Protein 2V76 (pdb70)

Foldseek 3Di:
DQADKDKWAWDDDPLCVLLVGGGIWIWGQGLFWIWTWDPVVTDTRFIAGPVQWPDWAFDQFKTKTWGDQPGPSGTGMIMTTDNCNVVVVVRNVVSVVVD/DKDKWAWDDDPLCVLLVGGGIWIWDQDLFWIWTWDQDDVHRDTDTRFIAGPVQWPDWADDQFKTKTWGDQPGPSGTGMIMITDNCNVVVVVSNVVSVVVVVD/DKDKWAWDDDPLCVLLVGGGIWIWDQDLFWIWTWDQDPDNPDTDTRFIAGPVQWPDWADDQFKTKTWGDQPGPSGTGMIMITDNCNVVNVVSNVVSVVVVVD/DKDKWAWDDDPLCVLLVGGGIWIWDQDLFWIWTWDADPDRPDTDTRFIAGPVQWPDWADDQFKTKTWGHQPGPSGTGMIMITDNCNVVSVVSNVVSVVD

Structure (mmCIF, N/CA/C/O backbone):
data_2V76
#
_entry.id   2V76
#
_cell.length_a   76.880
_cell.length_b   100.168
_cell.length_c   67.101
_cell.angle_alpha   90.00
_cell.angle_beta   117.34
_cell.angle_gamma   90.00
#
_symmetry.space_group_name_H-M   'C 1 2 1'
#
loop_
_entity.id
_entity.type
_entity.pdbx_description
1 polymer 'DOCKING PROTEIN 1'
2 non-polymer 'TRIETHYLENE GLYCOL'
3 non-polymer 'SULFATE ION'
4 non-polymer 1,2-ETHANEDIOL
5 non-polymer GLYCEROL
6 water water
#
loop_
_atom_site.group_PDB
_atom_site.id
_atom_site.type_symbol
_atom_site.label_atom_id
_atom_site.label_alt_id
_atom_site.label_comp_id
_atom_site.label_asym_id
_atom_site.label_entity_id
_atom_site.label_seq_id
_atom_site.pdbx_PDB_ins_code
_atom_site.Cartn_x
_atom_s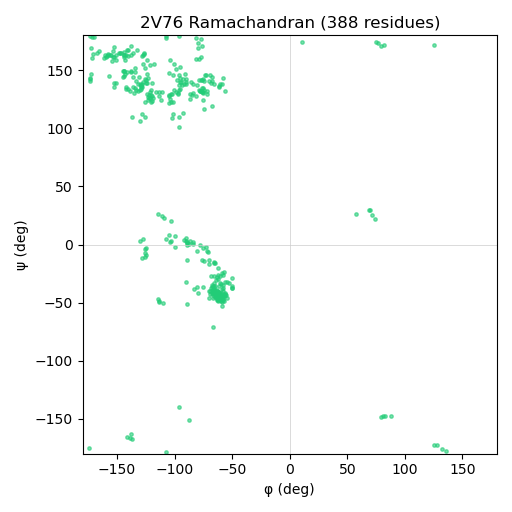ite.Cartn_y
_atom_site.Cartn_z
_atom_site.occupancy
_atom_site.B_iso_or_equiv
_atom_site.auth_seq_id
_atom_site.auth_comp_id
_atom_site.auth_asym_id
_atom_site.auth_atom_id
_atom_site.pdbx_PDB_model_num
ATOM 1 N N . PRO A 1 1 ? 12.666 51.771 -0.723 1.00 32.40 2 PRO A N 1
ATOM 2 C CA . PRO A 1 1 ? 12.006 51.150 0.441 1.00 31.03 2 PRO A CA 1
ATOM 3 C C . PRO A 1 1 ? 12.573 51.599 1.791 1.00 29.29 2 PRO A C 1
ATOM 4 O O . PRO A 1 1 ? 11.924 51.407 2.811 1.00 27.59 2 PRO A O 1
ATOM 8 N N . LEU A 1 2 ? 13.768 52.179 1.796 1.00 27.86 3 LEU A N 1
ATOM 9 C CA . LEU A 1 2 ? 14.374 52.597 3.061 1.00 27.16 3 LEU A CA 1
ATOM 10 C C . LEU A 1 2 ? 13.990 54.041 3.452 1.00 25.98 3 LEU A C 1
ATOM 11 O O . LEU A 1 2 ? 14.173 54.439 4.601 1.00 26.67 3 LEU A O 1
ATOM 16 N N . GLY A 1 3 ? 13.413 54.795 2.515 1.00 23.90 4 GLY A N 1
ATOM 17 C CA . GLY A 1 3 ? 12.996 56.178 2.727 1.00 22.60 4 GLY A CA 1
ATOM 18 C C . GLY A 1 3 ? 13.630 57.064 1.664 1.00 22.12 4 GLY A C 1
ATOM 19 O O . GLY A 1 3 ? 14.506 56.589 0.922 1.00 23.55 4 GLY A O 1
ATOM 20 N N . SER A 1 4 ? 13.212 58.325 1.613 1.00 21.04 5 SER A N 1
ATOM 21 C CA . SER A 1 4 ? 13.698 59.285 0.565 1.00 20.43 5 SER A CA 1
ATOM 22 C C . SER A 1 4 ? 15.122 59.688 0.932 1.00 19.54 5 SER A C 1
ATOM 23 O O . SER A 1 4 ? 15.415 59.913 2.116 1.00 18.70 5 SER A O 1
ATOM 26 N N . GLN A 1 5 ? 15.991 59.802 -0.073 1.00 17.99 6 GLN A N 1
ATOM 27 C CA . GLN A 1 5 ? 17.428 60.018 0.169 1.00 17.99 6 GLN A CA 1
ATOM 28 C C . GLN A 1 5 ? 17.907 61.269 -0.586 1.00 16.01 6 GLN A C 1
ATOM 29 O O . GLN A 1 5 ? 17.537 61.474 -1.757 1.00 16.25 6 GLN A O 1
ATOM 35 N N . PHE A 1 6 ? 18.809 62.030 0.024 1.00 13.96 7 PHE A N 1
ATOM 36 C CA . PHE A 1 6 ? 19.247 63.330 -0.559 1.00 13.71 7 PHE A CA 1
ATOM 37 C C . PHE A 1 6 ? 20.739 63.546 -0.317 1.00 13.36 7 PHE A C 1
ATOM 38 O O . PHE A 1 6 ? 21.232 63.335 0.808 1.00 13.43 7 PHE A O 1
ATOM 46 N N . TRP A 1 7 ? 21.482 63.968 -1.341 1.00 13.32 8 TRP A N 1
ATOM 47 C CA . TRP A 1 7 ? 22.870 64.302 -1.153 1.00 13.51 8 TRP A CA 1
ATOM 48 C C . TRP A 1 7 ? 22.905 65.666 -0.505 1.00 14.30 8 TRP A C 1
ATOM 49 O O . TRP A 1 7 ? 22.254 66.603 -0.966 1.00 14.64 8 TRP A O 1
ATOM 60 N N . VAL A 1 8 ? 23.710 65.784 0.547 1.00 13.69 9 VAL A N 1
ATOM 61 C CA . VAL A 1 8 ? 23.850 67.023 1.286 1.00 13.84 9 VAL A CA 1
ATOM 62 C C . VAL A 1 8 ? 25.337 67.256 1.611 1.00 13.40 9 VAL A C 1
ATOM 63 O O . VAL A 1 8 ? 26.141 66.334 1.496 1.00 14.09 9 VAL A O 1
ATOM 67 N N . THR A 1 9 ? 25.684 68.494 1.978 1.00 13.90 10 THR A N 1
ATOM 68 C CA . THR A 1 9 ? 27.050 68.809 2.381 1.00 14.15 10 THR A CA 1
ATOM 69 C C . THR A 1 9 ? 27.012 69.472 3.754 1.00 14.26 10 THR A C 1
ATOM 70 O O . THR A 1 9 ? 26.396 70.515 3.923 1.00 15.29 10 THR A O 1
ATOM 74 N N . VAL A 1 10 ? 27.715 68.894 4.726 1.00 13.93 11 VAL A N 1
ATOM 75 C CA . VAL A 1 10 ? 27.566 69.403 6.080 1.00 13.22 11 VAL A CA 1
ATOM 76 C C . VAL A 1 10 ? 28.187 70.814 6.250 1.00 14.61 11 VAL A C 1
ATOM 77 O O . VAL A 1 10 ? 29.182 71.149 5.593 1.00 14.34 11 VAL A O 1
ATOM 81 N N . GLN A 1 11 ? 27.569 71.641 7.097 1.00 14.62 12 GLN A N 1
ATOM 82 C CA . GLN A 1 11 ? 28.115 72.920 7.475 1.00 16.65 12 GLN A CA 1
ATOM 83 C C . GLN A 1 11 ? 28.695 72.818 8.901 1.00 17.36 12 GLN A C 1
ATOM 84 O O . GLN A 1 11 ? 28.306 71.924 9.667 1.00 17.60 12 GLN A O 1
ATOM 90 N N . ARG A 1 12 ? 29.603 73.713 9.254 1.00 16.63 13 ARG A N 1
ATOM 91 C CA A ARG A 1 12 ? 30.251 73.652 10.569 0.50 16.88 13 ARG A CA 1
ATOM 92 C CA B ARG A 1 12 ? 30.228 73.581 10.566 0.50 16.73 13 ARG A CA 1
ATOM 93 C C . ARG A 1 12 ? 29.275 74.024 11.675 1.00 16.47 13 ARG A C 1
ATOM 94 O O . ARG A 1 12 ? 28.713 75.142 11.670 1.00 17.18 13 ARG A O 1
ATOM 109 N N . THR A 1 13 ? 29.079 73.104 12.608 1.00 15.62 14 THR A N 1
ATOM 110 C CA . THR A 1 13 ? 28.366 73.390 13.874 1.00 14.97 14 THR A CA 1
ATOM 111 C C . THR A 1 13 ? 29.126 72.638 14.966 1.00 14.67 14 THR A C 1
ATOM 112 O O . THR A 1 13 ? 29.929 71.754 14.676 1.00 14.55 14 THR A O 1
ATOM 116 N N . GLU A 1 14 ? 28.834 72.938 16.222 1.00 14.66 15 GLU A N 1
ATOM 117 C CA . GLU A 1 14 ? 29.506 72.249 17.331 1.00 14.32 15 GLU A CA 1
ATOM 118 C C . GLU A 1 14 ? 29.266 70.721 17.249 1.00 13.82 15 GLU A C 1
ATOM 119 O O . GLU A 1 14 ? 30.207 69.919 17.323 1.00 13.53 15 GLU A O 1
ATOM 125 N N . ALA A 1 15 ? 28.008 70.316 17.086 1.00 13.57 16 ALA A N 1
ATOM 126 C CA . ALA A 1 15 ? 27.699 68.899 17.081 1.00 13.53 16 ALA A CA 1
ATOM 127 C C . ALA A 1 15 ? 28.296 68.177 15.868 1.00 13.12 16 ALA A C 1
ATOM 128 O O . ALA A 1 15 ? 28.766 67.037 15.997 1.00 13.21 16 ALA A O 1
ATOM 130 N N . ALA A 1 16 ? 28.263 68.833 14.695 1.00 12.53 17 ALA A N 1
ATOM 131 C CA . ALA A 1 16 ? 28.867 68.232 13.499 1.00 12.29 17 ALA A CA 1
ATOM 132 C C . ALA A 1 16 ? 30.399 68.048 13.726 1.00 13.29 17 ALA A C 1
ATOM 133 O O . ALA A 1 16 ? 30.956 67.033 13.346 1.00 15.94 17 ALA A O 1
ATOM 135 N N . GLU A 1 17 ? 31.053 69.029 14.349 1.00 14.07 18 GLU A N 1
ATOM 136 C CA . GLU A 1 17 ? 32.495 68.926 14.593 1.00 14.16 18 GLU A CA 1
ATOM 137 C C . GLU A 1 17 ? 32.754 67.775 15.555 1.00 13.70 18 GLU A C 1
ATOM 138 O O . GLU A 1 17 ? 33.632 66.934 15.335 1.00 14.61 18 GLU A O 1
ATOM 144 N N . ARG A 1 18 ? 31.958 67.706 16.602 1.00 13.51 19 ARG A N 1
ATOM 145 C CA . ARG A 1 18 ? 32.123 66.638 17.611 1.00 13.47 19 ARG A CA 1
ATOM 146 C C . ARG A 1 18 ? 32.005 65.239 16.993 1.00 13.51 19 ARG A C 1
ATOM 147 O O . ARG A 1 18 ? 32.700 64.310 17.395 1.00 14.26 19 ARG A O 1
ATOM 155 N N . CYS A 1 19 ? 31.130 65.112 15.981 1.00 14.11 20 CYS A N 1
ATOM 156 C CA . CYS A 1 19 ? 30.853 63.851 15.295 1.00 14.21 20 CYS A CA 1
ATOM 157 C C . CYS A 1 19 ? 31.740 63.630 14.045 1.00 14.58 20 CYS A C 1
ATOM 158 O O . CYS A 1 19 ? 31.567 62.637 13.356 1.00 16.96 20 CYS A O 1
ATOM 161 N N . GLY A 1 20 ? 32.674 64.537 13.783 1.00 14.62 21 GLY A N 1
ATOM 162 C CA . GLY A 1 20 ? 33.694 64.357 12.712 1.00 15.97 21 GLY A CA 1
ATOM 163 C C . GLY A 1 20 ? 33.069 64.424 11.309 1.00 15.96 21 GLY A C 1
ATOM 164 O O . GLY A 1 20 ? 33.572 63.824 10.346 1.00 17.10 21 GLY A O 1
ATOM 165 N N . LEU A 1 21 ? 31.992 65.191 11.193 1.00 15.41 22 LEU A N 1
ATOM 166 C CA . LEU A 1 21 ? 31.258 65.311 9.915 1.00 14.38 22 LEU A CA 1
ATOM 167 C C . LEU A 1 21 ? 31.882 66.398 9.068 1.00 14.83 22 LEU A C 1
ATOM 168 O O . LEU A 1 21 ? 32.006 67.552 9.505 1.00 17.05 22 LEU A O 1
ATOM 173 N N . HIS A 1 22 ? 32.247 66.021 7.835 1.00 14.54 23 HIS A N 1
ATOM 174 C CA . HIS A 1 22 ? 32.886 66.955 6.907 1.00 14.53 23 HIS A CA 1
ATOM 175 C C . HIS A 1 22 ? 32.560 66.513 5.486 1.00 14.85 23 HIS A C 1
ATOM 176 O O . HIS A 1 22 ? 32.535 65.322 5.192 1.00 16.42 23 HIS A O 1
ATOM 183 N N . GLY A 1 23 ? 32.262 67.462 4.607 1.00 14.17 24 GLY A N 1
ATOM 184 C CA . GLY A 1 23 ? 31.983 67.047 3.245 1.00 14.92 24 GLY A CA 1
ATOM 185 C C . GLY A 1 23 ? 30.572 66.529 2.968 1.00 15.00 24 GLY A C 1
ATOM 186 O O . GLY A 1 23 ? 29.593 66.961 3.612 1.00 14.68 24 GLY A O 1
ATOM 187 N N . SER A 1 24 ? 30.478 65.587 2.033 1.00 14.85 25 SER A N 1
ATOM 188 C CA A SER A 1 24 ? 29.134 65.221 1.529 0.60 15.30 25 SER A CA 1
ATOM 189 C CA B SER A 1 24 ? 29.206 65.146 1.400 0.40 14.85 25 SER A CA 1
ATOM 190 C C . SER A 1 24 ? 28.678 63.892 2.057 1.00 14.95 25 SER A C 1
ATOM 191 O O . SER A 1 24 ? 29.466 63.002 2.343 1.00 15.99 25 SER A O 1
ATOM 196 N N . TYR A 1 25 ? 27.355 63.803 2.207 1.00 13.28 26 TYR A N 1
ATOM 197 C CA . TYR A 1 25 ? 26.698 62.650 2.812 1.00 13.37 26 TYR A CA 1
ATOM 198 C C . TYR A 1 25 ? 25.365 62.455 2.150 1.00 13.24 26 TYR A C 1
ATOM 199 O O . TYR A 1 25 ? 24.861 63.363 1.510 1.00 13.68 26 TYR A O 1
ATOM 208 N N . VAL A 1 26 ? 24.778 61.290 2.359 1.00 13.29 27 VAL A N 1
ATOM 209 C CA . VAL A 1 26 ? 23.325 61.103 2.064 1.00 13.62 27 VAL A CA 1
ATOM 210 C C . VAL A 1 26 ? 22.508 61.264 3.367 1.00 14.10 27 VAL A C 1
ATOM 211 O O . VAL A 1 26 ? 22.874 60.701 4.408 1.00 15.17 27 VAL A O 1
ATOM 215 N N . LEU A 1 27 ? 21.477 62.094 3.337 1.00 13.45 28 LEU A N 1
ATOM 216 C CA . LEU A 1 27 ? 20.564 62.162 4.484 1.00 12.97 28 LEU A CA 1
ATOM 217 C C . LEU A 1 27 ? 19.332 61.419 4.035 1.00 13.69 28 LEU A C 1
ATOM 218 O O . LEU A 1 27 ? 18.770 61.743 2.987 1.00 13.48 28 LEU A O 1
ATOM 223 N N . ARG A 1 28 ? 18.926 60.415 4.807 1.00 13.42 29 ARG A N 1
ATOM 224 C CA . ARG A 1 28 ? 17.773 59.610 4.444 1.00 13.75 29 ARG A CA 1
ATOM 225 C C . ARG A 1 28 ? 16.654 59.829 5.427 1.00 14.06 29 ARG A C 1
ATOM 226 O O . ARG A 1 28 ? 16.866 59.732 6.621 1.00 13.96 29 ARG A O 1
ATOM 234 N N . VAL A 1 29 ? 15.449 60.083 4.892 1.00 14.43 30 VAL A N 1
ATOM 235 C CA . VAL A 1 29 ? 14.253 60.386 5.691 1.00 14.69 30 VAL A CA 1
ATOM 236 C C . VAL A 1 29 ? 13.511 59.070 5.832 1.00 15.11 30 VAL A C 1
ATOM 237 O O . VAL A 1 29 ? 12.795 58.611 4.897 1.00 15.79 30 VAL A O 1
ATOM 241 N N . GLU A 1 30 ? 13.676 58.454 7.007 1.00 14.46 31 GLU A N 1
ATOM 242 C CA . GLU A 1 30 ? 13.060 57.131 7.242 1.00 14.85 31 GLU A CA 1
ATOM 243 C C . GLU A 1 30 ? 11.717 57.257 7.966 1.00 15.36 31 GLU A C 1
ATOM 244 O O . GLU A 1 30 ? 11.252 58.359 8.264 1.00 14.82 31 GLU A O 1
ATOM 250 N N . ALA A 1 31 ? 11.070 56.114 8.207 1.00 15.96 32 ALA A N 1
ATOM 251 C CA . ALA A 1 31 ? 9.747 56.143 8.840 1.00 16.57 32 ALA A CA 1
ATOM 252 C C . ALA A 1 31 ? 9.750 56.838 10.221 1.00 16.10 32 ALA A C 1
ATOM 253 O O . ALA A 1 31 ? 8.854 57.634 10.519 1.00 17.67 32 ALA A O 1
ATOM 255 N N . GLU A 1 32 ? 10.808 56.585 11.012 1.00 15.81 33 GLU A N 1
ATOM 256 C CA . GLU A 1 32 ? 10.808 57.047 12.403 1.00 15.72 33 GLU A CA 1
ATOM 257 C C . GLU A 1 32 ? 12.075 57.813 12.814 1.00 15.30 33 GLU A C 1
ATOM 258 O O . GLU A 1 32 ? 12.202 58.228 13.966 1.00 14.35 33 GLU A O 1
ATOM 264 N N . ARG A 1 33 ? 12.972 58.002 11.850 1.00 14.50 34 ARG A N 1
ATOM 265 C CA . ARG A 1 33 ? 14.251 58.665 12.120 1.00 13.35 34 ARG A CA 1
ATOM 266 C C . ARG A 1 33 ? 14.896 59.203 10.847 1.00 13.96 34 ARG A C 1
ATOM 267 O O . ARG A 1 33 ? 14.547 58.806 9.744 1.00 15.19 34 ARG A O 1
ATOM 275 N N . LEU A 1 34 ? 15.857 60.103 11.030 1.00 13.96 35 LEU A N 1
ATOM 276 C CA . LEU A 1 34 ? 16.763 60.511 9.954 1.00 13.76 35 LEU A CA 1
ATOM 277 C C . LEU A 1 34 ? 18.015 59.673 10.102 1.00 14.25 35 LEU A C 1
ATOM 278 O O . LEU A 1 34 ? 18.448 59.366 11.241 1.00 15.76 35 LEU A O 1
ATOM 283 N N . THR A 1 35 ? 18.633 59.337 8.974 1.00 13.63 36 THR A N 1
ATOM 284 C CA . THR A 1 35 ? 19.901 58.624 9.034 1.00 14.18 36 THR A CA 1
ATOM 285 C C . THR A 1 35 ? 20.900 59.340 8.121 1.00 13.82 36 THR A C 1
ATOM 286 O O . THR A 1 35 ? 20.555 59.738 7.021 1.00 14.21 36 THR A O 1
ATOM 290 N N . LEU A 1 36 ? 22.130 59.479 8.584 1.00 13.01 37 LEU A N 1
ATOM 291 C CA . LEU A 1 36 ? 23.220 60.038 7.766 1.00 13.67 37 LEU A CA 1
ATOM 292 C C . LEU A 1 36 ? 24.096 58.900 7.308 1.00 14.07 37 LEU A C 1
ATOM 293 O O . LEU A 1 36 ? 24.500 58.056 8.123 1.00 15.82 37 LEU A O 1
ATOM 298 N N . LEU A 1 37 ? 24.377 58.841 5.999 1.00 14.46 38 LEU A N 1
ATOM 299 C CA . LEU A 1 37 ? 25.175 57.762 5.404 1.00 14.35 38 LEU A CA 1
ATOM 300 C C . LEU A 1 37 ? 26.356 58.332 4.601 1.00 15.39 38 LEU A C 1
ATOM 301 O O . LEU A 1 37 ? 26.293 59.461 4.089 1.00 14.46 38 LEU A O 1
ATOM 306 N N . THR A 1 38 ? 27.437 57.554 4.514 1.00 17.07 39 THR A N 1
ATOM 307 C CA . THR A 1 38 ? 28.572 57.923 3.657 1.00 19.02 39 THR A CA 1
ATOM 308 C C . THR A 1 38 ? 28.900 56.780 2.714 1.00 20.32 39 THR A C 1
ATOM 309 O O . THR A 1 38 ? 28.458 55.654 2.918 1.00 21.79 39 THR A O 1
ATOM 313 N N . VAL A 1 39 ? 29.690 57.062 1.680 1.00 22.33 40 VAL A N 1
ATOM 314 C CA . VAL A 1 39 ? 30.176 55.998 0.803 1.00 24.83 40 VAL A CA 1
ATOM 315 C C . VAL A 1 39 ? 31.324 55.206 1.474 1.00 26.58 40 VAL A C 1
ATOM 316 O O . VAL A 1 39 ? 32.282 55.800 1.983 1.00 27.41 40 VAL A O 1
ATOM 320 N N . GLY A 1 40 ? 31.232 53.871 1.453 1.00 28.36 41 GLY A N 1
ATOM 321 C CA . GLY A 1 40 ? 32.273 53.026 2.036 1.00 29.20 41 GLY A CA 1
ATOM 322 C C . GLY A 1 40 ? 33.395 52.655 1.071 1.00 29.83 41 GLY A C 1
ATOM 323 O O . GLY A 1 40 ? 33.414 53.099 -0.074 1.00 29.64 41 GLY A O 1
ATOM 324 N N . ILE A 1 45 ? 29.656 51.474 -1.464 1.00 28.67 46 ILE A N 1
ATOM 325 C CA . ILE A 1 45 ? 28.199 51.596 -1.262 1.00 28.49 46 ILE A CA 1
ATOM 326 C C . ILE A 1 45 ? 27.920 52.488 -0.043 1.00 26.82 46 ILE A C 1
ATOM 327 O O . ILE A 1 45 ? 28.864 52.848 0.665 1.00 26.79 46 ILE A O 1
ATOM 332 N N . LEU A 1 46 ? 26.647 52.799 0.222 1.00 24.41 47 LEU A N 1
ATOM 333 C CA . LEU A 1 46 ? 26.265 53.574 1.434 1.00 22.88 47 LEU A CA 1
ATOM 334 C C . LEU A 1 46 ? 26.372 52.823 2.760 1.00 22.57 47 LEU A C 1
ATOM 335 O O . LEU A 1 46 ? 25.835 51.717 2.914 1.00 23.13 47 LEU A O 1
ATOM 340 N N . GLU A 1 47 ? 27.047 53.449 3.717 1.00 20.61 48 GLU A N 1
ATOM 341 C CA . GLU A 1 47 ? 27.170 52.908 5.079 1.00 20.92 48 GLU A CA 1
ATOM 342 C C . GLU A 1 47 ? 26.609 53.904 6.082 1.00 19.08 48 GLU A C 1
ATOM 343 O O . GLU A 1 47 ? 26.965 55.089 6.062 1.00 16.76 48 GLU A O 1
ATOM 349 N N . PRO A 1 48 ? 25.741 53.424 6.987 1.00 18.62 49 PRO A N 1
ATOM 350 C CA . PRO A 1 48 ? 25.157 54.380 7.933 1.00 18.17 49 PRO A CA 1
ATOM 351 C C . PRO A 1 48 ? 26.143 54.802 9.029 1.00 18.64 49 PRO A C 1
ATOM 352 O O . PRO A 1 48 ? 26.928 53.970 9.519 1.00 19.48 49 PRO A O 1
ATOM 356 N N . LEU A 1 49 ? 26.068 56.078 9.397 1.00 17.11 50 LEU A N 1
ATOM 357 C CA . LEU A 1 49 ? 26.913 56.672 10.427 1.00 16.99 50 LEU A CA 1
ATOM 358 C C . LEU A 1 49 ? 26.159 57.039 11.712 1.00 16.67 50 LEU A C 1
ATOM 359 O O . LEU A 1 49 ? 26.630 56.750 12.828 1.00 18.20 50 LEU A O 1
ATOM 364 N N . LEU A 1 50 ? 25.041 57.760 11.572 1.00 15.51 51 LEU A N 1
ATOM 365 C CA . LEU A 1 50 ? 24.275 58.282 12.697 1.00 15.65 51 LEU A CA 1
ATOM 366 C C . LEU A 1 50 ? 22.805 58.221 12.323 1.00 15.45 51 LEU A C 1
ATOM 367 O O . LEU A 1 50 ? 22.455 58.367 11.150 1.00 14.52 51 LEU A O 1
ATOM 372 N N . SER A 1 51 ? 21.954 58.042 13.324 1.00 15.30 52 SER A N 1
ATOM 373 C CA . SER A 1 51 ? 20.501 58.156 13.141 1.00 16.07 52 SER A CA 1
ATOM 374 C C . SER A 1 51 ? 19.927 58.943 14.310 1.00 16.10 52 SER A C 1
ATOM 375 O O . SER A 1 51 ? 20.444 58.860 15.433 1.00 16.92 52 SER A O 1
ATOM 378 N N . TRP A 1 52 ? 18.904 59.749 14.027 1.00 15.52 53 TRP A N 1
ATOM 379 C CA . TRP A 1 52 ? 18.235 60.587 15.004 1.00 15.42 53 TRP A CA 1
ATOM 380 C C . TRP A 1 52 ? 16.735 60.239 14.933 1.00 16.10 53 TRP A C 1
ATOM 381 O O . TRP A 1 52 ? 16.085 60.597 13.957 1.00 15.52 53 TRP A O 1
ATOM 392 N N . PRO A 1 53 ? 16.183 59.583 15.969 1.00 16.70 54 PRO A N 1
ATOM 393 C CA . PRO A 1 53 ? 14.742 59.377 15.998 1.00 16.37 54 PRO A CA 1
ATOM 394 C C . PRO A 1 53 ? 13.996 60.720 16.018 1.00 15.71 54 PRO A C 1
ATOM 395 O O . PRO A 1 53 ? 14.395 61.655 16.758 1.00 15.15 54 PRO A O 1
ATOM 399 N N . TYR A 1 54 ? 12.922 60.836 15.216 1.00 15.38 55 TYR A N 1
ATOM 400 C CA . TYR A 1 54 ? 12.111 62.057 15.240 1.00 16.12 55 TYR A CA 1
ATOM 401 C C . TYR A 1 54 ? 11.703 62.467 16.658 1.00 17.36 55 TYR A C 1
ATOM 402 O O . TYR A 1 54 ? 11.655 63.650 16.964 1.00 18.46 55 TYR A O 1
ATOM 411 N N . THR A 1 55 ? 11.399 61.489 17.510 1.00 18.23 56 THR A N 1
ATOM 412 C CA . THR A 1 55 ? 10.951 61.801 18.869 1.00 20.51 56 THR A CA 1
ATOM 413 C C . THR A 1 55 ? 12.038 62.462 19.706 1.00 20.77 56 THR A C 1
ATOM 414 O O . THR A 1 55 ? 11.733 63.058 20.743 1.00 21.82 56 THR A O 1
ATOM 418 N N . LEU A 1 56 ? 13.283 62.391 19.241 1.00 19.72 57 LEU A N 1
ATOM 419 C CA . LEU A 1 56 ? 14.388 62.963 20.019 1.00 20.20 57 LEU A CA 1
ATOM 420 C C . LEU A 1 56 ? 14.907 64.254 19.380 1.00 20.65 57 LEU A C 1
ATOM 421 O O . LEU A 1 56 ? 15.905 64.811 19.841 1.00 21.52 57 LEU A O 1
ATOM 426 N N . LEU A 1 57 ? 14.240 64.714 18.306 1.00 19.93 58 LEU A N 1
ATOM 427 C CA . LEU A 1 57 ? 14.560 66.015 17.717 1.00 20.42 58 LEU A CA 1
ATOM 428 C C . LEU A 1 57 ? 13.814 67.150 18.409 1.00 19.97 58 LEU A C 1
ATOM 429 O O . LEU A 1 57 ? 12.614 67.018 18.736 1.00 22.07 58 LEU A O 1
ATOM 434 N N . ARG A 1 58 ? 14.509 68.265 18.611 1.00 17.97 59 ARG A N 1
ATOM 435 C CA . ARG A 1 58 ? 13.920 69.484 19.160 1.00 18.42 59 ARG A CA 1
ATOM 436 C C . ARG A 1 58 ? 13.136 70.309 18.145 1.00 17.89 59 ARG A C 1
ATOM 437 O O . ARG A 1 58 ? 12.073 70.848 18.483 1.00 19.25 59 ARG A O 1
ATOM 445 N N . ARG A 1 59 ? 13.688 70.423 16.935 1.00 16.70 60 ARG A N 1
ATOM 446 C CA . ARG A 1 59 ? 13.121 71.233 15.875 1.00 17.27 60 ARG A CA 1
ATOM 447 C C . ARG A 1 59 ? 13.863 70.967 14.583 1.00 16.16 60 ARG A C 1
ATOM 448 O O . ARG A 1 59 ? 14.938 70.385 14.578 1.00 15.31 60 ARG A O 1
ATOM 456 N N . TYR A 1 60 ? 13.243 71.381 13.482 1.00 16.23 61 TYR A N 1
ATOM 457 C CA . TYR A 1 60 ? 13.932 71.299 12.186 1.00 16.13 61 TYR A CA 1
ATOM 458 C C . TYR A 1 60 ? 13.408 72.415 11.276 1.00 16.66 61 TYR A C 1
ATOM 459 O O . TYR A 1 60 ? 12.362 73.050 11.568 1.00 17.59 61 TYR A O 1
ATOM 468 N N . GLY A 1 61 ? 14.143 72.708 10.208 1.00 15.98 62 GLY A N 1
ATOM 469 C CA . GLY A 1 61 ? 13.762 73.817 9.330 1.00 16.02 62 GLY A CA 1
ATOM 470 C C . GLY A 1 61 ? 14.628 73.819 8.080 1.00 15.82 62 GLY A C 1
ATOM 471 O O . GLY A 1 61 ? 15.477 72.947 7.865 1.00 14.61 62 GLY A O 1
ATOM 472 N N . ARG A 1 62 ? 14.346 74.779 7.201 1.00 16.77 63 ARG A N 1
ATOM 473 C CA . ARG A 1 62 ? 15.039 74.810 5.915 1.00 16.89 63 ARG A CA 1
ATOM 474 C C . ARG A 1 62 ? 14.914 76.198 5.272 1.00 17.30 63 ARG A C 1
ATOM 475 O O . ARG A 1 62 ? 14.004 76.975 5.558 1.00 18.10 63 ARG A O 1
ATOM 483 N N . ASP A 1 63 ? 15.803 76.477 4.339 1.00 16.09 64 ASP A N 1
ATOM 484 C CA . ASP A 1 63 ? 15.562 77.577 3.378 1.00 15.73 64 ASP A CA 1
ATOM 485 C C . ASP A 1 63 ? 16.008 77.074 2.000 1.00 15.57 64 ASP A C 1
ATOM 486 O O . ASP A 1 63 ? 16.190 75.861 1.849 1.00 15.59 64 ASP A O 1
ATOM 491 N N . LYS A 1 64 ? 16.215 77.986 1.045 1.00 15.59 65 LYS A N 1
ATOM 492 C CA . LYS A 1 64 ? 16.551 77.580 -0.352 1.00 16.28 65 LYS A CA 1
ATOM 493 C C . LYS A 1 64 ? 18.009 77.105 -0.493 1.00 16.07 65 LYS A C 1
ATOM 494 O O . LYS A 1 64 ? 18.428 76.660 -1.561 1.00 15.53 65 LYS A O 1
ATOM 500 N N . VAL A 1 65 ? 18.777 77.180 0.589 1.00 15.45 66 VAL A N 1
ATOM 501 C CA . VAL A 1 65 ? 20.174 76.722 0.497 1.00 14.32 66 VAL A CA 1
ATOM 502 C C . VAL A 1 65 ? 20.562 75.677 1.537 1.00 13.80 66 VAL A C 1
ATOM 503 O O . VAL A 1 65 ? 21.646 75.096 1.471 1.00 14.22 66 VAL A O 1
ATOM 507 N N . MET A 1 66 ? 19.665 75.420 2.477 1.00 13.30 67 MET A N 1
ATOM 508 C CA . MET A 1 66 ? 20.027 74.461 3.552 1.00 14.33 67 MET A CA 1
ATOM 509 C C . MET A 1 66 ? 18.862 73.744 4.195 1.00 14.21 67 MET A C 1
ATOM 510 O O . MET A 1 66 ? 17.709 74.133 4.021 1.00 15.62 67 MET A O 1
ATOM 515 N N . PHE A 1 67 ? 19.211 72.697 4.935 1.00 13.91 68 PHE A N 1
ATOM 516 C CA . PHE A 1 67 ? 18.276 71.962 5.798 1.00 14.66 68 PHE A CA 1
ATOM 517 C C . PHE A 1 67 ? 18.950 71.823 7.117 1.00 13.98 68 PHE A C 1
ATOM 518 O O . PHE A 1 67 ? 20.135 71.526 7.148 1.00 15.14 68 PHE A O 1
ATOM 526 N N . SER A 1 68 ? 18.209 72.014 8.223 1.00 14.00 69 SER A N 1
ATOM 527 C CA . SER A 1 68 ? 18.842 71.988 9.555 1.00 13.64 69 SER A CA 1
ATOM 528 C C . SER A 1 68 ? 17.912 71.349 10.585 1.00 14.19 69 SER A C 1
ATOM 529 O O . SER A 1 68 ? 16.707 71.500 10.512 1.00 15.56 69 SER A O 1
ATOM 532 N N . PHE A 1 69 ? 18.491 70.634 11.537 1.00 14.09 70 PHE A N 1
ATOM 533 C CA . PHE A 1 69 ? 17.687 70.077 12.637 1.00 14.03 70 PHE A CA 1
ATOM 534 C C . PHE A 1 69 ? 18.509 70.139 13.924 1.00 15.36 70 PHE A C 1
ATOM 535 O O . PHE A 1 69 ? 19.742 70.221 13.888 1.00 15.59 70 PHE A O 1
ATOM 543 N N . GLU A 1 70 ? 17.810 70.087 15.058 1.00 16.75 71 GLU A N 1
ATOM 544 C CA . GLU A 1 70 ? 18.479 70.106 16.355 1.00 16.47 71 GLU A CA 1
ATOM 545 C C . GLU A 1 70 ? 18.096 68.845 17.094 1.00 16.60 71 GLU A C 1
ATOM 546 O O . GLU A 1 70 ? 16.908 68.553 17.233 1.00 17.49 71 GLU A O 1
ATOM 552 N N . ALA A 1 71 ? 19.124 68.131 17.529 1.00 15.91 72 ALA A N 1
ATOM 553 C CA . ALA A 1 71 ? 19.013 66.874 18.272 1.00 15.31 72 ALA A CA 1
ATOM 554 C C . ALA A 1 71 ? 18.997 67.145 19.770 1.00 16.62 72 ALA A C 1
ATOM 555 O O . ALA A 1 71 ? 19.753 67.975 20.273 1.00 17.55 72 ALA A O 1
ATOM 557 N N . GLY A 1 72 ? 18.125 66.423 20.459 1.00 16.85 73 GLY A N 1
ATOM 558 C CA . GLY A 1 72 ? 18.159 66.419 21.926 1.00 17.97 73 GLY A CA 1
ATOM 559 C C . GLY A 1 72 ? 19.276 65.558 22.489 1.00 19.22 73 GLY A C 1
ATOM 560 O O . GLY A 1 72 ? 20.001 64.853 21.752 1.00 19.02 73 GLY A O 1
ATOM 561 N N . ARG A 1 73 ? 19.389 65.569 23.823 1.00 20.20 74 ARG A N 1
ATOM 562 C CA . ARG A 1 73 ? 20.531 64.941 24.509 1.00 22.85 74 ARG A CA 1
ATOM 563 C C . ARG A 1 73 ? 20.609 63.415 24.365 1.00 23.45 74 ARG A C 1
ATOM 564 O O . ARG A 1 73 ? 21.728 62.840 24.426 1.00 24.75 74 ARG A O 1
ATOM 572 N N . ARG A 1 74 ? 19.456 62.764 24.166 1.00 22.77 75 ARG A N 1
ATOM 573 C CA . ARG A 1 74 ? 19.410 61.295 24.084 1.00 24.60 75 ARG A CA 1
ATOM 574 C C . ARG A 1 74 ? 19.814 60.696 22.720 1.00 24.13 75 ARG A C 1
ATOM 575 O O . ARG A 1 74 ? 19.887 59.466 22.561 1.00 25.05 75 ARG A O 1
ATOM 583 N N . CYS A 1 75 ? 20.047 61.546 21.719 1.00 23.80 76 CYS A N 1
ATOM 584 C CA . CYS A 1 75 ? 20.539 61.043 20.424 1.00 23.73 76 CYS A CA 1
ATOM 585 C C . CYS A 1 75 ? 21.961 60.487 20.568 1.00 24.01 76 CYS A C 1
ATOM 586 O O . CYS A 1 75 ? 22.759 61.053 21.297 1.00 23.85 76 CYS A O 1
ATOM 589 N N . PRO A 1 76 ? 22.296 59.406 19.834 1.00 24.64 77 PRO A N 1
ATOM 590 C CA . PRO A 1 76 ? 23.674 58.858 19.819 1.00 24.19 77 PRO A CA 1
ATOM 591 C C . PRO A 1 76 ? 24.731 59.929 19.486 1.00 22.61 77 PRO A C 1
ATOM 592 O O . PRO A 1 76 ? 25.834 59.887 20.006 1.00 22.86 77 PRO A O 1
ATOM 596 N N . SER A 1 77 ? 24.374 60.900 18.638 1.00 20.59 78 SER A N 1
ATOM 597 C CA . SER A 1 77 ? 25.283 62.017 18.291 1.00 17.88 78 SER A CA 1
ATOM 598 C C . SER A 1 77 ? 25.521 63.000 19.456 1.00 17.79 78 SER A C 1
ATOM 599 O O . SER A 1 77 ? 26.419 63.848 19.376 1.00 18.21 78 SER A O 1
ATOM 602 N N . GLY A 1 78 ? 24.710 62.923 20.520 1.00 16.46 79 GLY A N 1
ATOM 603 C CA . GLY A 1 78 ? 24.667 64.030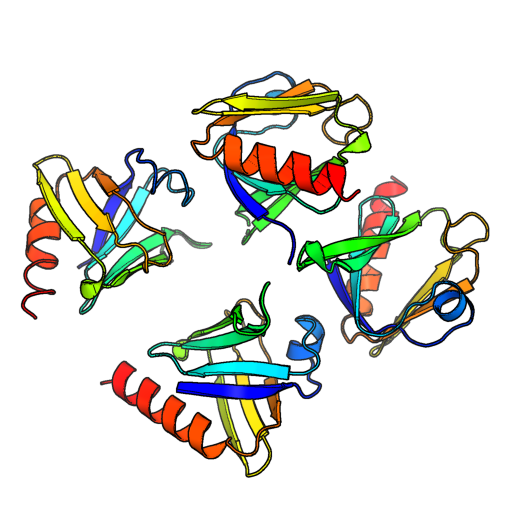 21.459 1.00 17.46 79 GLY A CA 1
ATOM 604 C C . GLY A 1 78 ? 23.802 65.154 20.900 1.00 18.07 79 GLY A C 1
ATOM 605 O O . GLY A 1 78 ? 23.391 65.132 19.736 1.00 17.44 79 GLY A O 1
ATOM 606 N N . PRO A 1 79 ? 23.514 66.156 21.735 1.00 17.78 80 PRO A N 1
ATOM 607 C CA . PRO A 1 79 ? 22.607 67.220 21.395 1.00 17.09 80 PRO A CA 1
ATOM 608 C C . PRO A 1 79 ? 23.281 68.236 20.455 1.00 16.99 80 PRO A C 1
ATOM 609 O O . PRO A 1 79 ? 24.535 68.335 20.393 1.00 18.29 80 PRO A O 1
ATOM 613 N N . GLY A 1 80 ? 22.456 69.020 19.789 1.00 15.55 81 GLY A N 1
ATOM 614 C CA . GLY A 1 80 ? 22.968 70.131 19.022 1.00 15.47 81 GLY A CA 1
ATOM 615 C C . GLY A 1 80 ? 22.421 70.233 17.624 1.00 16.14 81 GLY A C 1
ATOM 616 O O . GLY A 1 80 ? 21.552 69.463 17.221 1.00 17.45 81 GLY A O 1
ATOM 617 N N . THR A 1 81 ? 22.973 71.201 16.909 1.00 15.71 82 THR A N 1
ATOM 618 C CA . THR A 1 81 ? 22.453 71.576 15.604 1.00 14.89 82 THR A CA 1
ATOM 619 C C . THR A 1 81 ? 23.262 70.860 14.538 1.00 14.79 82 THR A C 1
ATOM 620 O O . THR A 1 81 ? 24.511 70.842 14.588 1.00 15.63 82 THR A O 1
ATOM 624 N N . PHE A 1 82 ? 22.541 70.275 13.584 1.00 13.82 83 PHE A N 1
ATOM 625 C CA . PHE A 1 82 ? 23.170 69.749 12.372 1.00 13.82 83 PHE A CA 1
ATOM 626 C C . PHE A 1 82 ? 22.573 70.469 11.176 1.00 14.70 83 PHE A C 1
ATOM 627 O O . PHE A 1 82 ? 21.346 70.477 10.990 1.00 15.76 83 PHE A O 1
ATOM 635 N N . THR A 1 83 ? 23.442 71.085 10.379 1.00 14.13 84 THR A N 1
ATOM 636 C CA . THR A 1 83 ? 22.976 71.872 9.225 1.00 14.24 84 THR A CA 1
ATOM 637 C C . THR A 1 83 ? 23.698 71.441 7.956 1.00 14.44 84 THR A C 1
ATOM 638 O O . THR A 1 83 ? 24.872 71.177 8.011 1.00 12.89 84 THR A O 1
ATOM 642 N N . PHE A 1 84 ? 22.955 71.332 6.845 1.00 13.16 85 PHE A N 1
ATOM 643 C CA . PHE A 1 84 ? 23.492 70.765 5.627 1.00 14.86 85 PHE A CA 1
ATOM 644 C C . PHE A 1 84 ? 23.097 71.649 4.477 1.00 14.88 85 PHE A C 1
ATOM 645 O O . PHE A 1 84 ? 21.932 72.088 4.384 1.00 14.73 85 PHE A O 1
ATOM 653 N N . GLN A 1 85 ? 24.069 71.918 3.611 1.00 14.65 86 GLN A N 1
ATOM 654 C CA . GLN A 1 85 ? 23.800 72.639 2.377 1.00 14.73 86 GLN A CA 1
ATOM 655 C C . GLN A 1 85 ? 23.134 71.722 1.360 1.00 14.07 86 GLN A C 1
ATOM 656 O O . GLN A 1 85 ? 23.539 70.558 1.159 1.00 13.16 86 GLN A O 1
ATOM 662 N N . THR A 1 86 ? 22.095 72.264 0.731 1.00 13.94 87 THR A N 1
ATOM 663 C CA . THR A 1 86 ? 21.310 71.528 -0.252 1.00 14.24 87 THR A CA 1
ATOM 664 C C . THR A 1 86 ? 20.333 72.516 -0.879 1.00 14.82 87 THR A C 1
ATOM 665 O O . THR A 1 86 ? 19.867 73.434 -0.200 1.00 14.09 87 THR A O 1
ATOM 669 N N . ALA A 1 87 ? 20.032 72.312 -2.165 1.00 14.17 88 ALA A N 1
ATOM 670 C CA . ALA A 1 87 ? 18.960 73.089 -2.829 1.00 13.96 88 ALA A CA 1
ATOM 671 C C . ALA A 1 87 ? 17.587 72.383 -2.705 1.00 14.59 88 ALA A C 1
ATOM 672 O O . ALA A 1 87 ? 16.567 72.858 -3.252 1.00 15.69 88 ALA A O 1
ATOM 674 N N . GLN A 1 88 ? 17.575 71.258 -1.978 1.00 13.84 89 GLN A N 1
ATOM 675 C CA . GLN A 1 88 ? 16.399 70.403 -1.801 1.00 14.71 89 GLN A CA 1
ATOM 676 C C . GLN A 1 88 ? 15.842 70.499 -0.375 1.00 15.12 89 GLN A C 1
ATOM 677 O O . GLN A 1 88 ? 15.184 69.571 0.064 1.00 15.43 89 GLN A O 1
ATOM 683 N N . GLY A 1 89 ? 16.138 71.597 0.322 1.00 15.14 90 GLY A N 1
ATOM 684 C CA . GLY A 1 89 ? 15.738 71.759 1.751 1.00 16.71 90 GLY A CA 1
ATOM 685 C C . GLY A 1 89 ? 14.228 71.614 1.923 1.00 18.74 90 GLY A C 1
ATOM 686 O O . GLY A 1 89 ? 13.759 70.935 2.853 1.00 18.77 90 GLY A O 1
ATOM 687 N N . ASN A 1 90 ? 13.447 72.216 1.028 1.00 19.04 91 ASN A N 1
ATOM 688 C CA . ASN A 1 90 ? 11.983 72.104 1.180 1.00 19.73 91 ASN A CA 1
ATOM 689 C C . ASN A 1 90 ? 11.509 70.681 0.941 1.00 19.29 91 ASN A C 1
ATOM 690 O O . ASN A 1 90 ? 10.566 70.214 1.600 1.00 20.34 91 ASN A O 1
ATOM 695 N N . ASP A 1 91 ? 12.157 69.975 0.027 1.00 19.01 92 ASP A N 1
ATOM 696 C CA . ASP A 1 91 ? 11.818 68.579 -0.224 1.00 20.29 92 ASP A CA 1
ATOM 697 C C . ASP A 1 91 ? 12.101 67.711 0.983 1.00 19.12 92 ASP A C 1
ATOM 698 O O . ASP A 1 91 ? 11.295 66.839 1.326 1.00 19.39 92 ASP A O 1
ATOM 703 N N . ILE A 1 92 ? 13.265 67.925 1.594 1.00 16.45 93 ILE A N 1
ATOM 704 C CA . ILE A 1 92 ? 13.599 67.189 2.849 1.00 16.32 93 ILE A CA 1
ATOM 705 C C . ILE A 1 92 ? 12.616 67.545 3.940 1.00 16.64 93 ILE A C 1
ATOM 706 O O . ILE A 1 92 ? 12.100 66.647 4.638 1.00 17.74 93 ILE A O 1
ATOM 711 N N . PHE A 1 93 ? 12.372 68.837 4.099 1.00 17.63 94 PHE A N 1
ATOM 712 C CA . PHE A 1 93 ? 11.468 69.308 5.143 1.00 18.42 94 PHE A CA 1
ATOM 713 C C . PHE A 1 93 ? 10.084 68.664 4.992 1.00 19.04 94 PHE A C 1
ATOM 714 O O . PHE A 1 93 ? 9.501 68.145 5.979 1.00 20.16 94 PHE A O 1
ATOM 722 N N . GLN A 1 94 ? 9.533 68.694 3.775 1.00 19.07 95 GLN A N 1
ATOM 723 C CA . GLN A 1 94 ? 8.207 68.090 3.555 1.00 19.79 95 GLN A CA 1
ATOM 724 C C . GLN A 1 94 ? 8.208 66.575 3.847 1.00 19.99 95 GLN A C 1
ATOM 725 O O . GLN A 1 94 ? 7.264 66.047 4.481 1.00 21.84 95 GLN A O 1
ATOM 731 N N . ALA A 1 95 ? 9.267 65.874 3.439 1.00 18.90 96 ALA A N 1
ATOM 732 C CA . ALA A 1 95 ? 9.416 64.448 3.689 1.00 18.06 96 ALA A CA 1
ATOM 733 C C . ALA A 1 95 ? 9.424 64.150 5.189 1.00 17.83 96 ALA A C 1
ATOM 734 O O . ALA A 1 95 ? 8.772 63.204 5.626 1.00 19.57 96 ALA A O 1
ATOM 736 N N . VAL A 1 96 ? 10.139 64.982 5.950 1.00 17.45 97 VAL A N 1
ATOM 737 C CA . VAL A 1 96 ? 10.228 64.805 7.423 1.00 18.17 97 VAL A CA 1
ATOM 738 C C . VAL A 1 96 ? 8.882 65.134 8.066 1.00 19.37 97 VAL A C 1
ATOM 739 O O . VAL A 1 96 ? 8.415 64.380 8.912 1.00 19.05 97 VAL A O 1
ATOM 743 N N . GLU A 1 97 ? 8.269 66.253 7.666 1.00 20.55 98 GLU A N 1
ATOM 744 C CA . GLU A 1 97 ? 6.946 66.632 8.202 1.00 21.97 98 GLU A CA 1
ATOM 745 C C . GLU A 1 97 ? 5.957 65.528 7.965 1.00 21.39 98 GLU A C 1
ATOM 746 O O . GLU A 1 97 ? 5.154 65.208 8.859 1.00 22.11 98 GLU A O 1
ATOM 752 N N . THR A 1 98 ? 5.985 64.963 6.760 1.00 21.71 99 THR A N 1
ATOM 753 C CA . THR A 1 98 ? 5.097 63.877 6.401 1.00 22.23 99 THR A CA 1
ATOM 754 C C . THR A 1 98 ? 5.313 62.597 7.199 1.00 21.95 99 THR A C 1
ATOM 755 O O . THR A 1 98 ? 4.340 61.947 7.648 1.00 21.85 99 THR A O 1
ATOM 759 N N . ALA A 1 99 ? 6.586 62.236 7.381 1.00 20.11 100 ALA A N 1
ATOM 760 C CA . ALA A 1 99 ? 6.948 61.013 8.091 1.00 19.45 100 ALA A CA 1
ATOM 761 C C . ALA A 1 99 ? 6.521 61.210 9.549 1.00 18.96 100 ALA A C 1
ATOM 762 O O . ALA A 1 99 ? 5.954 60.304 10.135 1.00 19.17 100 ALA A O 1
ATOM 764 N N . ILE A 1 100 ? 6.745 62.395 10.113 1.00 19.37 101 ILE A N 1
ATOM 765 C CA . ILE A 1 100 ? 6.326 62.634 11.507 1.00 19.94 101 ILE A CA 1
ATOM 766 C C . ILE A 1 100 ? 4.794 62.599 11.623 1.00 22.13 101 ILE A C 1
ATOM 767 O O . ILE A 1 100 ? 4.249 62.082 12.621 1.00 22.37 101 ILE A O 1
ATOM 772 N N . HIS A 1 101 ? 4.107 63.108 10.606 1.00 23.33 102 HIS A N 1
ATOM 773 C CA . HIS A 1 101 ? 2.626 63.149 10.680 1.00 24.38 102 HIS A CA 1
ATOM 774 C C . HIS A 1 101 ? 2.073 61.728 10.687 1.00 25.43 102 HIS A C 1
ATOM 775 O O . HIS A 1 101 ? 1.101 61.420 11.416 1.00 26.26 102 HIS A O 1
ATOM 782 N N . ARG A 1 102 ? 2.695 60.858 9.886 1.00 25.13 103 ARG A N 1
ATOM 783 C CA . ARG A 1 102 ? 2.336 59.453 9.761 1.00 25.45 103 ARG A CA 1
ATOM 784 C C . ARG A 1 102 ? 2.626 58.684 11.046 1.00 26.27 103 ARG A C 1
ATOM 785 O O . ARG A 1 102 ? 1.832 57.837 11.438 1.00 27.55 103 ARG A O 1
ATOM 793 N N A GLN A 1 103 ? 3.770 58.965 11.675 0.50 25.84 104 GLN A N 1
ATOM 794 N N B GLN A 1 103 ? 3.764 59.003 11.665 0.50 26.72 104 GLN A N 1
ATOM 795 C CA A GLN A 1 103 ? 4.114 58.398 12.978 0.50 25.78 104 GLN A CA 1
ATOM 796 C CA B GLN A 1 103 ? 4.023 58.723 13.068 0.50 27.52 104 GLN A CA 1
ATOM 797 C C A GLN A 1 103 ? 2.953 58.550 13.951 0.50 25.13 104 GLN A C 1
ATOM 798 C C B GLN A 1 103 ? 3.329 59.824 13.852 0.50 27.36 104 GLN A C 1
ATOM 799 O O A GLN A 1 103 ? 2.925 57.910 14.992 0.50 23.93 104 GLN A O 1
ATOM 800 O O B GLN A 1 103 ? 2.274 59.632 14.413 0.50 27.94 104 GLN A O 1
ATOM 811 N N . SER B 1 4 ? 23.517 44.670 8.427 1.00 24.27 5 SER B N 1
ATOM 812 C CA . SER B 1 4 ? 22.655 44.869 9.655 1.00 22.70 5 SER B CA 1
ATOM 813 C C . SER B 1 4 ? 21.145 44.665 9.438 1.00 21.62 5 SER B C 1
ATOM 814 O O . SER B 1 4 ? 20.395 44.684 10.391 1.00 19.20 5 SER B O 1
ATOM 817 N N . GLN B 1 5 ? 20.695 44.556 8.190 1.00 19.91 6 GLN B N 1
ATOM 818 C CA . GLN B 1 5 ? 19.267 44.388 7.879 1.00 20.32 6 GLN B CA 1
ATOM 819 C C . GLN B 1 5 ? 19.082 43.128 7.052 1.00 18.40 6 GLN B C 1
ATOM 820 O O . GLN B 1 5 ? 19.872 42.877 6.115 1.00 19.40 6 GLN B O 1
ATOM 826 N N . PHE B 1 6 ? 18.030 42.359 7.356 1.00 15.59 7 PHE B N 1
ATOM 827 C CA . PHE B 1 6 ? 17.837 41.044 6.692 1.00 15.02 7 PHE B CA 1
ATOM 828 C C . PHE B 1 6 ? 16.374 40.811 6.323 1.00 15.06 7 PHE B C 1
ATOM 829 O O . PHE B 1 6 ? 15.481 41.015 7.160 1.00 16.59 7 PHE B O 1
ATOM 837 N N . TRP B 1 7 ? 16.112 40.371 5.070 1.00 14.60 8 TRP B N 1
ATOM 838 C CA . TRP B 1 7 ? 14.747 39.996 4.725 1.00 14.01 8 TRP B CA 1
ATOM 839 C C . TRP B 1 7 ? 14.461 38.603 5.288 1.00 15.04 8 TRP B C 1
ATOM 840 O O . TRP B 1 7 ? 15.264 37.680 5.115 1.00 16.13 8 TRP B O 1
ATOM 851 N N . VAL B 1 8 ? 13.297 38.441 5.944 1.00 13.99 9 VAL B N 1
ATOM 852 C CA . VAL B 1 8 ? 12.957 37.205 6.582 1.00 13.61 9 VAL B CA 1
ATOM 853 C C . VAL B 1 8 ? 11.447 36.957 6.396 1.00 13.86 9 VAL B C 1
ATOM 854 O O . VAL B 1 8 ? 10.696 37.892 6.055 1.00 14.60 9 VAL B O 1
ATOM 858 N N . THR B 1 9 ? 11.031 35.703 6.622 1.00 13.40 10 THR B N 1
ATOM 859 C CA . THR B 1 9 ? 9.590 35.346 6.566 1.00 13.59 10 THR B CA 1
ATOM 860 C C . THR B 1 9 ? 9.150 34.716 7.893 1.00 13.68 10 THR B C 1
ATOM 861 O O . THR B 1 9 ? 9.738 33.753 8.329 1.00 16.88 10 THR B O 1
ATOM 865 N N . VAL B 1 10 ? 8.129 35.262 8.531 1.00 11.89 11 VAL B N 1
ATOM 866 C CA . VAL B 1 10 ? 7.815 34.757 9.876 1.00 12.82 11 VAL B CA 1
ATOM 867 C C . VAL B 1 10 ? 7.176 33.364 9.807 1.00 13.47 11 VAL B C 1
ATOM 868 O O . VAL B 1 10 ? 6.429 33.057 8.845 1.00 15.59 11 VAL B O 1
ATOM 872 N N . GLN B 1 11 ? 7.484 32.561 10.818 1.00 13.57 12 GLN B N 1
ATOM 873 C CA A GLN B 1 11 ? 6.844 31.275 11.033 0.50 14.38 12 GLN B CA 1
ATOM 874 C CA B GLN B 1 11 ? 6.907 31.254 11.057 0.50 14.70 12 GLN B CA 1
ATOM 875 C C . GLN B 1 11 ? 5.818 31.388 12.143 1.00 15.42 12 GLN B C 1
ATOM 876 O O . GLN B 1 11 ? 5.890 32.290 13.008 1.00 16.84 12 GLN B O 1
ATOM 887 N N . ARG B 1 12 ? 4.847 30.498 12.108 1.00 16.50 13 ARG B N 1
ATOM 888 C CA . ARG B 1 12 ? 3.779 30.594 13.121 1.00 18.26 13 ARG B CA 1
ATOM 889 C C . ARG B 1 12 ? 4.244 30.088 14.508 1.00 17.76 13 ARG B C 1
ATOM 890 O O . ARG B 1 12 ? 4.789 28.988 14.668 1.00 19.77 13 ARG B O 1
ATOM 898 N N . THR B 1 13 ? 4.093 30.972 15.486 1.00 16.06 14 THR B N 1
ATOM 899 C CA . THR B 1 13 ? 4.268 30.686 16.926 1.00 13.69 14 THR B CA 1
ATOM 900 C C . THR B 1 13 ? 3.193 31.475 17.627 1.00 13.71 14 THR B C 1
ATOM 901 O O . THR B 1 13 ? 2.593 32.376 17.038 1.00 12.37 14 THR B O 1
ATOM 905 N N . GLU B 1 14 ? 2.993 31.177 18.919 1.00 13.57 15 GLU B N 1
ATOM 906 C CA . GLU B 1 14 ? 1.919 31.832 19.656 1.00 13.57 15 GLU B CA 1
ATOM 907 C C . GLU B 1 14 ? 2.145 33.360 19.653 1.00 12.64 15 GLU B C 1
ATOM 908 O O . GLU B 1 14 ? 1.202 34.104 19.432 1.00 12.93 15 GLU B O 1
ATOM 914 N N . ALA B 1 15 ? 3.381 33.804 19.925 1.00 12.45 16 ALA B N 1
ATOM 915 C CA . ALA B 1 15 ? 3.668 35.232 20.032 1.00 11.59 16 ALA B CA 1
ATOM 916 C C . ALA B 1 15 ? 3.497 35.934 18.689 1.00 11.99 16 ALA B C 1
ATOM 917 O O . ALA B 1 15 ? 2.940 37.057 18.609 1.00 12.76 16 ALA B O 1
ATOM 919 N N . ALA B 1 16 ? 3.974 35.267 17.628 1.00 12.21 17 ALA B N 1
ATOM 920 C CA . ALA B 1 16 ? 3.847 35.863 16.295 1.00 12.55 17 ALA B CA 1
ATOM 921 C C . ALA B 1 16 ? 2.339 36.002 15.924 1.00 11.90 17 ALA B C 1
ATOM 922 O O . ALA B 1 16 ? 1.897 37.057 15.460 1.00 13.94 17 ALA B O 1
ATOM 924 N N . GLU B 1 17 ? 1.547 34.982 16.220 1.00 12.65 18 GLU B N 1
ATOM 925 C CA . GLU B 1 17 ? 0.101 35.053 15.956 1.00 13.25 18 GLU B CA 1
ATOM 926 C C . GLU B 1 17 ? -0.609 36.175 16.764 1.00 12.90 18 GLU B C 1
ATOM 927 O O . GLU B 1 17 ? -1.453 36.933 16.232 1.00 12.97 18 GLU B O 1
ATOM 933 N N . ARG B 1 18 ? -0.198 36.290 18.030 1.00 12.46 19 ARG B N 1
ATOM 934 C CA . ARG B 1 18 ? -0.753 37.332 18.907 1.00 11.63 19 ARG B CA 1
ATOM 935 C C . ARG B 1 18 ? -0.445 38.712 18.345 1.00 13.00 19 ARG B C 1
ATOM 936 O O . ARG B 1 18 ? -1.274 39.641 18.441 1.00 13.67 19 ARG B O 1
ATOM 944 N N . CYS B 1 19 ? 0.746 38.841 17.733 1.00 12.21 20 CYS B N 1
ATOM 945 C CA . CYS B 1 19 ? 1.189 40.150 17.156 1.00 13.36 20 CYS B CA 1
ATOM 946 C C . CYS B 1 19 ? 0.754 40.364 15.695 1.00 14.44 20 CYS B C 1
ATOM 947 O O . CYS B 1 19 ? 1.055 41.414 15.089 1.00 16.16 20 CYS B O 1
ATOM 950 N N . GLY B 1 20 ? 0.029 39.394 15.146 1.00 14.11 21 GLY B N 1
ATOM 951 C CA . GLY B 1 20 ? -0.533 39.534 13.812 1.00 13.53 21 GLY B CA 1
ATOM 952 C C . GLY B 1 20 ? 0.527 39.458 12.722 1.00 13.32 21 GLY B C 1
ATOM 953 O O . GLY B 1 20 ? 0.342 40.003 11.585 1.00 15.22 21 GLY B O 1
ATOM 954 N N . LEU B 1 21 ? 1.635 38.796 13.026 1.00 11.54 22 LEU B N 1
ATOM 955 C CA . LEU B 1 21 ? 2.720 38.706 11.990 1.00 12.52 22 LEU B CA 1
ATOM 956 C C . LEU B 1 21 ? 2.420 37.623 10.957 1.00 14.35 22 LEU B C 1
ATOM 957 O O . LEU B 1 21 ? 2.015 36.477 11.273 1.00 15.74 22 LEU B O 1
ATOM 962 N N . HIS B 1 22 ? 2.669 37.978 9.705 1.00 14.41 23 HIS B N 1
ATOM 963 C CA . HIS B 1 22 ? 2.493 37.030 8.609 1.00 14.86 23 HIS B CA 1
ATOM 964 C C . HIS B 1 22 ? 3.387 37.541 7.468 1.00 14.89 23 HIS B C 1
ATOM 965 O O . HIS B 1 22 ? 3.527 38.754 7.260 1.00 16.58 23 HIS B O 1
ATOM 972 N N . GLY B 1 23 ? 3.972 36.622 6.720 1.00 14.56 24 GLY B N 1
ATOM 973 C CA . GLY B 1 23 ? 4.666 37.019 5.458 1.00 14.54 24 GLY B CA 1
ATOM 974 C C . GLY B 1 23 ? 6.032 37.580 5.760 1.00 14.53 24 GLY B C 1
ATOM 975 O O . GLY B 1 23 ? 6.676 37.165 6.762 1.00 14.49 24 GLY B O 1
ATOM 976 N N . SER B 1 24 ? 6.466 38.526 4.918 1.00 14.59 25 SER B N 1
ATOM 977 C CA . SER B 1 24 ? 7.852 38.981 4.929 1.00 16.08 25 SER B CA 1
ATOM 978 C C . SER B 1 24 ? 8.097 40.303 5.631 1.00 15.98 25 SER B C 1
ATOM 979 O O . SER B 1 24 ? 7.234 41.210 5.628 1.00 15.74 25 SER B O 1
ATOM 982 N N . TYR B 1 25 ? 9.281 40.366 6.267 1.00 14.08 26 TYR B N 1
ATOM 983 C CA . TYR B 1 25 ? 9.686 41.515 7.052 1.00 13.90 26 TYR B CA 1
ATOM 984 C C . TYR B 1 25 ? 11.167 41.754 6.911 1.00 13.44 26 TYR B C 1
ATOM 985 O O . TYR B 1 25 ? 11.912 40.853 6.482 1.00 14.33 26 TYR B O 1
ATOM 994 N N . VAL B 1 26 ? 11.600 42.945 7.331 1.00 13.67 27 VAL B N 1
ATOM 995 C CA . VAL B 1 26 ? 13.032 43.147 7.557 1.00 14.08 27 VAL B CA 1
ATOM 996 C C . VAL B 1 26 ? 13.308 43.049 9.064 1.00 14.95 27 VAL B C 1
ATOM 997 O O . VAL B 1 26 ? 12.582 43.633 9.866 1.00 15.32 27 VAL B O 1
ATOM 1001 N N . LEU B 1 27 ? 14.331 42.282 9.407 1.00 14.35 28 LEU B N 1
ATOM 1002 C CA . LEU B 1 27 ? 14.865 42.262 10.795 1.00 15.19 28 LEU B CA 1
ATOM 1003 C C . LEU B 1 27 ? 16.128 43.101 10.817 1.00 15.39 28 LEU B C 1
ATOM 1004 O O . LEU B 1 27 ? 17.084 42.821 10.064 1.00 15.20 28 LEU B O 1
ATOM 1009 N N . ARG B 1 28 ? 16.135 44.124 11.677 1.00 14.89 29 ARG B N 1
ATOM 1010 C CA . ARG B 1 28 ? 17.225 45.093 11.705 1.00 15.00 29 ARG B CA 1
ATOM 1011 C C . ARG B 1 28 ? 17.984 44.904 13.004 1.00 15.57 29 ARG B C 1
ATOM 1012 O O . ARG B 1 28 ? 17.362 44.953 14.060 1.00 16.09 29 ARG B O 1
ATOM 1020 N N . VAL B 1 29 ? 19.289 44.682 12.916 1.00 15.31 30 VAL B N 1
ATOM 1021 C CA . VAL B 1 29 ? 20.108 44.493 14.115 1.00 15.72 30 VAL B CA 1
ATOM 1022 C C . VAL B 1 29 ? 20.655 45.860 14.478 1.00 17.15 30 VAL B C 1
ATOM 1023 O O . VAL B 1 29 ? 21.463 46.411 13.733 1.00 17.62 30 VAL B O 1
ATOM 1027 N N . GLU B 1 30 ? 20.226 46.408 15.624 1.00 17.02 31 GLU B N 1
ATOM 1028 C CA . GLU B 1 30 ? 20.659 47.754 16.026 1.00 17.32 31 GLU B CA 1
ATOM 1029 C C . GLU B 1 30 ? 21.666 47.637 17.197 1.00 16.62 31 GLU B C 1
ATOM 1030 O O . GLU B 1 30 ? 22.013 46.532 17.618 1.00 16.95 31 GLU B O 1
ATOM 1036 N N . ALA B 1 31 ? 22.133 48.773 17.701 1.00 17.95 32 ALA B N 1
ATOM 1037 C CA . ALA B 1 31 ? 23.144 48.721 18.742 1.00 17.66 32 ALA B CA 1
ATOM 1038 C C . ALA B 1 31 ? 22.592 48.102 20.040 1.00 18.36 32 ALA B C 1
ATOM 1039 O O . ALA B 1 31 ? 23.322 47.443 20.745 1.00 19.05 32 ALA B O 1
ATOM 1041 N N . GLU B 1 32 ? 21.308 48.327 20.320 1.00 18.28 33 GLU B N 1
ATOM 1042 C CA . GLU B 1 32 ? 20.714 47.921 21.608 1.00 18.89 33 GLU B CA 1
ATOM 1043 C C . GLU B 1 32 ? 19.471 47.034 21.505 1.00 18.04 33 GLU B C 1
ATOM 1044 O O . GLU B 1 32 ? 18.905 46.579 22.517 1.00 16.89 33 GLU B O 1
ATOM 1050 N N . ARG B 1 33 ? 19.007 46.785 20.269 1.00 16.91 34 ARG B N 1
ATOM 1051 C CA . ARG B 1 33 ? 17.747 46.070 20.102 1.00 16.52 34 ARG B CA 1
ATOM 1052 C C . ARG B 1 33 ? 17.697 45.434 18.699 1.00 15.54 34 ARG B C 1
ATOM 1053 O O . ARG B 1 33 ? 18.459 45.825 17.807 1.00 15.70 34 ARG B O 1
ATOM 1061 N N . LEU B 1 34 ? 16.777 44.485 18.552 1.00 13.67 35 LEU B N 1
ATOM 1062 C CA . LEU B 1 34 ? 16.351 43.997 17.247 1.00 15.45 35 LEU B CA 1
ATOM 1063 C C . LEU B 1 34 ? 15.068 44.732 16.902 1.00 13.66 35 LEU B C 1
ATOM 1064 O O . LEU B 1 34 ? 14.209 44.948 17.747 1.00 14.43 35 LEU B O 1
ATOM 1069 N N . THR B 1 35 ? 14.895 45.090 15.636 1.00 13.24 36 THR B N 1
ATOM 1070 C CA . THR B 1 35 ? 13.657 45.746 15.235 1.00 12.62 36 THR B CA 1
ATOM 1071 C C . THR B 1 35 ? 13.057 45.040 14.022 1.00 12.88 36 THR B C 1
ATOM 1072 O O . THR B 1 35 ? 13.793 44.675 13.100 1.00 13.42 36 THR B O 1
ATOM 1076 N N . LEU B 1 36 ? 11.730 44.845 14.055 1.00 12.07 37 LEU B N 1
ATOM 1077 C CA . LEU B 1 36 ? 11.017 44.236 12.896 1.00 11.82 37 LEU B CA 1
ATOM 1078 C C . LEU B 1 36 ? 10.265 45.314 12.140 1.00 12.49 37 LEU B C 1
ATOM 1079 O O . LEU B 1 36 ? 9.520 46.097 12.735 1.00 11.80 37 LEU B O 1
ATOM 1084 N N . LEU B 1 37 ? 10.487 45.356 10.817 1.00 12.48 38 LEU B N 1
ATOM 1085 C CA . LEU B 1 37 ? 9.908 46.374 9.963 1.00 12.89 38 LEU B CA 1
ATOM 1086 C C . LEU B 1 37 ? 9.115 45.716 8.840 1.00 13.88 38 LEU B C 1
ATOM 1087 O O . LEU B 1 37 ? 9.466 44.642 8.360 1.00 14.16 38 LEU B O 1
ATOM 1092 N N . THR B 1 38 ? 8.060 46.393 8.447 1.00 14.98 39 THR B N 1
ATOM 1093 C CA . THR B 1 38 ? 7.208 45.938 7.317 1.00 16.79 39 THR B CA 1
ATOM 1094 C C . THR B 1 38 ? 7.085 47.101 6.355 1.00 18.97 39 THR B C 1
ATOM 1095 O O . THR B 1 38 ? 7.318 48.226 6.714 1.00 19.29 39 THR B O 1
ATOM 1099 N N . VAL B 1 39 ? 6.664 46.862 5.117 1.00 21.61 40 VAL B N 1
ATOM 1100 C CA . VAL B 1 39 ? 6.332 48.035 4.243 1.00 23.20 40 VAL B CA 1
ATOM 1101 C C . VAL B 1 39 ? 4.980 48.812 4.486 1.00 23.03 40 VAL B C 1
ATOM 1102 O O . VAL B 1 39 ? 3.873 48.221 4.557 1.00 25.20 40 VAL B O 1
ATOM 1106 N N . GLY B 1 40 ? 5.004 50.132 4.587 1.00 23.62 41 GLY B N 1
ATOM 1107 C CA . GLY B 1 40 ? 3.768 50.887 4.931 1.00 23.10 41 GLY B CA 1
ATOM 1108 C C . GLY B 1 40 ? 2.940 51.332 3.705 1.00 24.63 41 GLY B C 1
ATOM 1109 O O . GLY B 1 40 ? 3.507 51.703 2.718 1.00 24.57 41 GLY B O 1
ATOM 1110 N N . ALA B 1 41 ? 1.605 51.387 3.810 1.00 25.41 42 ALA B N 1
ATOM 1111 C CA . ALA B 1 41 ? 0.727 51.585 2.612 1.00 24.56 42 ALA B CA 1
ATOM 1112 C C . ALA B 1 41 ? 0.886 52.976 1.969 1.00 25.68 42 ALA B C 1
ATOM 1113 O O . ALA B 1 41 ? 1.488 53.125 0.906 1.00 24.72 42 ALA B O 1
ATOM 1115 N N . GLN B 1 42 ? 0.398 54.021 2.649 1.00 27.32 43 GLN B N 1
ATOM 1116 C CA . GLN B 1 42 ? 0.585 55.401 2.146 1.00 29.06 43 GLN B CA 1
ATOM 1117 C C . GLN B 1 42 ? 2.076 55.695 1.770 1.00 28.95 43 GLN B C 1
ATOM 1118 O O . GLN B 1 42 ? 2.356 56.367 0.772 1.00 30.23 43 GLN B O 1
ATOM 1124 N N . SER B 1 43 ? 3.022 55.128 2.530 1.00 27.66 44 SER B N 1
ATOM 1125 C CA . SER B 1 43 ? 4.456 55.422 2.368 1.00 25.91 44 SER B CA 1
ATOM 1126 C C . SER B 1 43 ? 5.323 54.577 1.407 1.00 25.00 44 SER B C 1
ATOM 1127 O O . SER B 1 43 ? 6.316 55.112 0.888 1.00 26.53 44 SER B O 1
ATOM 1130 N N . GLN B 1 44 ? 5.034 53.286 1.239 1.00 23.18 45 GLN B N 1
ATOM 1131 C CA . GLN B 1 44 ? 5.902 52.313 0.498 1.00 23.92 45 GLN B CA 1
ATOM 1132 C C . GLN B 1 44 ? 7.336 52.153 1.012 1.00 22.77 45 GLN B C 1
ATOM 1133 O O . GLN B 1 44 ? 8.249 51.693 0.298 1.00 22.53 45 GLN B O 1
ATOM 1139 N N . ILE B 1 45 ? 7.502 52.435 2.302 1.00 19.98 46 ILE B N 1
ATOM 1140 C CA . ILE B 1 45 ? 8.837 52.350 2.890 1.00 19.14 46 ILE B CA 1
ATOM 1141 C C . ILE B 1 45 ? 8.725 51.478 4.138 1.00 17.34 46 ILE B C 1
ATOM 1142 O O . ILE B 1 45 ? 7.612 51.275 4.666 1.00 17.79 46 ILE B O 1
ATOM 1147 N N . LEU B 1 46 ? 9.871 50.972 4.603 1.00 16.68 47 LEU B N 1
ATOM 1148 C CA . LEU B 1 46 ? 9.882 50.155 5.827 1.00 16.07 47 LEU B CA 1
ATOM 1149 C C . LEU B 1 46 ? 9.393 50.990 7.017 1.00 16.47 47 LEU B C 1
ATOM 1150 O O . LEU B 1 46 ? 9.790 52.127 7.200 1.00 16.53 47 LEU B O 1
ATOM 1155 N N . GLU B 1 47 ? 8.527 50.391 7.827 1.00 15.87 48 GLU B N 1
ATOM 1156 C CA . GLU B 1 47 ? 8.028 51.052 9.033 1.00 17.29 48 GLU B CA 1
ATOM 1157 C C . GLU B 1 47 ? 8.179 50.095 10.208 1.00 16.00 48 GLU B C 1
ATOM 1158 O O . GLU B 1 47 ? 7.876 48.915 10.094 1.00 14.86 48 GLU B O 1
ATOM 1164 N N . PRO B 1 48 ? 8.717 50.590 11.335 1.00 16.31 49 PRO B N 1
ATOM 1165 C CA . PRO B 1 48 ? 8.934 49.680 12.473 1.00 15.53 49 PRO B CA 1
ATOM 1166 C C . PRO B 1 48 ? 7.632 49.229 13.079 1.00 15.07 49 PRO B C 1
ATOM 1167 O O . PRO B 1 48 ? 6.683 50.029 13.215 1.00 16.44 49 PRO B O 1
ATOM 1171 N N . LEU B 1 49 ? 7.595 47.954 13.426 1.00 13.75 50 LEU B N 1
ATOM 1172 C CA . LEU B 1 49 ? 6.384 47.317 13.975 1.00 15.27 50 LEU B CA 1
ATOM 1173 C C . LEU B 1 49 ? 6.630 46.927 15.425 1.00 14.77 50 LEU B C 1
ATOM 1174 O O . LEU B 1 49 ? 5.755 47.140 16.295 1.00 15.44 50 LEU B O 1
ATOM 1179 N N . LEU B 1 50 ? 7.769 46.272 15.661 1.00 13.88 51 LEU B N 1
ATOM 1180 C CA . LEU B 1 50 ? 8.104 45.773 17.005 1.00 13.56 51 LEU B CA 1
ATOM 1181 C C . LEU B 1 50 ? 9.597 45.923 17.195 1.00 13.41 51 LEU B C 1
ATOM 1182 O O . LEU B 1 50 ? 10.366 45.825 16.245 1.00 13.80 51 LEU B O 1
ATOM 1187 N N . SER B 1 51 ? 10.004 46.147 18.436 1.00 14.78 52 SER B N 1
ATOM 1188 C CA . SER B 1 51 ? 11.439 46.081 18.753 1.00 14.60 52 SER B CA 1
ATOM 1189 C C . SER B 1 51 ? 11.645 45.351 20.082 1.00 15.32 52 SER B C 1
ATOM 1190 O O . SER B 1 51 ? 10.753 45.374 20.962 1.00 15.27 52 SER B O 1
ATOM 1193 N N . TRP B 1 52 ? 12.781 44.670 20.184 1.00 12.88 53 TRP B N 1
ATOM 1194 C CA . TRP B 1 52 ? 13.143 43.880 21.387 1.00 13.48 53 TRP B CA 1
ATOM 1195 C C . TRP B 1 52 ? 14.541 44.305 21.837 1.00 14.41 53 TRP B C 1
ATOM 1196 O O . TRP B 1 52 ? 15.537 44.027 21.166 1.00 13.99 53 TRP B O 1
ATOM 1207 N N . PRO B 1 53 ? 14.625 44.953 22.998 1.00 15.10 54 PRO B N 1
ATOM 1208 C CA . PRO B 1 53 ? 15.950 45.224 23.590 1.00 15.13 54 PRO B CA 1
ATOM 1209 C C . PRO B 1 53 ? 16.700 43.924 23.828 1.00 14.96 54 PRO B C 1
ATOM 1210 O O . PRO B 1 53 ? 16.116 42.949 24.308 1.00 15.54 54 PRO B O 1
ATOM 1214 N N . TYR B 1 54 ? 17.993 43.898 23.527 1.00 15.12 55 TYR B N 1
ATOM 1215 C CA . TYR B 1 54 ? 18.785 42.684 23.748 1.00 14.82 55 TYR B CA 1
ATOM 1216 C C . TYR B 1 54 ? 18.706 42.223 25.203 1.00 16.82 55 TYR B C 1
ATOM 1217 O O . TYR B 1 54 ? 18.775 41.032 25.475 1.00 16.64 55 TYR B O 1
ATOM 1226 N N . THR B 1 55 ? 18.581 43.186 26.107 1.00 17.87 56 THR B N 1
ATOM 1227 C CA . THR B 1 55 ? 18.595 42.851 27.530 1.00 18.58 56 THR B CA 1
ATOM 1228 C C . THR B 1 55 ? 17.346 42.106 27.951 1.00 19.50 56 THR B C 1
ATOM 1229 O O . THR B 1 55 ? 17.327 41.484 29.020 1.00 20.37 56 THR B O 1
ATOM 1233 N N . LEU B 1 56 ? 16.308 42.161 27.113 1.00 18.38 57 LEU B N 1
ATOM 1234 C CA . LEU B 1 56 ? 15.069 41.486 27.401 1.00 19.22 57 LEU B CA 1
ATOM 1235 C C . LEU B 1 56 ? 14.874 40.207 26.549 1.00 19.25 57 LEU B C 1
ATOM 1236 O O . LEU B 1 56 ? 13.799 39.583 26.598 1.00 20.96 57 LEU B O 1
ATOM 1241 N N . LEU B 1 57 ? 15.909 39.796 25.809 1.00 17.96 58 LEU B N 1
ATOM 1242 C CA . LEU B 1 57 ? 15.870 38.502 25.135 1.00 20.08 58 LEU B CA 1
ATOM 1243 C C . LEU B 1 57 ? 16.290 37.384 26.082 1.00 20.10 58 LEU B C 1
ATOM 1244 O O . LEU B 1 57 ? 17.350 37.485 26.742 1.00 22.75 58 LEU B O 1
ATOM 1249 N N . ARG B 1 58 ? 15.499 36.314 26.153 1.00 17.86 59 ARG B N 1
ATOM 1250 C CA . ARG B 1 58 ? 15.879 35.149 26.957 1.00 18.90 59 ARG B CA 1
ATOM 1251 C C . ARG B 1 58 ? 16.978 34.307 26.288 1.00 19.26 59 ARG B C 1
ATOM 1252 O O . ARG B 1 58 ? 17.905 33.809 26.944 1.00 20.10 59 ARG B O 1
ATOM 1260 N N . ARG B 1 59 ? 16.902 34.202 24.955 1.00 18.65 60 ARG B N 1
ATOM 1261 C CA . ARG B 1 59 ? 17.783 33.334 24.221 1.00 19.30 60 ARG B CA 1
ATOM 1262 C C . ARG B 1 59 ? 17.572 33.599 22.724 1.00 16.77 60 ARG B C 1
ATOM 1263 O O . ARG B 1 59 ? 16.555 34.160 22.311 1.00 16.84 60 ARG B O 1
ATOM 1271 N N . TYR B 1 60 ? 18.561 33.206 21.923 1.00 15.38 61 TYR B N 1
ATOM 1272 C CA . TYR B 1 60 ? 18.403 33.279 20.447 1.00 14.62 61 TYR B CA 1
ATOM 1273 C C . TYR B 1 60 ? 19.289 32.226 19.815 1.00 14.42 61 TYR B C 1
ATOM 1274 O O . TYR B 1 60 ? 20.234 31.688 20.458 1.00 15.54 61 TYR B O 1
ATOM 1283 N N . GLY B 1 61 ? 18.984 31.900 18.555 1.00 14.00 62 GLY B N 1
ATOM 1284 C CA . GLY B 1 61 ? 19.702 30.831 17.904 1.00 15.32 62 GLY B CA 1
ATOM 1285 C C . GLY B 1 61 ? 19.302 30.749 16.452 1.00 14.53 62 GLY B C 1
ATOM 1286 O O . GLY B 1 61 ? 18.498 31.547 15.979 1.00 15.33 62 GLY B O 1
ATOM 1287 N N . ARG B 1 62 ? 19.902 29.801 15.739 1.00 15.33 63 ARG B N 1
ATOM 1288 C CA . ARG B 1 62 ? 19.668 29.705 14.295 1.00 14.34 63 ARG B CA 1
ATOM 1289 C C . ARG B 1 62 ? 20.027 28.322 13.774 1.00 14.41 63 ARG B C 1
ATOM 1290 O O . ARG B 1 62 ? 20.764 27.562 14.425 1.00 14.97 63 ARG B O 1
ATOM 1298 N N . ASP B 1 63 ? 19.502 28.008 12.583 1.00 14.39 64 ASP B N 1
ATOM 1299 C CA . ASP B 1 63 ? 20.021 26.865 11.824 1.00 15.08 64 ASP B CA 1
ATOM 1300 C C . ASP B 1 63 ? 20.121 27.321 10.365 1.00 14.56 64 ASP B C 1
ATOM 1301 O O . ASP B 1 63 ? 19.992 28.518 10.097 1.00 14.67 64 ASP B O 1
ATOM 1306 N N . LYS B 1 64 ? 20.325 26.391 9.441 1.00 15.17 65 LYS B N 1
ATOM 1307 C CA . LYS B 1 64 ? 20.483 26.754 8.012 1.00 15.14 65 LYS B CA 1
ATOM 1308 C C . LYS B 1 64 ? 19.196 27.236 7.356 1.00 15.35 65 LYS B C 1
ATOM 1309 O O . LYS B 1 64 ? 19.206 27.700 6.205 1.00 16.76 65 LYS B O 1
ATOM 1315 N N . VAL B 1 65 ? 18.079 27.156 8.079 1.00 14.09 66 VAL B N 1
ATOM 1316 C CA . VAL B 1 65 ? 16.783 27.564 7.473 1.00 14.66 66 VAL B CA 1
ATOM 1317 C C . VAL B 1 65 ? 16.036 28.624 8.284 1.00 13.58 66 VAL B C 1
ATOM 1318 O O . VAL B 1 65 ? 15.098 29.216 7.786 1.00 13.78 66 VAL B O 1
ATOM 1322 N N . MET B 1 66 ? 16.489 28.937 9.505 1.00 15.04 67 MET B N 1
ATOM 1323 C CA . MET B 1 66 ? 15.725 29.881 10.331 1.00 14.51 67 MET B CA 1
ATOM 1324 C C . MET B 1 66 ? 16.618 30.643 11.355 1.00 13.86 67 MET B C 1
ATOM 1325 O O . MET B 1 66 ? 17.759 30.238 11.630 1.00 14.09 67 MET B O 1
ATOM 1330 N N . PHE B 1 67 ? 16.087 31.769 11.845 1.00 13.24 68 PHE B N 1
ATOM 1331 C CA . PHE B 1 67 ? 16.653 32.446 13.017 1.00 13.84 68 PHE B CA 1
ATOM 1332 C C . PHE B 1 67 ? 15.522 32.553 14.048 1.00 12.84 68 PHE B C 1
ATOM 1333 O O . PHE B 1 67 ? 14.383 32.787 13.681 1.00 14.83 68 PHE B O 1
ATOM 1341 N N . SER B 1 68 ? 15.830 32.412 15.332 1.00 12.27 69 SER B N 1
ATOM 1342 C CA . SER B 1 68 ? 14.760 32.359 16.354 1.00 13.64 69 SER B CA 1
ATOM 1343 C C . SER B 1 68 ? 15.226 33.038 17.611 1.00 14.29 69 SER B C 1
ATOM 1344 O O . SER B 1 68 ? 16.404 32.930 18.013 1.00 15.72 69 SER B O 1
ATOM 1347 N N . PHE B 1 69 ? 14.289 33.704 18.261 1.00 14.60 70 PHE B N 1
ATOM 1348 C CA . PHE B 1 69 ? 14.619 34.224 19.602 1.00 14.85 70 PHE B CA 1
ATOM 1349 C C . PHE B 1 69 ? 13.426 34.151 20.531 1.00 15.33 70 PHE B C 1
ATOM 1350 O O . PHE B 1 69 ? 12.286 34.021 20.076 1.00 15.84 70 PHE B O 1
ATOM 1358 N N . GLU B 1 70 ? 13.691 34.259 21.834 1.00 14.93 71 GLU B N 1
ATOM 1359 C CA . GLU B 1 70 ? 12.611 34.244 22.799 1.00 16.29 71 GLU B CA 1
ATOM 1360 C C . GLU B 1 70 ? 12.597 35.568 23.569 1.00 16.18 71 GLU B C 1
ATOM 1361 O O . GLU B 1 70 ? 13.648 35.989 24.087 1.00 15.90 71 GLU B O 1
ATOM 1367 N N . ALA B 1 71 ? 11.437 36.220 23.559 1.00 15.31 72 ALA B N 1
ATOM 1368 C CA . ALA B 1 71 ? 11.236 37.517 24.169 1.00 15.60 72 ALA B CA 1
ATOM 1369 C C . ALA B 1 71 ? 10.785 37.297 25.612 1.00 16.03 72 ALA B C 1
ATOM 1370 O O . ALA B 1 71 ? 9.971 36.435 25.882 1.00 16.35 72 ALA B O 1
ATOM 1372 N N . GLY B 1 72 ? 11.307 38.120 26.505 1.00 16.41 73 GLY B N 1
ATOM 1373 C CA . GLY B 1 72 ? 10.770 38.131 27.877 1.00 17.74 73 GLY B CA 1
ATOM 1374 C C . GLY B 1 72 ? 9.483 38.923 28.021 1.00 18.42 73 GLY B C 1
ATOM 1375 O O . GLY B 1 72 ? 9.040 39.621 27.116 1.00 19.55 73 GLY B O 1
ATOM 1376 N N . ARG B 1 73 ? 8.882 38.841 29.222 1.00 20.94 74 ARG B N 1
ATOM 1377 C CA . ARG B 1 73 ? 7.572 39.419 29.481 1.00 22.37 74 ARG B CA 1
ATOM 1378 C C . ARG B 1 73 ? 7.474 40.922 29.286 1.00 22.79 74 ARG B C 1
ATOM 1379 O O . ARG B 1 73 ? 6.390 41.430 28.970 1.00 24.26 74 ARG B O 1
ATOM 1387 N N . ARG B 1 74 ? 8.594 41.625 29.462 1.00 22.57 75 ARG B N 1
ATOM 1388 C CA . ARG B 1 74 ? 8.602 43.088 29.469 1.00 23.01 75 ARG B CA 1
ATOM 1389 C C . ARG B 1 74 ? 8.760 43.683 28.064 1.00 22.65 75 ARG B C 1
ATOM 1390 O O . ARG B 1 74 ? 8.784 44.892 27.886 1.00 22.00 75 ARG B O 1
ATOM 1398 N N . CYS B 1 75 ? 8.857 42.815 27.065 1.00 21.88 76 CYS B N 1
ATOM 1399 C CA . CYS B 1 75 ? 8.934 43.304 25.682 1.00 21.98 76 CYS B CA 1
ATOM 1400 C C . CYS B 1 75 ? 7.555 43.794 25.263 1.00 22.20 76 CYS B C 1
ATOM 1401 O O . CYS B 1 75 ? 6.563 43.231 25.648 1.00 21.00 76 CYS B O 1
ATOM 1404 N N . PRO B 1 76 ? 7.484 44.844 24.422 1.00 23.90 77 PRO B N 1
ATOM 1405 C CA . PRO B 1 76 ? 6.126 45.276 24.040 1.00 23.46 77 PRO B CA 1
ATOM 1406 C C . PRO B 1 76 ? 5.314 44.192 23.277 1.00 21.44 77 PRO B C 1
ATOM 1407 O O . PRO B 1 76 ? 4.079 44.179 23.341 1.00 22.16 77 PRO B O 1
ATOM 1411 N N . SER B 1 77 ? 6.005 43.280 22.601 1.00 19.70 78 SER B N 1
ATOM 1412 C CA . SER B 1 77 ? 5.337 42.127 21.978 1.00 18.84 78 SER B CA 1
ATOM 1413 C C . SER B 1 77 ? 4.694 41.145 22.939 1.00 18.47 78 SER B C 1
ATOM 1414 O O . SER B 1 77 ? 3.914 40.280 22.527 1.00 18.38 78 SER B O 1
ATOM 1417 N N . GLY B 1 78 ? 5.067 41.246 24.205 1.00 17.64 79 GLY B N 1
ATOM 1418 C CA . GLY B 1 78 ? 4.810 40.182 25.155 1.00 17.30 79 GLY B CA 1
ATOM 1419 C C . GLY B 1 78 ? 5.792 39.037 24.966 1.00 16.79 79 GLY B C 1
ATOM 1420 O O . GLY B 1 78 ? 6.625 39.034 24.021 1.00 16.84 79 GLY B O 1
ATOM 1421 N N . PRO B 1 79 ? 5.740 38.061 25.862 1.00 16.58 80 PRO B N 1
ATOM 1422 C CA . PRO B 1 79 ? 6.763 37.025 25.872 1.00 16.26 80 PRO B CA 1
ATOM 1423 C C . PRO B 1 79 ? 6.506 35.929 24.845 1.00 16.83 80 PRO B C 1
ATOM 1424 O O . PRO B 1 79 ? 5.397 35.793 24.329 1.00 16.18 80 PRO B O 1
ATOM 1428 N N . GLY B 1 80 ? 7.545 35.205 24.494 1.00 15.74 81 GLY B N 1
ATOM 1429 C CA . GLY B 1 80 ? 7.340 34.045 23.633 1.00 15.68 81 GLY B CA 1
ATOM 1430 C C . GLY B 1 80 ? 8.369 33.983 22.534 1.00 15.89 81 GLY B C 1
ATOM 1431 O O . GLY B 1 80 ? 9.252 34.816 22.448 1.00 16.98 81 GLY B O 1
ATOM 1432 N N . THR B 1 81 ? 8.201 32.982 21.691 1.00 15.49 82 THR B N 1
ATOM 1433 C CA . THR B 1 81 ? 9.175 32.669 20.663 1.00 15.55 82 THR B CA 1
ATOM 1434 C C . THR B 1 81 ? 8.798 33.368 19.376 1.00 15.13 82 THR B C 1
ATOM 1435 O O . THR B 1 81 ? 7.617 33.369 18.991 1.00 15.77 82 THR B O 1
ATOM 1439 N N . PHE B 1 82 ? 9.815 33.936 18.713 1.00 13.88 83 PHE B N 1
ATOM 1440 C CA . PHE B 1 82 ? 9.656 34.495 17.349 1.00 14.02 83 PHE B CA 1
ATOM 1441 C C . PHE B 1 82 ? 10.659 33.772 16.461 1.00 13.58 83 PHE B C 1
ATOM 1442 O O . PHE B 1 82 ? 11.841 33.674 16.793 1.00 13.85 83 PHE B O 1
ATOM 1450 N N . THR B 1 83 ? 10.157 33.249 15.341 1.00 12.97 84 THR B N 1
ATOM 1451 C CA . THR B 1 83 ? 10.984 32.446 14.475 1.00 13.89 84 THR B CA 1
ATOM 1452 C C . THR B 1 83 ? 10.723 32.859 13.050 1.00 13.42 84 THR B C 1
ATOM 1453 O O . THR B 1 83 ? 9.568 33.070 12.662 1.00 14.21 84 THR B O 1
ATOM 1457 N N . PHE B 1 84 ? 11.831 33.005 12.311 1.00 13.40 85 PHE B N 1
ATOM 1458 C CA . PHE B 1 84 ? 11.806 33.579 10.958 1.00 13.51 85 PHE B CA 1
ATOM 1459 C C . PHE B 1 84 ? 12.591 32.700 10.036 1.00 14.28 85 PHE B C 1
ATOM 1460 O O . PHE B 1 84 ? 13.735 32.321 10.349 1.00 14.81 85 PHE B O 1
ATOM 1468 N N . GLN B 1 85 ? 11.998 32.389 8.889 1.00 13.61 86 GLN B N 1
ATOM 1469 C CA . GLN B 1 85 ? 12.715 31.636 7.838 1.00 14.29 86 GLN B CA 1
ATOM 1470 C C . GLN B 1 85 ? 13.700 32.538 7.119 1.00 13.47 86 GLN B C 1
ATOM 1471 O O . GLN B 1 85 ? 13.391 33.657 6.767 1.00 13.91 86 GLN B O 1
ATOM 1477 N N . THR B 1 86 ? 14.896 32.012 6.934 1.00 14.03 87 THR B N 1
ATOM 1478 C CA . THR B 1 86 ? 16.013 32.758 6.319 1.00 14.70 87 THR B CA 1
ATOM 1479 C C . THR B 1 86 ? 17.170 31.819 6.107 1.00 14.39 87 THR B C 1
ATOM 1480 O O . THR B 1 86 ? 17.410 30.934 6.911 1.00 14.93 87 THR B O 1
ATOM 1484 N N . ALA B 1 87 ? 17.857 31.982 4.969 1.00 14.77 88 ALA B N 1
ATOM 1485 C CA . ALA B 1 87 ? 19.078 31.253 4.770 1.00 15.62 88 ALA B CA 1
ATOM 1486 C C . ALA B 1 87 ? 20.281 31.999 5.374 1.00 16.65 88 ALA B C 1
ATOM 1487 O O . ALA B 1 87 ? 21.431 31.543 5.251 1.00 17.26 88 ALA B O 1
ATOM 1489 N N . GLN B 1 88 ? 20.011 33.143 6.021 1.00 15.40 89 GLN B N 1
ATOM 1490 C CA . GLN B 1 88 ? 21.081 34.003 6.561 1.00 14.85 89 GLN B CA 1
ATOM 1491 C C . GLN B 1 88 ? 21.077 33.981 8.076 1.00 15.22 89 GLN B C 1
ATOM 1492 O O . GLN B 1 88 ? 21.577 34.922 8.705 1.00 16.07 89 GLN B O 1
ATOM 1498 N N . GLY B 1 89 ? 20.551 32.900 8.644 1.00 14.54 90 GLY B N 1
ATOM 1499 C CA . GLY B 1 89 ? 20.402 32.758 10.117 1.00 14.67 90 GLY B CA 1
ATOM 1500 C C . GLY B 1 89 ? 21.756 32.935 10.799 1.00 15.63 90 GLY B C 1
ATOM 1501 O O . GLY B 1 89 ? 21.851 33.561 11.870 1.00 17.67 90 GLY B O 1
ATOM 1502 N N . ASN B 1 90 ? 22.812 32.363 10.227 1.00 17.66 91 ASN B N 1
ATOM 1503 C CA . ASN B 1 90 ? 24.124 32.511 10.881 1.00 18.68 91 ASN B CA 1
ATOM 1504 C C . ASN B 1 90 ? 24.654 33.944 10.840 1.00 18.55 91 ASN B C 1
ATOM 1505 O O . ASN B 1 90 ? 25.252 34.426 11.813 1.00 19.67 91 ASN B O 1
ATOM 1510 N N . ASP B 1 91 ? 24.421 34.640 9.740 1.00 18.82 92 ASP B N 1
ATOM 1511 C CA . ASP B 1 91 ? 24.767 36.049 9.619 1.00 19.40 92 ASP B CA 1
ATOM 1512 C C . ASP B 1 91 ? 24.024 36.890 10.653 1.00 17.56 92 ASP B C 1
ATOM 1513 O O . ASP B 1 91 ? 24.632 37.750 11.326 1.00 18.02 92 ASP B O 1
ATOM 1518 N N . ILE B 1 92 ? 22.720 36.639 10.798 1.00 15.01 93 ILE B N 1
ATOM 1519 C CA . ILE B 1 92 ? 21.904 37.322 11.826 1.00 14.68 93 ILE B CA 1
ATOM 1520 C C . ILE B 1 92 ? 22.458 37.019 13.206 1.00 14.83 93 ILE B C 1
ATOM 1521 O O . ILE B 1 92 ? 22.709 37.969 13.999 1.00 16.18 93 ILE B O 1
ATOM 1526 N N . PHE B 1 93 ? 22.702 35.739 13.463 1.00 14.85 94 PHE B N 1
ATOM 1527 C CA . PHE B 1 93 ? 23.216 35.308 14.787 1.00 16.26 94 PHE B CA 1
ATOM 1528 C C . PHE B 1 93 ? 24.534 36.017 15.115 1.00 15.94 94 PHE B C 1
ATOM 1529 O O . PHE B 1 93 ? 24.676 36.614 16.196 1.00 17.10 94 PHE B O 1
ATOM 1537 N N . GLN B 1 94 ? 25.463 36.030 14.165 1.00 16.43 95 GLN B N 1
ATOM 1538 C CA . GLN B 1 94 ? 26.769 36.688 14.405 1.00 17.39 95 GLN B CA 1
ATOM 1539 C C . GLN B 1 94 ? 26.623 38.188 14.600 1.00 16.75 95 GLN B C 1
ATOM 1540 O O . GLN B 1 94 ? 27.270 38.773 15.501 1.00 18.23 95 GLN B O 1
ATOM 1546 N N . ALA B 1 95 ? 25.737 38.822 13.830 1.00 16.15 96 ALA B N 1
ATOM 1547 C CA . ALA B 1 95 ? 25.498 40.269 13.965 1.00 15.14 96 ALA B CA 1
ATOM 1548 C C . ALA B 1 95 ? 24.950 40.604 15.365 1.00 15.63 96 ALA B C 1
ATOM 1549 O O . ALA B 1 95 ? 25.406 41.568 15.995 1.00 16.46 96 ALA B O 1
ATOM 1551 N N . VAL B 1 96 ? 24.006 39.792 15.834 1.00 15.78 97 VAL B N 1
ATOM 1552 C CA . VAL B 1 96 ? 23.414 39.990 17.177 1.00 15.64 97 VAL B CA 1
ATOM 1553 C C . VAL B 1 96 ? 24.468 39.745 18.254 1.00 16.86 97 VAL B C 1
ATOM 1554 O O . VAL B 1 96 ? 24.604 40.543 19.203 1.00 16.53 97 VAL B O 1
ATOM 1558 N N . GLU B 1 97 ? 25.202 38.659 18.110 1.00 17.56 98 GLU B N 1
ATOM 1559 C CA . GLU B 1 97 ? 26.267 38.338 19.098 1.00 18.82 98 GLU B CA 1
ATOM 1560 C C . GLU B 1 97 ? 27.290 39.487 19.213 1.00 19.43 98 GLU B C 1
ATOM 1561 O O . GLU B 1 97 ? 27.716 39.878 20.339 1.00 20.14 98 GLU B O 1
ATOM 1567 N N . THR B 1 98 ? 27.691 40.024 18.069 1.00 18.95 99 THR B N 1
ATOM 1568 C CA . THR B 1 98 ? 28.622 41.171 18.027 1.00 19.91 99 THR B CA 1
ATOM 1569 C C . THR B 1 98 ? 28.020 42.429 18.691 1.00 18.88 99 THR B C 1
ATOM 1570 O O . THR B 1 98 ? 28.662 43.097 19.521 1.00 18.88 99 THR B O 1
ATOM 1574 N N . ALA B 1 99 ? 26.758 42.704 18.405 1.00 17.76 100 ALA B N 1
ATOM 1575 C CA . ALA B 1 99 ? 26.078 43.882 18.965 1.00 17.08 100 ALA B CA 1
ATOM 1576 C C . ALA B 1 99 ? 26.013 43.774 20.473 1.00 16.89 100 ALA B C 1
ATOM 1577 O O . ALA B 1 99 ? 26.331 44.728 21.181 1.00 17.93 100 ALA B O 1
ATOM 1579 N N . ILE B 1 100 ? 25.635 42.604 20.953 1.00 16.31 101 ILE B N 1
ATOM 1580 C CA . ILE B 1 100 ? 25.523 42.357 22.402 1.00 16.29 101 ILE B CA 1
ATOM 1581 C C . ILE B 1 100 ? 26.894 42.417 23.082 1.00 17.71 101 ILE B C 1
ATOM 1582 O O . ILE B 1 100 ? 27.010 42.987 24.191 1.00 17.16 101 ILE B O 1
ATOM 1587 N N . HIS B 1 101 ? 27.920 41.846 22.441 1.00 18.86 102 HIS B N 1
ATOM 1588 C CA . HIS B 1 101 ? 29.288 41.885 23.010 1.00 20.39 102 HIS B CA 1
ATOM 1589 C C . HIS B 1 101 ? 29.718 43.327 23.231 1.00 19.95 102 HIS B C 1
ATOM 1590 O O . HIS B 1 101 ? 30.260 43.685 24.296 1.00 20.40 102 HIS B O 1
ATOM 1597 N N . ARG B 1 102 ? 29.471 44.165 22.232 1.00 20.00 103 ARG B N 1
ATOM 1598 C CA . ARG B 1 102 ? 29.800 45.573 22.289 1.00 22.72 103 ARG B CA 1
ATOM 1599 C C . ARG B 1 102 ? 29.006 46.351 23.353 1.00 22.14 103 ARG B C 1
ATOM 1600 O O . ARG B 1 102 ? 29.551 47.234 24.020 1.00 23.06 103 ARG B O 1
ATOM 1608 N N . GLN B 1 103 ? 27.752 45.980 23.545 1.00 20.50 104 GLN B N 1
ATOM 1609 C CA . GLN B 1 103 ? 26.865 46.625 24.499 1.00 21.09 104 GLN B CA 1
ATOM 1610 C C . GLN B 1 103 ? 27.341 46.294 25.909 1.00 21.63 104 GLN B C 1
ATOM 1611 O O . GLN B 1 103 ? 27.344 47.153 26.799 1.00 22.12 104 GLN B O 1
ATOM 1617 N N . LYS B 1 104 ? 27.713 45.039 26.114 1.00 22.69 105 LYS B N 1
ATOM 1618 C CA . LYS B 1 104 ? 28.164 44.596 27.485 1.00 23.76 105 LYS B CA 1
ATOM 1619 C C . LYS B 1 104 ? 29.413 45.323 27.927 1.00 25.33 105 LYS B C 1
ATOM 1620 O O . LYS B 1 104 ? 29.686 45.450 29.150 1.00 24.21 105 LYS B O 1
ATOM 1626 N N . ALA B 1 105 ? 30.202 45.735 26.937 1.00 27.02 106 ALA B N 1
ATOM 1627 C CA . ALA B 1 105 ? 31.418 46.522 27.139 1.00 29.43 106 ALA B CA 1
ATOM 1628 C C . ALA B 1 105 ? 31.113 47.899 27.682 1.00 30.74 106 ALA B C 1
ATOM 1629 O O . ALA B 1 105 ? 31.989 48.512 28.331 1.00 33.72 106 ALA B O 1
ATOM 1631 N N . SER C 1 4 ? 11.565 45.481 -23.795 1.00 20.88 5 SER C N 1
ATOM 1632 C CA . SER C 1 4 ? 10.546 44.369 -23.668 1.00 20.48 5 SER C CA 1
ATOM 1633 C C . SER C 1 4 ? 10.338 44.089 -22.164 1.00 19.93 5 SER C C 1
ATOM 1634 O O . SER C 1 4 ? 11.339 43.944 -21.446 1.00 19.46 5 SER C O 1
ATOM 1637 N N . GLN C 1 5 ? 9.064 44.014 -21.729 1.00 17.29 6 GLN C N 1
ATOM 1638 C CA . GLN C 1 5 ? 8.672 43.886 -20.289 1.00 17.86 6 GLN C CA 1
ATOM 1639 C C . GLN C 1 5 ? 7.771 42.669 -20.081 1.00 16.24 6 GLN C C 1
ATOM 1640 O O . GLN C 1 5 ? 6.882 42.423 -20.880 1.00 16.00 6 GLN C O 1
ATOM 1646 N N . PHE C 1 6 ? 7.951 41.960 -18.973 1.00 14.40 7 PHE C N 1
ATOM 1647 C CA . PHE C 1 6 ? 7.184 40.739 -18.738 1.00 12.70 7 PHE C CA 1
ATOM 1648 C C . PHE C 1 6 ? 6.802 40.589 -17.275 1.00 12.32 7 PHE C C 1
ATOM 1649 O O . PHE C 1 6 ? 7.655 40.751 -16.405 1.00 12.25 7 PHE C O 1
ATOM 1657 N N . TRP C 1 7 ? 5.548 40.214 -17.011 1.00 13.15 8 TRP C N 1
ATOM 1658 C CA . TRP C 1 7 ? 5.143 39.940 -15.603 1.00 13.13 8 TRP C CA 1
ATOM 1659 C C . TRP C 1 7 ? 5.674 38.559 -15.247 1.00 13.48 8 TRP C C 1
ATOM 1660 O O . TRP C 1 7 ? 5.495 37.591 -16.028 1.00 14.61 8 TRP C O 1
ATOM 1671 N N . VAL C 1 8 ? 6.323 38.445 -14.083 1.00 12.70 9 VAL C N 1
ATOM 1672 C CA . VAL C 1 8 ? 6.865 37.168 -13.628 1.00 12.48 9 VAL C CA 1
ATOM 1673 C C . VAL C 1 8 ? 6.562 36.938 -12.134 1.00 12.76 9 VAL C C 1
ATOM 1674 O O . VAL C 1 8 ? 6.161 37.879 -11.455 1.00 14.92 9 VAL C O 1
ATOM 1678 N N . THR C 1 9 ? 6.725 35.709 -11.681 1.00 13.00 10 THR C N 1
ATOM 1679 C CA . THR C 1 9 ? 6.554 35.376 -10.251 1.00 13.44 10 THR C CA 1
ATOM 1680 C C . THR C 1 9 ? 7.846 34.741 -9.752 1.00 14.75 10 THR C C 1
ATOM 1681 O O . THR C 1 9 ? 8.305 33.747 -10.316 1.00 15.33 10 THR C O 1
ATOM 1685 N N . VAL C 1 10 ? 8.407 35.272 -8.666 1.00 14.32 11 VAL C N 1
ATOM 1686 C CA . VAL C 1 10 ? 9.749 34.821 -8.260 1.00 16.09 11 VAL C CA 1
ATOM 1687 C C . VAL C 1 10 ? 9.634 33.452 -7.604 1.00 16.48 11 VAL C C 1
ATOM 1688 O O . VAL C 1 10 ? 8.653 33.175 -6.900 1.00 17.38 11 VAL C O 1
ATOM 1692 N N . GLN C 1 11 ? 10.595 32.580 -7.878 1.00 17.48 12 GLN C N 1
ATOM 1693 C CA . GLN C 1 11 ? 10.690 31.262 -7.230 1.00 19.06 12 GLN C CA 1
ATOM 1694 C C . GLN C 1 11 ? 11.744 31.353 -6.131 1.00 18.86 12 GLN C C 1
ATOM 1695 O O . GLN C 1 11 ? 12.625 32.184 -6.231 1.00 18.11 12 GLN C O 1
ATOM 1701 N N . ARG C 1 12 ? 11.655 30.494 -5.107 1.00 18.83 13 ARG C N 1
ATOM 1702 C CA . ARG C 1 12 ? 12.621 30.559 -3.998 1.00 19.60 13 ARG C CA 1
ATOM 1703 C C . ARG C 1 12 ? 14.017 30.152 -4.473 1.00 18.32 13 ARG C C 1
ATOM 1704 O O . ARG C 1 12 ? 14.214 29.033 -4.995 1.00 19.08 13 ARG C O 1
ATOM 1712 N N . THR C 1 13 ? 14.960 31.085 -4.346 1.00 16.86 14 THR C N 1
ATOM 1713 C CA . THR C 1 13 ? 16.396 30.734 -4.403 1.00 15.95 14 THR C CA 1
ATOM 1714 C C . THR C 1 13 ? 17.108 31.526 -3.303 1.00 15.92 14 THR C C 1
ATOM 1715 O O . THR C 1 13 ? 16.526 32.463 -2.743 1.00 16.76 14 THR C O 1
ATOM 1719 N N . GLU C 1 14 ? 18.384 31.215 -3.062 1.00 14.61 15 GLU C N 1
ATOM 1720 C CA . GLU C 1 14 ? 19.101 31.932 -1.994 1.00 15.65 15 GLU C CA 1
ATOM 1721 C C . GLU C 1 14 ? 19.177 33.456 -2.249 1.00 15.66 15 GLU C C 1
ATOM 1722 O O . GLU C 1 14 ? 18.840 34.303 -1.379 1.00 16.08 15 GLU C O 1
ATOM 1728 N N . ALA C 1 15 ? 19.554 33.825 -3.460 1.00 14.90 16 ALA C N 1
ATOM 1729 C CA . ALA C 1 15 ? 19.685 35.230 -3.803 1.00 14.89 16 ALA C CA 1
ATOM 1730 C C . ALA C 1 15 ? 18.337 35.973 -3.725 1.00 15.10 16 ALA C C 1
ATOM 1731 O O . ALA C 1 15 ? 18.267 37.098 -3.220 1.00 16.31 16 ALA C O 1
ATOM 1733 N N . ALA C 1 16 ? 17.243 35.329 -4.167 1.00 15.01 17 ALA C N 1
ATOM 1734 C CA . ALA C 1 16 ? 15.918 35.975 -4.104 1.00 15.52 17 ALA C CA 1
ATOM 1735 C C . ALA C 1 16 ? 15.497 36.209 -2.647 1.00 16.44 17 ALA C C 1
ATOM 1736 O O . ALA C 1 16 ? 14.952 37.263 -2.322 1.00 18.61 17 ALA C O 1
ATOM 1738 N N . GLU C 1 17 ? 15.732 35.210 -1.806 1.00 15.84 18 GLU C N 1
ATOM 1739 C CA . GLU C 1 17 ? 15.398 35.314 -0.376 1.00 17.30 18 GLU C CA 1
ATOM 1740 C C . GLU C 1 17 ? 16.172 36.443 0.262 1.00 17.30 18 GLU C C 1
ATOM 1741 O O . GLU C 1 17 ? 15.623 37.232 1.041 1.00 18.31 18 GLU C O 1
ATOM 1747 N N . ARG C 1 18 ? 17.454 36.507 -0.043 1.00 16.83 19 ARG C N 1
ATOM 1748 C CA . ARG C 1 18 ? 18.320 37.560 0.471 1.00 17.43 19 ARG C CA 1
ATOM 1749 C C . ARG C 1 18 ? 17.770 38.937 0.095 1.00 16.72 19 ARG C C 1
ATOM 1750 O O . ARG C 1 18 ? 17.812 39.875 0.883 1.00 17.65 19 ARG C O 1
ATOM 1758 N N . CYS C 1 19 ? 17.320 39.083 -1.154 1.00 17.05 20 CYS C N 1
ATOM 1759 C CA . CYS C 1 19 ? 16.806 40.363 -1.650 1.00 17.75 20 CYS C CA 1
ATOM 1760 C C . CYS C 1 19 ? 15.323 40.605 -1.305 1.00 18.11 20 CYS C C 1
ATOM 1761 O O . CYS C 1 19 ? 14.716 41.593 -1.774 1.00 19.23 20 CYS C O 1
ATOM 1764 N N . GLY C 1 20 ? 14.723 39.666 -0.573 1.00 16.70 21 GLY C N 1
ATOM 1765 C CA . GLY C 1 20 ? 13.337 39.810 -0.089 1.00 18.99 21 GLY C CA 1
ATOM 1766 C C . GLY C 1 20 ? 12.287 39.727 -1.181 1.00 17.84 21 GLY C C 1
ATOM 1767 O O . GLY C 1 20 ? 11.216 40.360 -1.102 1.00 18.91 21 GLY C O 1
ATOM 1768 N N . LEU C 1 21 ? 12.603 38.961 -2.227 1.00 17.38 22 LEU C N 1
ATOM 1769 C CA . LEU C 1 21 ? 11.700 38.871 -3.332 1.00 15.91 22 LEU C CA 1
ATOM 1770 C C . LEU C 1 21 ? 10.626 37.821 -3.102 1.00 16.70 22 LEU C C 1
ATOM 1771 O O . LEU C 1 21 ? 10.930 36.643 -2.823 1.00 17.67 22 LEU C O 1
ATOM 1776 N N . HIS C 1 22 ? 9.371 38.229 -3.287 1.00 16.93 23 HIS C N 1
ATOM 1777 C CA . HIS C 1 22 ? 8.254 37.310 -3.076 1.00 19.03 23 HIS C CA 1
ATOM 1778 C C . HIS C 1 22 ? 7.148 37.810 -3.975 1.00 18.95 23 HIS C C 1
ATOM 1779 O O . HIS C 1 22 ? 6.897 39.017 -4.039 1.00 21.43 23 HIS C O 1
ATOM 1786 N N . GLY C 1 23 ? 6.486 36.907 -4.684 1.00 18.55 24 GLY C N 1
ATOM 1787 C CA . GLY C 1 23 ? 5.341 37.327 -5.472 1.00 17.61 24 GLY C CA 1
ATOM 1788 C C . GLY C 1 23 ? 5.659 37.802 -6.889 1.00 17.64 24 GLY C C 1
ATOM 1789 O O . GLY C 1 23 ? 6.654 37.352 -7.514 1.00 17.87 24 GLY C O 1
ATOM 1790 N N . SER C 1 24 ? 4.861 38.756 -7.358 1.00 17.73 25 SER C N 1
ATOM 1791 C CA . SER C 1 24 ? 4.908 39.191 -8.793 1.00 17.50 25 SER C CA 1
ATOM 1792 C C . SER C 1 24 ? 5.792 40.412 -8.995 1.00 17.28 25 SER C C 1
ATOM 1793 O O . SER C 1 24 ? 5.816 41.315 -8.166 1.00 18.03 25 SER C O 1
ATOM 1796 N N . TYR C 1 25 ? 6.513 40.448 -10.132 1.00 16.43 26 TYR C N 1
ATOM 1797 C CA . TYR C 1 25 ? 7.360 41.563 -10.515 1.00 16.21 26 TYR C CA 1
ATOM 1798 C C . TYR C 1 25 ? 7.347 41.679 -12.036 1.00 16.39 26 TYR C C 1
ATOM 1799 O O . TYR C 1 25 ? 6.921 40.757 -12.741 1.00 16.23 26 TYR C O 1
ATOM 1808 N N . VAL C 1 26 ? 7.803 42.822 -12.513 1.00 15.84 27 VAL C N 1
ATOM 1809 C CA . VAL C 1 26 ? 8.090 42.972 -13.945 1.00 16.70 27 VAL C CA 1
ATOM 1810 C C . VAL C 1 26 ? 9.606 42.784 -14.176 1.00 17.16 27 VAL C C 1
ATOM 1811 O O . VAL C 1 26 ? 10.426 43.402 -13.502 1.00 16.34 27 VAL C O 1
ATOM 1815 N N . LEU C 1 27 ? 9.949 41.943 -15.164 1.00 16.33 28 LEU C N 1
ATOM 1816 C CA . LEU C 1 27 ? 11.310 41.795 -15.604 1.00 17.36 28 LEU C CA 1
ATOM 1817 C C . LEU C 1 27 ? 11.423 42.532 -16.940 1.00 17.05 28 LEU C C 1
ATOM 1818 O O . LEU C 1 27 ? 10.676 42.274 -17.870 1.00 17.04 28 LEU C O 1
ATOM 1823 N N . ARG C 1 28 ? 12.332 43.504 -16.999 1.00 16.86 29 ARG C N 1
ATOM 1824 C CA . ARG C 1 28 ? 12.469 44.343 -18.187 1.00 15.82 29 ARG C CA 1
ATOM 1825 C C . ARG C 1 28 ? 13.803 44.086 -18.853 1.00 16.45 29 ARG C C 1
ATOM 1826 O O . ARG C 1 28 ? 14.837 44.136 -18.190 1.00 15.64 29 ARG C O 1
ATOM 1834 N N . VAL C 1 29 ? 13.745 43.793 -20.167 1.00 15.75 30 VAL C N 1
ATOM 1835 C CA . VAL C 1 29 ? 14.942 43.464 -20.934 1.00 17.57 30 VAL C CA 1
ATOM 1836 C C . VAL C 1 29 ? 15.397 44.735 -21.618 1.00 18.32 30 VAL C C 1
ATOM 1837 O O . VAL C 1 29 ? 14.716 45.227 -22.530 1.00 19.83 30 VAL C O 1
ATOM 1841 N N . GLU C 1 30 ? 16.514 45.273 -21.150 1.00 18.97 31 GLU C N 1
ATOM 1842 C CA . GLU C 1 30 ? 17.030 46.556 -21.660 1.00 19.99 31 GLU C CA 1
ATOM 1843 C C . GLU C 1 30 ? 18.262 46.323 -22.513 1.00 19.88 31 GLU C C 1
ATOM 1844 O O . GLU C 1 30 ? 18.729 45.196 -22.674 1.00 20.27 31 GLU C O 1
ATOM 1850 N N . ALA C 1 31 ? 18.802 47.411 -23.031 1.00 21.02 32 ALA C N 1
ATOM 1851 C CA . ALA C 1 31 ? 19.902 47.259 -23.991 1.00 21.34 32 ALA C CA 1
ATOM 1852 C C . ALA C 1 31 ? 21.144 46.680 -23.343 1.00 22.24 32 ALA C C 1
ATOM 1853 O O . ALA C 1 31 ? 21.881 45.940 -23.986 1.00 22.94 32 ALA C O 1
ATOM 1855 N N . GLU C 1 32 ? 21.410 47.041 -22.084 1.00 21.74 33 GLU C N 1
ATOM 1856 C CA . GLU C 1 32 ? 22.639 46.616 -21.417 1.00 22.83 33 GLU C CA 1
ATOM 1857 C C . GLU C 1 32 ? 22.441 45.884 -20.090 1.00 21.22 33 GLU C C 1
ATOM 1858 O O . GLU C 1 32 ? 23.403 45.469 -19.452 1.00 21.83 33 GLU C O 1
ATOM 1864 N N . ARG C 1 33 ? 21.186 45.760 -19.660 1.00 21.25 34 ARG C N 1
ATOM 1865 C CA . ARG C 1 33 ? 20.909 45.078 -18.386 1.00 19.82 34 ARG C CA 1
ATOM 1866 C C . ARG C 1 33 ? 19.492 44.503 -18.340 1.00 18.23 34 ARG C C 1
ATOM 1867 O O . ARG C 1 33 ? 18.620 44.900 -19.128 1.00 17.65 34 ARG C O 1
ATOM 1875 N N . LEU C 1 34 ? 19.296 43.589 -17.390 1.00 17.52 35 LEU C N 1
ATOM 1876 C CA . LEU C 1 34 ? 17.968 43.152 -16.933 1.00 17.8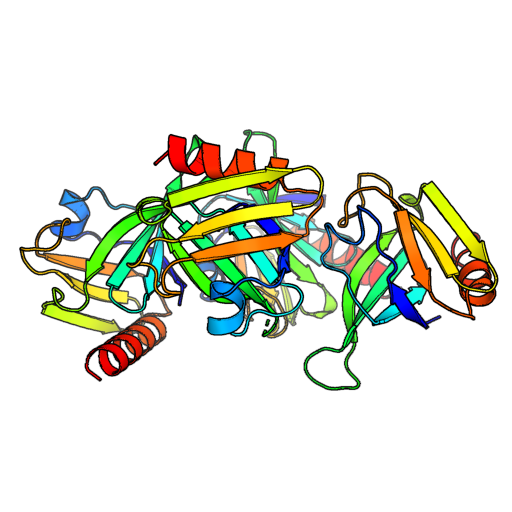0 35 LEU C CA 1
ATOM 1877 C C . LEU C 1 34 ? 17.635 44.014 -15.715 1.00 17.34 35 LEU C C 1
ATOM 1878 O O . LEU C 1 34 ? 18.500 44.246 -14.847 1.00 18.19 35 LEU C O 1
ATOM 1883 N N . THR C 1 35 ? 16.387 44.430 -15.643 1.00 15.73 36 THR C N 1
ATOM 1884 C CA . THR C 1 35 ? 15.895 45.187 -14.478 1.00 16.65 36 THR C CA 1
ATOM 1885 C C . THR C 1 35 ? 14.619 44.534 -13.926 1.00 16.95 36 THR C C 1
ATOM 1886 O O . THR C 1 35 ? 13.723 44.167 -14.682 1.00 16.33 36 THR C O 1
ATOM 1890 N N . LEU C 1 36 ? 14.564 44.403 -12.604 1.00 16.39 37 LEU C N 1
ATOM 1891 C CA . LEU C 1 36 ? 13.370 43.863 -11.924 1.00 17.31 37 LEU C CA 1
ATOM 1892 C C . LEU C 1 36 ? 12.672 45.057 -11.300 1.00 18.62 37 LEU C C 1
ATOM 1893 O O . LEU C 1 36 ? 13.304 45.829 -10.576 1.00 18.76 37 LEU C O 1
ATOM 1898 N N . LEU C 1 37 ? 11.386 45.184 -11.592 1.00 19.02 38 LEU C N 1
ATOM 1899 C CA . LEU C 1 37 ? 10.553 46.266 -11.061 1.00 19.30 38 LEU C CA 1
ATOM 1900 C C . LEU C 1 37 ? 9.372 45.719 -10.282 1.00 19.73 38 LEU C C 1
ATOM 1901 O O . LEU C 1 37 ? 8.938 44.588 -10.488 1.00 19.43 38 LEU C O 1
ATOM 1906 N N . THR C 1 38 ? 8.876 46.536 -9.354 1.00 20.24 39 THR C N 1
ATOM 1907 C CA . THR C 1 38 ? 7.708 46.169 -8.554 1.00 20.43 39 THR C CA 1
ATOM 1908 C C . THR C 1 38 ? 6.650 47.264 -8.730 1.00 20.03 39 THR C C 1
ATOM 1909 O O . THR C 1 38 ? 6.975 48.390 -9.077 1.00 20.30 39 THR C O 1
ATOM 1913 N N . VAL C 1 39 ? 5.384 46.949 -8.469 1.00 20.78 40 VAL C N 1
ATOM 1914 C CA . VAL C 1 39 ? 4.327 47.973 -8.536 1.00 21.23 40 VAL C CA 1
ATOM 1915 C C . VAL C 1 39 ? 4.680 49.162 -7.599 1.00 22.59 40 VAL C C 1
ATOM 1916 O O . VAL C 1 39 ? 5.107 48.933 -6.460 1.00 23.66 40 VAL C O 1
ATOM 1920 N N . GLY C 1 40 ? 4.565 50.388 -8.130 1.00 21.75 41 GLY C N 1
ATOM 1921 C CA . GLY C 1 40 ? 4.834 51.631 -7.415 1.00 22.65 41 GLY C CA 1
ATOM 1922 C C . GLY C 1 40 ? 3.631 52.192 -6.657 1.00 22.54 41 GLY C C 1
ATOM 1923 O O . GLY C 1 40 ? 2.755 51.441 -6.198 1.00 22.18 41 GLY C O 1
ATOM 1924 N N . ALA C 1 41 ? 3.616 53.516 -6.509 1.00 23.26 42 ALA C N 1
ATOM 1925 C CA . ALA C 1 41 ? 2.624 54.194 -5.658 1.00 24.84 42 ALA C CA 1
ATOM 1926 C C . ALA C 1 41 ? 1.212 53.998 -6.204 1.00 26.05 42 ALA C C 1
ATOM 1927 O O . ALA C 1 41 ? 0.245 53.957 -5.439 1.00 27.47 42 ALA C O 1
ATOM 1929 N N . GLN C 1 42 ? 1.108 53.862 -7.531 1.00 26.66 43 GLN C N 1
ATOM 1930 C CA . GLN C 1 42 ? -0.181 53.645 -8.211 1.00 27.99 43 GLN C CA 1
ATOM 1931 C C . GLN C 1 42 ? -0.147 52.310 -8.913 1.00 28.08 43 GLN C C 1
ATOM 1932 O O . GLN C 1 42 ? 0.940 51.843 -9.280 1.00 28.15 43 GLN C O 1
ATOM 1938 N N . SER C 1 43 ? -1.320 51.718 -9.136 1.00 29.11 44 SER C N 1
ATOM 1939 C CA . SER C 1 43 ? -1.423 50.339 -9.656 1.00 30.60 44 SER C CA 1
ATOM 1940 C C . SER C 1 43 ? -0.743 50.127 -11.011 1.00 31.00 44 SER C C 1
ATOM 1941 O O . SER C 1 43 ? -0.310 49.006 -11.319 1.00 30.89 44 SER C O 1
ATOM 1944 N N . GLN C 1 44 ? -0.603 51.220 -11.766 1.00 31.61 45 GLN C N 1
ATOM 1945 C CA . GLN C 1 44 ? -0.047 51.195 -13.119 1.00 32.57 45 GLN C CA 1
ATOM 1946 C C . GLN C 1 44 ? 1.427 51.601 -13.218 1.00 32.57 45 GLN C C 1
ATOM 1947 O O . GLN C 1 44 ? 1.990 51.540 -14.312 1.00 33.28 45 GLN C O 1
ATOM 1953 N N . ILE C 1 45 ? 2.048 51.971 -12.085 1.00 32.17 46 ILE C N 1
ATOM 1954 C CA . ILE C 1 45 ? 3.439 52.473 -12.026 1.00 31.30 46 ILE C CA 1
ATOM 1955 C C . ILE C 1 45 ? 4.345 51.333 -11.605 1.00 29.75 46 ILE C C 1
ATOM 1956 O O . ILE C 1 45 ? 3.918 50.458 -10.863 1.00 28.62 46 ILE C O 1
ATOM 1961 N N . LEU C 1 46 ? 5.600 51.384 -12.049 1.00 28.49 47 LEU C N 1
ATOM 1962 C CA . LEU C 1 46 ? 6.616 50.411 -11.663 1.00 27.10 47 LEU C CA 1
ATOM 1963 C C . LEU C 1 46 ? 7.805 51.138 -11.089 1.00 27.97 47 LEU C C 1
ATOM 1964 O O . LEU C 1 46 ? 8.222 52.155 -11.653 1.00 29.90 47 LEU C O 1
ATOM 1969 N N . GLU C 1 47 ? 8.377 50.597 -10.011 1.00 27.03 48 GLU C N 1
ATOM 1970 C CA .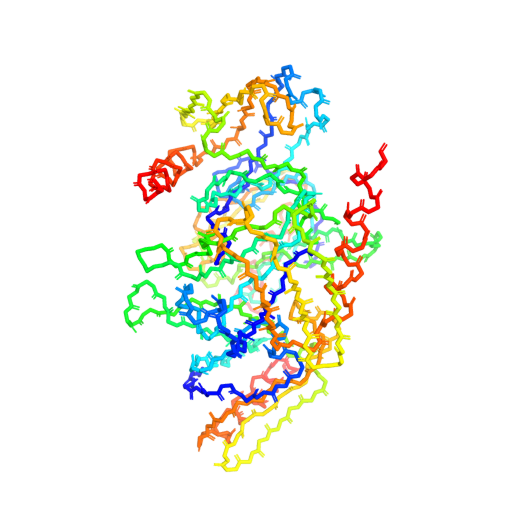 GLU C 1 47 ? 9.597 51.154 -9.445 1.00 27.97 48 GLU C CA 1
ATOM 1971 C C . GLU C 1 47 ? 10.681 50.114 -9.585 1.00 26.46 48 GLU C C 1
ATOM 1972 O O . GLU C 1 47 ? 10.461 48.963 -9.223 1.00 26.12 48 GLU C O 1
ATOM 1978 N N . PRO C 1 48 ? 11.848 50.514 -10.105 1.00 26.11 49 PRO C N 1
ATOM 1979 C CA . PRO C 1 48 ? 12.956 49.555 -10.200 1.00 25.12 49 PRO C CA 1
ATOM 1980 C C . PRO C 1 48 ? 13.476 49.155 -8.824 1.00 2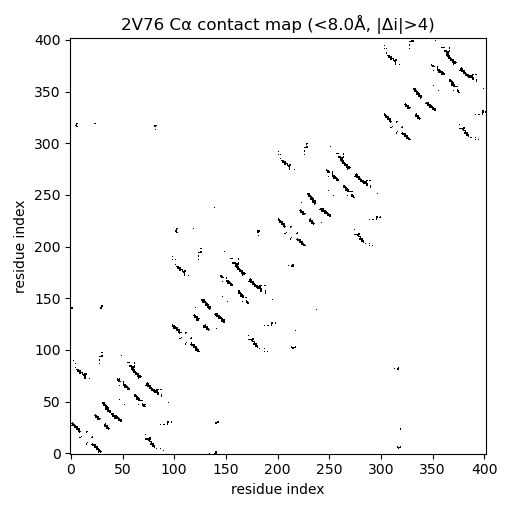4.16 49 PRO C C 1
ATOM 1981 O O . PRO C 1 48 ? 13.571 50.017 -7.910 1.00 25.06 49 PRO C O 1
ATOM 1985 N N . LEU C 1 49 ? 13.806 47.873 -8.671 1.00 23.01 50 LEU C N 1
ATOM 1986 C CA . LEU C 1 49 ? 14.314 47.330 -7.414 1.00 22.90 50 LEU C CA 1
ATOM 1987 C C . LEU C 1 49 ? 15.740 46.873 -7.563 1.00 21.94 50 LEU C C 1
ATOM 1988 O O . LEU C 1 49 ? 16.571 47.127 -6.693 1.00 22.57 50 LEU C O 1
ATOM 1993 N N . LEU C 1 50 ? 16.002 46.131 -8.646 1.00 19.54 51 LEU C N 1
ATOM 1994 C CA . LEU C 1 50 ? 17.326 45.532 -8.882 1.00 18.97 51 LEU C CA 1
ATOM 1995 C C . LEU C 1 50 ? 17.637 45.622 -10.373 1.00 17.94 51 LEU C C 1
ATOM 1996 O O . LEU C 1 50 ? 16.732 45.562 -11.171 1.00 18.27 51 LEU C O 1
ATOM 2001 N N . SER C 1 51 ? 18.921 45.758 -10.716 1.00 18.37 52 SER C N 1
ATOM 2002 C CA . SER C 1 51 ? 19.387 45.623 -12.115 1.00 19.29 52 SER C CA 1
ATOM 2003 C C . SER C 1 51 ? 20.640 44.756 -12.208 1.00 19.52 52 SER C C 1
ATOM 2004 O O . SER C 1 51 ? 21.465 44.755 -11.283 1.00 18.78 52 SER C O 1
ATOM 2007 N N . TRP C 1 52 ? 20.813 44.084 -13.364 1.00 18.22 53 TRP C N 1
ATOM 2008 C CA . TRP C 1 52 ? 21.975 43.194 -13.579 1.00 18.33 53 TRP C CA 1
ATOM 2009 C C . TRP C 1 52 ? 22.481 43.459 -14.976 1.00 18.36 53 TRP C C 1
ATOM 2010 O O . TRP C 1 52 ? 21.802 43.149 -15.944 1.00 18.23 53 TRP C O 1
ATOM 2021 N N . PRO C 1 53 ? 23.649 44.087 -15.080 1.00 19.17 54 PRO C N 1
ATOM 2022 C CA . PRO C 1 53 ? 24.253 44.273 -16.420 1.00 19.34 54 PRO C CA 1
ATOM 2023 C C . PRO C 1 53 ? 24.520 42.917 -17.068 1.00 18.58 54 PRO C C 1
ATOM 2024 O O . PRO C 1 53 ? 24.969 42.013 -16.398 1.00 19.48 54 PRO C O 1
ATOM 2028 N N . TYR C 1 54 ? 24.240 42.762 -18.370 1.00 18.19 55 TYR C N 1
ATOM 2029 C CA . TYR C 1 54 ? 24.585 41.509 -19.035 1.00 18.88 55 TYR C CA 1
ATOM 2030 C C . TYR C 1 54 ? 26.021 41.041 -18.814 1.00 19.17 55 TYR C C 1
ATOM 2031 O O . TYR C 1 54 ? 26.270 39.854 -18.683 1.00 20.03 55 TYR C O 1
ATOM 2040 N N . THR C 1 55 ? 26.971 41.975 -18.768 1.00 20.91 56 THR C N 1
ATOM 2041 C CA . THR C 1 55 ? 28.390 41.655 -18.567 1.00 23.29 56 THR C CA 1
ATOM 2042 C C . THR C 1 55 ? 28.715 40.978 -17.227 1.00 23.28 56 THR C C 1
ATOM 2043 O O . THR C 1 55 ? 29.753 40.307 -17.089 1.00 25.15 56 THR C O 1
ATOM 2047 N N . LEU C 1 56 ? 27.805 41.126 -16.257 1.00 23.63 57 LEU C N 1
ATOM 2048 C CA . LEU C 1 56 ? 27.972 40.593 -14.920 1.00 23.61 57 LEU C CA 1
ATOM 2049 C C . LEU C 1 56 ? 27.142 39.343 -14.651 1.00 23.44 57 LEU C C 1
ATOM 2050 O O . LEU C 1 56 ? 27.181 38.807 -13.523 1.00 24.42 57 LEU C O 1
ATOM 2055 N N . LEU C 1 57 ? 26.411 38.875 -15.674 1.00 21.85 58 LEU C N 1
ATOM 2056 C CA . LEU C 1 57 ? 25.729 37.557 -15.638 1.00 21.27 58 LEU C CA 1
ATOM 2057 C C . LEU C 1 57 ? 26.600 36.374 -16.013 1.00 20.81 58 LEU C C 1
ATOM 2058 O O . LEU C 1 57 ? 27.373 36.437 -16.991 1.00 23.65 58 LEU C O 1
ATOM 2063 N N . ARG C 1 58 ? 26.454 35.284 -15.273 1.00 19.09 59 ARG C N 1
ATOM 2064 C CA . ARG C 1 58 ? 27.226 34.047 -15.518 1.00 18.23 59 ARG C CA 1
ATOM 2065 C C . ARG C 1 58 ? 26.601 33.194 -16.608 1.00 17.44 59 ARG C C 1
ATOM 2066 O O . ARG C 1 58 ? 27.302 32.579 -17.429 1.00 18.13 59 ARG C O 1
ATOM 2074 N N . ARG C 1 59 ? 25.272 33.161 -16.604 1.00 15.62 60 ARG C N 1
ATOM 2075 C CA . ARG C 1 59 ? 24.483 32.377 -17.562 1.00 16.64 60 ARG C CA 1
ATOM 2076 C C . ARG C 1 59 ? 23.006 32.710 -17.402 1.00 15.46 60 ARG C C 1
ATOM 2077 O O . ARG C 1 59 ? 22.585 33.350 -16.439 1.00 14.52 60 ARG C O 1
ATOM 2085 N N . TYR C 1 60 ? 22.207 32.241 -18.362 1.00 14.35 61 TYR C N 1
ATOM 2086 C CA . TYR C 1 60 ? 20.769 32.388 -18.276 1.00 14.68 61 TYR C CA 1
ATOM 2087 C C . TYR C 1 60 ? 20.129 31.337 -19.159 1.00 14.14 61 TYR C C 1
ATOM 2088 O O . TYR C 1 60 ? 20.789 30.748 -20.023 1.00 14.66 61 TYR C O 1
ATOM 2097 N N . GLY C 1 61 ? 18.830 31.117 -18.948 1.00 13.37 62 GLY C N 1
ATOM 2098 C CA . GLY C 1 61 ? 18.105 30.142 -19.741 1.00 12.84 62 GLY C CA 1
ATOM 2099 C C . GLY C 1 61 ? 16.624 30.160 -19.413 1.00 13.81 62 GLY C C 1
ATOM 2100 O O . GLY C 1 61 ? 16.127 30.999 -18.610 1.00 13.18 62 GLY C O 1
ATOM 2101 N N . ARG C 1 62 ? 15.914 29.218 -20.026 1.00 13.03 63 ARG C N 1
ATOM 2102 C CA . ARG C 1 62 ? 14.444 29.183 -19.896 1.00 13.29 63 ARG C CA 1
ATOM 2103 C C . ARG C 1 62 ?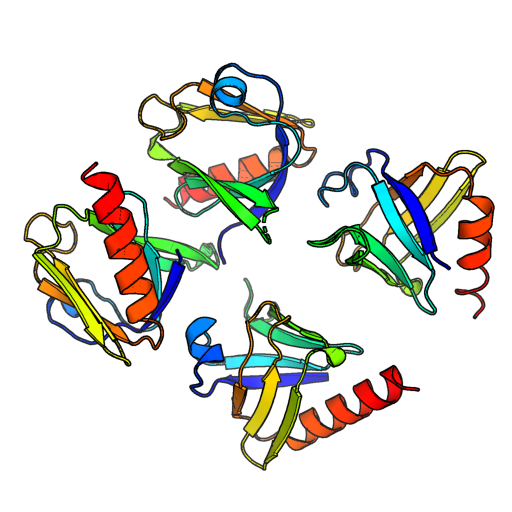 13.855 27.804 -20.213 1.00 13.63 63 ARG C C 1
ATOM 2104 O O . ARG C 1 62 ? 14.524 26.930 -20.789 1.00 15.00 63 ARG C O 1
ATOM 2112 N N . ASP C 1 63 ? 12.620 27.587 -19.777 1.00 12.52 64 ASP C N 1
ATOM 2113 C CA . ASP C 1 63 ? 11.832 26.478 -20.293 1.00 12.94 64 ASP C CA 1
ATOM 2114 C C . ASP C 1 63 ? 10.401 26.988 -20.430 1.00 12.34 64 ASP C C 1
ATOM 2115 O O . ASP C 1 63 ? 10.197 28.210 -20.401 1.00 12.51 64 ASP C O 1
ATOM 2120 N N . LYS C 1 64 ? 9.435 26.074 -20.609 1.00 12.06 65 LYS C N 1
ATOM 2121 C CA . LYS C 1 64 ? 8.033 26.495 -20.849 1.00 13.19 65 LYS C CA 1
ATOM 2122 C C . LYS C 1 64 ? 7.315 27.051 -19.605 1.00 13.28 65 LYS C C 1
ATOM 2123 O O . LYS C 1 64 ? 6.162 27.517 -19.704 1.00 12.43 65 LYS C O 1
ATOM 2129 N N . VAL C 1 65 ? 8.016 27.054 -18.461 1.00 12.59 66 VAL C N 1
ATOM 2130 C CA . VAL C 1 65 ? 7.386 27.513 -17.219 1.00 12.81 66 VAL C CA 1
ATOM 2131 C C . VAL C 1 65 ? 8.186 28.577 -16.451 1.00 13.09 66 VAL C C 1
ATOM 2132 O O . VAL C 1 65 ? 7.650 29.189 -15.520 1.00 12.19 66 VAL C O 1
ATOM 2136 N N . MET C 1 66 ? 9.461 28.803 -16.835 1.00 12.17 67 MET C N 1
ATOM 2137 C CA . MET C 1 66 ? 10.336 29.715 -16.081 1.00 12.41 67 MET C CA 1
ATOM 2138 C C . MET C 1 66 ? 11.411 30.403 -16.956 1.00 12.44 67 MET C C 1
ATOM 2139 O O . MET C 1 66 ? 11.676 29.963 -18.102 1.00 13.31 67 MET C O 1
ATOM 2144 N N . PHE C 1 67 ? 11.918 31.531 -16.461 1.00 12.38 68 PHE C N 1
ATOM 2145 C CA . PHE C 1 67 ? 13.149 32.107 -16.950 1.00 12.29 68 PHE C CA 1
ATOM 2146 C C . PHE C 1 67 ? 14.124 32.170 -15.786 1.00 12.57 68 PHE C C 1
ATOM 2147 O O . PHE C 1 67 ? 13.706 32.475 -14.666 1.00 13.58 68 PHE C O 1
ATOM 2155 N N . SER C 1 68 ? 15.386 31.850 -16.010 1.00 12.14 69 SER C N 1
ATOM 2156 C CA . SER C 1 68 ? 16.372 31.899 -14.874 1.00 12.49 69 SER C CA 1
ATOM 2157 C C . SER C 1 68 ? 17.695 32.522 -15.332 1.00 13.95 69 SER C C 1
ATOM 2158 O O . SER C 1 68 ? 18.094 32.393 -16.511 1.00 13.47 69 SER C O 1
ATOM 2161 N N . PHE C 1 69 ? 18.357 33.207 -14.413 1.00 13.13 70 PHE C N 1
ATOM 2162 C CA . PHE C 1 69 ? 19.705 33.699 -14.662 1.00 15.06 70 PHE C CA 1
ATOM 2163 C C . PHE C 1 69 ? 20.556 33.639 -13.413 1.00 15.42 70 PHE C C 1
ATOM 2164 O O . PHE C 1 69 ? 20.031 33.517 -12.320 1.00 15.00 70 PHE C O 1
ATOM 2172 N N . GLU C 1 70 ? 21.873 33.698 -13.607 1.00 16.50 71 GLU C N 1
ATOM 2173 C CA . GLU C 1 70 ? 22.813 33.658 -12.493 1.00 17.13 71 GLU C CA 1
ATOM 2174 C C . GLU C 1 70 ? 23.672 34.932 -12.487 1.00 18.27 71 GLU C C 1
ATOM 2175 O O . GLU C 1 70 ? 24.284 35.262 -13.483 1.00 18.72 71 GLU C O 1
ATOM 2181 N N . ALA C 1 71 ? 23.648 35.671 -11.380 1.00 18.52 72 ALA C N 1
ATOM 2182 C CA . ALA C 1 71 ? 24.377 36.918 -11.250 1.00 19.20 72 ALA C CA 1
ATOM 2183 C C . ALA C 1 71 ? 25.749 36.589 -10.704 1.00 19.35 72 ALA C C 1
ATOM 2184 O O . ALA C 1 71 ? 25.874 35.683 -9.881 1.00 18.70 72 ALA C O 1
ATOM 2186 N N . GLY C 1 72 ? 26.765 37.310 -11.184 1.00 21.03 73 GLY C N 1
ATOM 2187 C CA . GLY C 1 72 ? 28.112 37.245 -10.583 1.00 22.18 73 GLY C CA 1
ATOM 2188 C C . GLY C 1 72 ? 28.197 38.134 -9.345 1.00 24.02 73 GLY C C 1
ATOM 2189 O O . GLY C 1 72 ? 27.241 38.860 -9.028 1.00 24.03 73 GLY C O 1
ATOM 2190 N N . ARG C 1 73 ? 29.366 38.106 -8.690 1.00 25.72 74 ARG C N 1
ATOM 2191 C CA . ARG C 1 73 ? 29.574 38.717 -7.352 1.00 27.40 74 ARG C CA 1
ATOM 2192 C C . ARG C 1 73 ? 29.516 40.254 -7.335 1.00 28.48 74 ARG C C 1
ATOM 2193 O O . ARG C 1 73 ? 29.148 40.886 -6.317 1.00 29.03 74 ARG C O 1
ATOM 2201 N N . ARG C 1 74 ? 29.844 40.858 -8.470 1.00 28.57 75 ARG C N 1
ATOM 2202 C CA . ARG C 1 74 ? 29.814 42.299 -8.620 1.00 30.10 75 ARG C CA 1
ATOM 2203 C C . ARG C 1 74 ? 28.436 42.934 -8.818 1.00 29.80 75 ARG C C 1
ATOM 2204 O O . ARG C 1 74 ? 28.326 44.150 -8.955 1.00 30.06 75 ARG C O 1
ATOM 2212 N N . CYS C 1 75 ? 27.385 42.111 -8.848 1.00 30.11 76 CYS C N 1
ATOM 2213 C CA . CYS C 1 75 ? 26.018 42.625 -8.973 1.00 29.52 76 CYS C CA 1
ATOM 2214 C C . CYS C 1 75 ? 25.598 43.168 -7.605 1.00 29.00 76 CYS C C 1
ATOM 2215 O O . CYS C 1 75 ? 25.928 42.568 -6.586 1.00 29.95 76 CYS C O 1
ATOM 2218 N N . PRO C 1 76 ? 24.869 44.292 -7.568 1.00 29.33 77 PRO C N 1
ATOM 2219 C CA . PRO C 1 76 ? 24.318 44.829 -6.306 1.00 28.85 77 PRO C CA 1
ATOM 2220 C C . PRO C 1 76 ? 23.450 43.840 -5.491 1.00 27.84 77 PRO C C 1
ATOM 2221 O O . PRO C 1 76 ? 23.438 43.906 -4.256 1.00 28.34 77 PRO C O 1
ATOM 2225 N N . SER C 1 77 ? 22.729 42.943 -6.171 1.00 26.11 78 SER C N 1
ATOM 2226 C CA . SER C 1 77 ? 21.978 41.835 -5.518 1.00 24.32 78 SER C CA 1
ATOM 2227 C C . SER C 1 77 ? 22.879 40.809 -4.815 1.00 23.71 78 SER C C 1
ATOM 2228 O O . SER C 1 77 ? 22.405 39.953 -4.045 1.00 24.05 78 SER C O 1
ATOM 2231 N N . GLY C 1 78 ? 24.163 40.836 -5.149 1.00 22.87 79 GLY C N 1
ATOM 2232 C CA . GLY C 1 78 ? 25.062 39.763 -4.779 1.00 22.62 79 GLY C CA 1
ATOM 2233 C C . GLY C 1 78 ? 24.938 38.620 -5.769 1.00 21.07 79 GLY C C 1
ATOM 2234 O O . GLY C 1 78 ? 24.027 38.636 -6.635 1.00 21.56 79 GLY C O 1
ATOM 2235 N N . PRO C 1 79 ? 25.830 37.622 -5.663 1.00 20.88 80 PRO C N 1
ATOM 2236 C CA . PRO C 1 79 ? 25.816 36.603 -6.698 1.00 19.76 80 PRO C CA 1
ATOM 2237 C C . PRO C 1 79 ? 24.706 35.574 -6.479 1.00 19.52 80 PRO C C 1
ATOM 2238 O O . PRO C 1 79 ? 24.112 35.498 -5.394 1.00 19.60 80 PRO C O 1
ATOM 2242 N N . GLY C 1 80 ? 24.470 34.733 -7.491 1.00 17.73 81 GLY C N 1
ATOM 2243 C CA . GLY C 1 80 ? 23.581 33.599 -7.304 1.00 18.04 81 GLY C CA 1
ATOM 2244 C C . GLY C 1 80 ? 22.459 33.561 -8.330 1.00 16.96 81 GLY C C 1
ATOM 2245 O O . GLY C 1 80 ? 22.422 34.352 -9.298 1.00 17.87 81 GLY C O 1
ATOM 2246 N N . THR C 1 81 ? 21.546 32.640 -8.103 1.00 16.44 82 THR C N 1
ATOM 2247 C CA . THR C 1 81 ? 20.511 32.311 -9.118 1.00 15.51 82 THR C CA 1
ATOM 2248 C C . THR C 1 81 ? 19.242 33.072 -8.825 1.00 15.57 82 THR C C 1
ATOM 2249 O O . THR C 1 81 ? 18.792 33.141 -7.664 1.00 14.81 82 THR C O 1
ATOM 2253 N N . PHE C 1 82 ? 18.634 33.604 -9.886 1.00 14.77 83 PHE C N 1
ATOM 2254 C CA . PHE C 1 82 ? 17.311 34.211 -9.821 1.00 14.04 83 PHE C CA 1
ATOM 2255 C C . PHE C 1 82 ? 16.433 33.471 -10.816 1.00 14.06 83 PHE C C 1
ATOM 2256 O O . PHE C 1 82 ? 16.793 33.362 -12.018 1.00 14.65 83 PHE C O 1
ATOM 2264 N N . THR C 1 83 ? 15.296 32.961 -10.332 1.00 12.81 84 THR C N 1
ATOM 2265 C CA . THR C 1 83 ? 14.403 32.137 -11.156 1.00 14.17 84 THR C CA 1
ATOM 2266 C C . THR C 1 83 ? 12.990 32.674 -11.054 1.00 14.13 84 THR C C 1
ATOM 2267 O O . THR C 1 83 ? 12.533 33.025 -9.947 1.00 14.42 84 THR C O 1
ATOM 2271 N N . PHE C 1 84 ? 12.302 32.769 -12.211 1.00 13.54 85 PHE C N 1
ATOM 2272 C CA . PHE C 1 84 ? 10.995 33.443 -12.249 1.00 13.29 85 PHE C CA 1
ATOM 2273 C C . PHE C 1 84 ? 10.071 32.572 -13.052 1.00 13.81 85 PHE C C 1
ATOM 2274 O O . PHE C 1 84 ? 10.407 32.176 -14.193 1.00 14.08 85 PHE C O 1
ATOM 2282 N N . GLN C 1 85 ? 8.893 32.316 -12.488 1.00 12.78 86 GLN C N 1
ATOM 2283 C CA . GLN C 1 85 ? 7.799 31.596 -13.200 1.00 13.41 86 GLN C CA 1
ATOM 2284 C C . GLN C 1 85 ? 7.150 32.541 -14.236 1.00 13.24 86 GLN C C 1
ATOM 2285 O O . GLN C 1 85 ? 6.813 33.724 -13.969 1.00 12.48 86 GLN C O 1
ATOM 2291 N N . THR C 1 86 ? 6.976 32.014 -15.447 1.00 12.30 87 THR C N 1
ATOM 2292 C CA . THR C 1 86 ? 6.432 32.746 -16.573 1.00 12.84 87 THR C CA 1
ATOM 2293 C C . THR C 1 86 ? 6.234 31.771 -17.704 1.00 12.42 87 THR C C 1
ATOM 2294 O O . THR C 1 86 ? 7.037 30.843 -17.844 1.00 12.50 87 THR C O 1
ATOM 2298 N N . ALA C 1 87 ? 5.146 31.960 -18.455 1.00 11.55 88 ALA C N 1
ATOM 2299 C CA . ALA C 1 87 ? 4.909 31.142 -19.660 1.00 12.97 88 ALA C CA 1
ATOM 2300 C C . ALA C 1 87 ? 5.539 31.833 -20.891 1.00 13.12 88 ALA C C 1
ATOM 2301 O O . ALA C 1 87 ? 5.370 31.347 -22.032 1.00 13.43 88 ALA C O 1
ATOM 2303 N N . GLN C 1 88 ? 6.265 32.932 -20.646 1.00 12.13 89 GLN C N 1
ATOM 2304 C CA . GLN C 1 88 ? 6.899 33.726 -21.727 1.00 11.34 89 GLN C CA 1
ATOM 2305 C C . GLN C 1 88 ? 8.419 33.660 -21.639 1.00 12.82 89 GLN C C 1
ATOM 2306 O O . GLN C 1 88 ? 9.115 34.585 -22.107 1.00 12.73 89 GLN C O 1
ATOM 2312 N N . GLY C 1 89 ? 8.930 32.572 -21.048 1.00 11.87 90 GLY C N 1
ATOM 2313 C CA . GLY C 1 89 ? 10.386 32.406 -20.861 1.00 12.67 90 GLY C CA 1
ATOM 2314 C C . GLY C 1 89 ? 11.162 32.438 -22.173 1.00 12.93 90 GLY C C 1
ATOM 2315 O O . GLY C 1 89 ? 12.250 33.067 -22.279 1.00 13.52 90 GLY C O 1
ATOM 2316 N N . ASN C 1 90 ? 10.598 31.844 -23.212 1.00 12.68 91 ASN C N 1
ATOM 2317 C CA . ASN C 1 90 ? 11.292 31.947 -24.525 1.00 13.28 91 ASN C CA 1
ATOM 2318 C C . ASN C 1 90 ? 11.304 33.367 -25.065 1.00 12.94 91 ASN C C 1
ATOM 2319 O O . ASN C 1 90 ? 12.345 33.810 -25.615 1.00 14.72 91 ASN C O 1
ATOM 2324 N N . ASP C 1 91 ? 10.201 34.118 -24.911 1.00 12.82 92 ASP C N 1
ATOM 2325 C CA . ASP C 1 91 ? 10.211 35.523 -25.323 1.00 13.57 92 ASP C CA 1
ATOM 2326 C C . ASP C 1 91 ? 11.286 36.297 -24.586 1.00 13.62 92 ASP C C 1
ATOM 2327 O O . ASP C 1 91 ? 12.050 37.060 -25.200 1.00 15.57 92 ASP C O 1
ATOM 2332 N N . ILE C 1 92 ? 11.415 36.079 -23.273 1.00 12.56 93 ILE C N 1
ATOM 2333 C CA . ILE C 1 92 ? 12.451 36.782 -22.526 1.00 12.98 93 ILE C CA 1
ATOM 2334 C C . ILE C 1 92 ? 13.850 36.360 -23.029 1.00 12.89 93 ILE C C 1
ATOM 2335 O O . ILE C 1 92 ? 14.729 37.213 -23.225 1.00 13.88 93 ILE C O 1
ATOM 2340 N N . PHE C 1 93 ? 14.061 35.058 -23.210 1.00 12.58 94 PHE C N 1
ATOM 2341 C CA . PHE C 1 93 ? 15.374 34.535 -23.632 1.00 11.99 94 PHE C CA 1
ATOM 2342 C C . PHE C 1 93 ? 15.766 35.146 -25.003 1.00 12.37 94 PHE C C 1
ATOM 2343 O O . PHE C 1 93 ? 16.877 35.638 -25.184 1.00 13.27 94 PHE C O 1
ATOM 2351 N N . GLN C 1 94 ? 14.824 35.171 -25.932 1.00 13.14 95 GLN C N 1
ATOM 2352 C CA . GLN C 1 94 ? 15.126 35.712 -27.270 1.00 12.97 95 GLN C CA 1
ATOM 2353 C C . GLN C 1 94 ? 15.476 37.193 -27.179 1.00 13.79 95 GLN C C 1
ATOM 2354 O O . GLN C 1 94 ? 16.444 37.646 -27.824 1.00 15.62 95 GLN C O 1
ATOM 2360 N N . ALA C 1 95 ? 14.749 37.949 -26.333 1.00 12.90 96 ALA C N 1
ATOM 2361 C CA . ALA C 1 95 ? 15.040 39.366 -26.172 1.00 13.52 96 ALA C CA 1
ATOM 2362 C C . ALA C 1 95 ? 16.405 39.595 -25.544 1.00 12.77 96 ALA C C 1
ATOM 2363 O O . ALA C 1 95 ? 17.136 40.504 -25.944 1.00 13.92 96 ALA C O 1
ATOM 2365 N N . VAL C 1 96 ? 16.736 38.798 -24.531 1.00 12.90 97 VAL C N 1
ATOM 2366 C CA . VAL C 1 96 ? 18.034 38.910 -23.894 1.00 13.62 97 VAL C CA 1
ATOM 2367 C C . VAL C 1 96 ? 19.163 38.603 -24.879 1.00 14.78 97 VAL C C 1
ATOM 2368 O O . VAL C 1 96 ? 20.149 39.370 -24.968 1.00 15.32 97 VAL C O 1
ATOM 2372 N N . GLU C 1 97 ? 19.016 37.491 -25.595 1.00 14.21 98 GLU C N 1
ATOM 2373 C CA . GLU C 1 97 ? 20.008 37.104 -26.663 1.00 14.18 98 GLU C CA 1
ATOM 2374 C C . GLU C 1 97 ? 20.185 38.210 -27.704 1.00 15.34 98 GLU C C 1
ATOM 2375 O O . GLU C 1 97 ? 21.329 38.558 -28.099 1.00 15.94 98 GLU C O 1
ATOM 2381 N N . THR C 1 98 ? 19.068 38.792 -28.123 1.00 14.72 99 THR C N 1
ATOM 2382 C CA . THR C 1 98 ? 19.081 39.864 -29.144 1.00 16.29 99 THR C CA 1
ATOM 2383 C C . THR C 1 98 ? 19.793 41.101 -28.585 1.00 16.09 99 THR C C 1
ATOM 2384 O O . THR C 1 98 ? 20.624 41.681 -29.273 1.00 17.21 99 THR C O 1
ATOM 2388 N N . ALA C 1 99 ? 19.494 41.494 -27.325 1.00 15.91 100 ALA C N 1
ATOM 2389 C CA . ALA C 1 99 ? 20.166 42.653 -26.696 1.00 16.70 100 ALA C CA 1
ATOM 2390 C C . ALA C 1 99 ? 21.671 42.415 -26.584 1.00 16.71 100 ALA C C 1
ATOM 2391 O O . ALA C 1 99 ? 22.463 43.292 -26.901 1.00 17.83 100 ALA C O 1
ATOM 2393 N N . ILE C 1 100 ? 22.058 41.223 -26.153 1.00 17.75 101 ILE C N 1
ATOM 2394 C CA . ILE C 1 100 ? 23.466 40.902 -25.931 1.00 17.72 101 ILE C CA 1
ATOM 2395 C C . ILE C 1 100 ? 24.198 40.899 -27.287 1.00 18.44 101 ILE C C 1
ATOM 2396 O O . ILE C 1 100 ? 25.306 41.448 -27.402 1.00 19.71 101 ILE C O 1
ATOM 2401 N N . HIS C 1 101 ? 23.572 40.334 -28.311 1.00 17.80 102 HIS C N 1
ATOM 2402 C CA . HIS C 1 101 ? 24.221 40.335 -29.634 1.00 19.42 102 HIS C CA 1
ATOM 2403 C C . HIS C 1 101 ? 24.483 41.779 -30.107 1.00 20.19 102 HIS C C 1
ATOM 2404 O O . HIS C 1 101 ? 25.567 42.105 -30.680 1.00 20.17 102 HIS C O 1
ATOM 2411 N N . ARG C 1 102 ? 23.510 42.653 -29.893 1.00 21.22 103 ARG C N 1
ATOM 2412 C CA . ARG C 1 102 ? 23.619 44.062 -30.290 1.00 24.68 103 ARG C CA 1
ATOM 2413 C C . ARG C 1 102 ? 24.669 44.811 -29.473 1.00 26.35 103 ARG C C 1
ATOM 2414 O O . ARG C 1 102 ? 25.349 45.702 -29.990 1.00 26.82 103 ARG C O 1
ATOM 2422 N N . GLN C 1 103 ? 24.760 44.467 -28.192 1.00 27.90 104 GLN C N 1
ATOM 2423 C CA . GLN C 1 103 ? 25.800 44.983 -27.319 1.00 30.95 104 GLN C CA 1
ATOM 2424 C C . GLN C 1 103 ? 27.204 44.573 -27.837 1.00 32.50 104 GLN C C 1
ATOM 2425 O O . GLN C 1 103 ? 28.116 45.431 -27.933 1.00 33.13 104 GLN C O 1
ATOM 2431 N N . LYS C 1 104 ? 27.377 43.293 -28.184 1.00 34.05 105 LYS C N 1
ATOM 2432 C CA . LYS C 1 104 ? 28.673 42.754 -28.658 1.00 36.04 105 LYS C CA 1
ATOM 2433 C C . LYS C 1 104 ? 29.046 43.272 -30.057 1.00 36.75 105 LYS C C 1
ATOM 2434 O O . LYS C 1 104 ? 30.218 43.549 -30.340 1.00 37.41 105 LYS C O 1
ATOM 2440 N N . ALA C 1 105 ? 28.053 43.368 -30.935 1.00 37.63 106 ALA C N 1
ATOM 2441 C CA . ALA C 1 105 ? 28.226 43.983 -32.259 1.00 38.43 106 ALA C CA 1
ATOM 2442 C C . ALA C 1 105 ? 28.115 45.492 -32.106 1.00 38.93 106 ALA C C 1
ATOM 2443 O O . ALA C 1 105 ? 29.115 46.181 -31.927 1.00 40.65 106 ALA C O 1
ATOM 2445 N N . SER D 1 4 ? 38.845 60.074 -25.917 1.00 28.75 5 SER D N 1
ATOM 2446 C CA . SER D 1 4 ? 37.569 59.480 -25.450 1.00 26.53 5 SER D CA 1
ATOM 2447 C C . SER D 1 4 ? 37.273 59.658 -23.962 1.00 24.78 5 SER D C 1
ATOM 2448 O O . SER D 1 4 ? 36.124 59.781 -23.622 1.00 23.83 5 SER D O 1
ATOM 2451 N N . GLN D 1 5 ? 38.284 59.753 -23.091 1.00 22.61 6 GLN D N 1
ATOM 2452 C CA . GLN D 1 5 ? 37.996 59.978 -21.665 1.00 21.53 6 GLN D CA 1
ATOM 2453 C C . GLN D 1 5 ? 38.854 61.140 -21.133 1.00 18.87 6 GLN D C 1
ATOM 2454 O O . GLN D 1 5 ? 40.025 61.276 -21.506 1.00 18.56 6 GLN D O 1
ATOM 2460 N N . PHE D 1 6 ? 38.284 61.925 -20.220 1.00 17.06 7 PHE D N 1
ATOM 2461 C CA . PHE D 1 6 ? 38.880 63.180 -19.778 1.00 15.72 7 PHE D CA 1
ATOM 2462 C C . PHE D 1 6 ? 38.682 63.353 -18.268 1.00 14.79 7 PHE D C 1
ATOM 2463 O O . PHE D 1 6 ? 37.562 63.201 -17.749 1.00 14.47 7 PHE D O 1
ATOM 2471 N N . TRP D 1 7 ? 39.757 63.735 -17.578 1.00 13.51 8 TRP D N 1
ATOM 2472 C CA . TRP D 1 7 ? 39.614 64.152 -16.185 1.00 14.27 8 TRP D CA 1
ATOM 2473 C C . TRP D 1 7 ? 39.012 65.553 -16.065 1.00 14.53 8 TRP D C 1
ATOM 2474 O O . TRP D 1 7 ? 39.472 66.495 -16.731 1.00 15.30 8 TRP D O 1
ATOM 2485 N N . VAL D 1 8 ? 37.997 65.696 -15.217 1.00 14.22 9 VAL D N 1
ATOM 2486 C CA . VAL D 1 8 ? 37.303 66.990 -15.081 1.00 13.89 9 VAL D CA 1
ATOM 2487 C C . VAL D 1 8 ? 36.978 67.211 -13.613 1.00 14.74 9 VAL D C 1
ATOM 2488 O O . VAL D 1 8 ? 37.010 66.268 -12.824 1.00 15.09 9 VAL D O 1
ATOM 2492 N N . THR D 1 9 ? 36.686 68.467 -13.258 1.00 14.10 10 THR D N 1
ATOM 2493 C CA . THR D 1 9 ? 36.228 68.774 -11.904 1.00 14.87 10 THR D CA 1
ATOM 2494 C C . THR D 1 9 ? 34.845 69.416 -11.96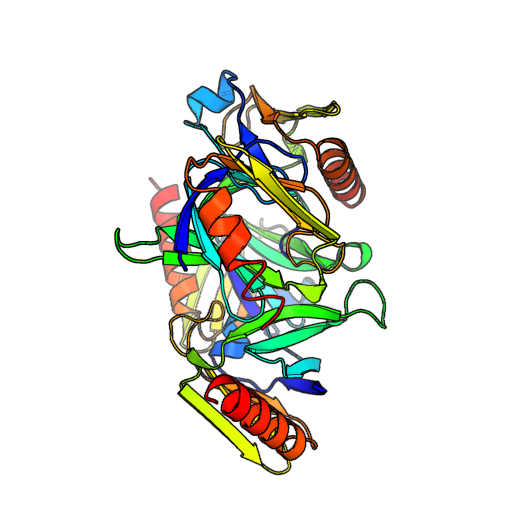2 1.00 14.43 10 THR D C 1
ATOM 2495 O O . THR D 1 9 ? 34.656 70.373 -12.713 1.00 15.77 10 THR D O 1
ATOM 2499 N N . VAL D 1 10 ? 33.897 68.958 -11.137 1.00 13.19 11 VAL D N 1
ATOM 2500 C CA . VAL D 1 10 ? 32.530 69.429 -11.295 1.00 13.79 11 VAL D CA 1
ATOM 2501 C C . VAL D 1 10 ? 32.362 70.820 -10.670 1.00 12.79 11 VAL D C 1
ATOM 2502 O O . VAL D 1 10 ? 32.974 71.159 -9.628 1.00 15.53 11 VAL D O 1
ATOM 2506 N N . GLN D 1 11 ? 31.590 71.647 -11.345 1.00 13.89 12 GLN D N 1
ATOM 2507 C CA . GLN D 1 11 ? 31.143 72.954 -10.838 1.00 15.56 12 GLN D CA 1
ATOM 2508 C C . GLN D 1 11 ? 29.763 72.855 -10.208 1.00 16.53 12 GLN D C 1
ATOM 2509 O O . GLN D 1 11 ? 28.967 72.002 -10.619 1.00 16.09 12 GLN D O 1
ATOM 2515 N N . ARG D 1 12 ? 29.458 73.749 -9.250 1.00 17.56 13 ARG D N 1
ATOM 2516 C CA . ARG D 1 12 ? 28.166 73.650 -8.534 1.00 19.15 13 ARG D CA 1
ATOM 2517 C C . ARG D 1 12 ? 27.026 74.120 -9.441 1.00 18.53 13 ARG D C 1
ATOM 2518 O O . ARG D 1 12 ? 27.024 75.261 -9.927 1.00 21.27 13 ARG D O 1
ATOM 2526 N N . THR D 1 13 ? 26.125 73.195 -9.752 1.00 16.41 14 THR D N 1
ATOM 2527 C CA . THR D 1 13 ? 24.817 73.529 -10.396 1.00 15.76 14 THR D CA 1
ATOM 2528 C C . THR D 1 13 ? 23.755 72.779 -9.618 1.00 14.37 14 THR D C 1
ATOM 2529 O O . THR D 1 13 ? 24.086 71.881 -8.831 1.00 15.00 14 THR D O 1
ATOM 2533 N N . GLU D 1 14 ? 22.478 73.109 -9.837 1.00 14.08 15 GLU D N 1
ATOM 2534 C CA . GLU D 1 14 ? 21.416 72.415 -9.081 1.00 13.17 15 GLU D CA 1
ATOM 2535 C C . GLU D 1 14 ? 21.462 70.898 -9.334 1.00 13.32 15 GLU D C 1
ATOM 2536 O O . GLU D 1 14 ? 21.323 70.073 -8.409 1.00 14.94 15 GLU D O 1
ATOM 2542 N N . ALA D 1 15 ? 21.628 70.503 -10.599 1.00 13.22 16 ALA D N 1
ATOM 2543 C CA . ALA D 1 15 ? 21.617 69.093 -10.929 1.00 13.64 16 ALA D CA 1
ATOM 2544 C C . ALA D 1 15 ? 22.838 68.371 -10.353 1.00 14.20 16 ALA D C 1
ATOM 2545 O O . ALA D 1 15 ? 22.715 67.221 -9.863 1.00 15.50 16 ALA D O 1
ATOM 2547 N N . ALA D 1 16 ? 24.014 69.018 -10.406 1.00 12.94 17 ALA D N 1
ATOM 2548 C CA . ALA D 1 16 ? 25.197 68.395 -9.792 1.00 14.40 17 ALA D CA 1
ATOM 2549 C C . ALA D 1 16 ? 25.036 68.180 -8.280 1.00 14.11 17 ALA D C 1
ATOM 2550 O O . ALA D 1 16 ? 25.399 67.120 -7.785 1.00 15.03 17 ALA D O 1
ATOM 2552 N N . GLU D 1 17 ? 24.468 69.166 -7.592 1.00 14.76 18 GLU D N 1
ATOM 2553 C CA A GLU D 1 17 ? 24.254 69.108 -6.153 0.50 14.94 18 GLU D CA 1
ATOM 2554 C CA B GLU D 1 17 ? 24.289 69.098 -6.140 0.50 14.66 18 GLU D CA 1
ATOM 2555 C C . GLU D 1 17 ? 23.292 67.987 -5.814 1.00 14.94 18 GLU D C 1
ATOM 2556 O O . GLU D 1 17 ? 23.520 67.226 -4.896 1.00 15.02 18 GLU D O 1
ATOM 2567 N N . ARG D 1 18 ? 22.190 67.902 -6.571 1.00 14.90 19 ARG D N 1
ATOM 2568 C CA . ARG D 1 18 ? 21.199 66.857 -6.348 1.00 14.55 19 ARG D CA 1
ATOM 2569 C C . ARG D 1 18 ? 21.818 65.458 -6.513 1.00 14.59 19 ARG D C 1
ATOM 2570 O O . ARG D 1 18 ? 21.463 64.522 -5.797 1.00 15.84 19 ARG D O 1
ATOM 2578 N N . CYS D 1 19 ? 22.784 65.335 -7.430 1.00 14.49 20 CYS D N 1
ATOM 2579 C CA . CYS D 1 19 ? 23.470 64.053 -7.708 1.00 13.98 20 CYS D CA 1
ATOM 2580 C C . CYS D 1 19 ? 24.718 63.796 -6.838 1.00 14.84 20 CYS D C 1
ATOM 2581 O O . CYS D 1 19 ? 25.406 62.782 -7.023 1.00 16.88 20 CYS D O 1
ATOM 2584 N N . GLY D 1 20 ? 25.011 64.713 -5.928 1.00 14.13 21 GLY D N 1
ATOM 2585 C CA . GLY D 1 20 ? 26.086 64.509 -4.936 1.00 15.08 21 GLY D CA 1
ATOM 2586 C C . GLY D 1 20 ? 27.468 64.628 -5.542 1.00 15.46 21 GLY D C 1
ATOM 2587 O O . GLY D 1 20 ? 28.427 64.078 -4.986 1.00 16.10 21 GLY D O 1
ATOM 2588 N N . LEU D 1 21 ? 27.573 65.325 -6.693 1.00 14.52 22 LEU D N 1
ATOM 2589 C CA . LEU D 1 21 ? 28.851 65.402 -7.427 1.00 14.70 22 LEU D CA 1
ATOM 2590 C C . LEU D 1 21 ? 29.727 66.471 -6.794 1.00 15.47 22 LEU D C 1
ATOM 2591 O O . LEU D 1 21 ? 29.283 67.597 -6.575 1.00 17.29 22 LEU D O 1
ATOM 2596 N N . HIS D 1 22 ? 30.960 66.100 -6.460 1.00 16.88 23 HIS D N 1
ATOM 2597 C CA . HIS D 1 22 ? 31.912 67.051 -5.886 1.00 17.64 23 HIS D CA 1
ATOM 2598 C C . HIS D 1 22 ? 33.301 66.588 -6.280 1.00 17.12 23 HIS D C 1
ATOM 2599 O O . HIS D 1 22 ? 33.526 65.406 -6.312 1.00 17.58 23 HIS D O 1
ATOM 2606 N N . GLY D 1 23 ? 34.193 67.503 -6.654 1.00 16.52 24 GLY D N 1
ATOM 2607 C CA . GLY D 1 23 ? 35.598 67.129 -6.920 1.00 15.99 24 GLY D CA 1
ATOM 2608 C C . GLY D 1 23 ? 35.755 66.587 -8.335 1.00 15.81 24 GLY D C 1
ATOM 2609 O O . GLY D 1 23 ? 35.020 67.015 -9.249 1.00 17.09 24 GLY D O 1
ATOM 2610 N N . SER D 1 24 ? 36.689 65.642 -8.507 1.00 15.39 25 SER D N 1
ATOM 2611 C CA . SER D 1 24 ? 37.137 65.230 -9.855 1.00 16.18 25 SER D CA 1
ATOM 2612 C C . SER D 1 24 ? 36.576 63.864 -10.282 1.00 16.55 25 SER D C 1
ATOM 2613 O O . SER D 1 24 ? 36.347 62.947 -9.463 1.00 16.07 25 SER D O 1
ATOM 2616 N N . TYR D 1 25 ? 36.356 63.748 -11.587 1.00 15.69 26 TYR D N 1
ATOM 2617 C CA . TYR D 1 25 ? 35.723 62.586 -12.214 1.00 15.82 26 TYR D CA 1
ATOM 2618 C C . TYR D 1 25 ? 36.300 62.406 -13.592 1.00 15.68 26 TYR D C 1
ATOM 2619 O O . TYR D 1 25 ? 36.854 63.356 -14.172 1.00 15.61 26 TYR D O 1
ATOM 2628 N N . VAL D 1 26 ? 36.075 61.224 -14.165 1.00 15.32 27 VAL D N 1
ATOM 2629 C CA . VAL D 1 26 ? 36.351 61.033 -15.586 1.00 15.08 27 VAL D CA 1
ATOM 2630 C C . VAL D 1 26 ? 35.031 61.206 -16.383 1.00 16.21 27 VAL D C 1
ATOM 2631 O O . VAL D 1 26 ? 33.988 60.623 -16.025 1.00 15.81 27 VAL D O 1
ATOM 2635 N N . LEU D 1 27 ? 35.074 62.033 -17.432 1.00 15.49 28 LEU D N 1
ATOM 2636 C CA . LEU D 1 27 ? 33.947 62.109 -18.375 1.00 16.49 28 LEU D CA 1
ATOM 2637 C C . LEU D 1 27 ? 34.353 61.332 -19.624 1.00 17.40 28 LEU D C 1
ATOM 2638 O O . LEU D 1 27 ? 35.393 61.622 -20.235 1.00 16.59 28 LEU D O 1
ATOM 2643 N N . ARG D 1 28 ? 33.545 60.328 -19.971 1.00 17.21 29 ARG D N 1
ATOM 2644 C CA . ARG D 1 28 ? 33.881 59.432 -21.084 1.00 18.48 29 ARG D CA 1
ATOM 2645 C C . ARG D 1 28 ? 32.910 59.670 -22.231 1.00 18.77 29 ARG D C 1
ATOM 2646 O O . ARG D 1 28 ? 31.694 59.745 -21.999 1.00 19.11 29 ARG D O 1
ATOM 2654 N N . VAL D 1 29 ? 33.461 59.843 -23.441 1.00 18.28 30 VAL D N 1
ATOM 2655 C CA . VAL D 1 29 ? 32.650 60.200 -24.612 1.00 19.24 30 VAL D CA 1
ATOM 2656 C C . VAL D 1 29 ? 32.505 58.884 -25.362 1.00 20.53 30 VAL D C 1
ATOM 2657 O O . VAL D 1 29 ? 33.483 58.362 -25.920 1.00 21.22 30 VAL D O 1
ATOM 2661 N N . GLU D 1 30 ? 31.295 58.339 -25.328 1.00 21.26 31 GLU D N 1
ATOM 2662 C CA . GLU D 1 30 ? 31.022 57.021 -25.875 1.00 23.40 31 GLU D CA 1
ATOM 2663 C C . GLU D 1 30 ? 30.215 57.144 -27.175 1.00 23.93 31 GLU D C 1
ATOM 2664 O O . GLU D 1 30 ? 29.866 58.247 -27.610 1.00 23.42 31 GLU D O 1
ATOM 2670 N N . ALA D 1 31 ? 29.937 56.004 -27.808 1.00 24.44 32 ALA D N 1
ATOM 2671 C CA . ALA D 1 31 ? 29.199 56.010 -29.081 1.00 25.17 32 ALA D CA 1
ATOM 2672 C C . ALA D 1 31 ? 27.847 56.703 -28.982 1.00 25.76 32 ALA D C 1
ATOM 2673 O O . ALA D 1 31 ? 27.478 57.471 -29.882 1.00 26.78 32 ALA D O 1
ATOM 2675 N N . GLU D 1 32 ? 27.116 56.445 -27.890 1.00 25.89 33 GLU D N 1
ATOM 2676 C CA . GLU D 1 32 ? 25.730 56.891 -27.796 1.00 27.48 33 GLU D CA 1
ATOM 2677 C C . GLU D 1 32 ? 25.422 57.690 -26.527 1.00 24.97 33 GLU D C 1
ATOM 2678 O O . GLU D 1 32 ? 24.280 58.092 -26.291 1.00 24.28 33 GLU D O 1
ATOM 2684 N N . ARG D 1 33 ? 26.457 57.962 -25.725 1.00 22.88 34 ARG D N 1
ATOM 2685 C CA . ARG D 1 33 ? 26.204 58.675 -24.487 1.00 22.09 34 ARG D CA 1
ATOM 2686 C C . ARG D 1 33 ? 27.493 59.220 -23.870 1.00 21.41 34 ARG D C 1
ATOM 2687 O O . ARG D 1 33 ? 28.564 58.768 -24.226 1.00 20.86 34 ARG D O 1
ATOM 2695 N N . LEU D 1 34 ? 27.309 60.124 -22.900 1.00 19.85 35 LEU D N 1
ATOM 2696 C CA . LEU D 1 34 ? 28.372 60.576 -21.972 1.00 19.39 35 LEU D CA 1
ATOM 2697 C C . LEU D 1 34 ? 28.277 59.752 -20.714 1.00 19.11 35 LEU D C 1
ATOM 2698 O O . LEU D 1 34 ? 27.173 59.455 -20.257 1.00 18.44 35 LEU D O 1
ATOM 2703 N N . THR D 1 35 ? 29.419 59.360 -20.154 1.00 17.68 36 THR D N 1
ATOM 2704 C CA . THR D 1 35 ? 29.387 58.663 -18.872 1.00 17.39 36 THR D CA 1
ATOM 2705 C C . THR D 1 35 ? 30.371 59.332 -17.889 1.00 17.42 36 THR D C 1
ATOM 2706 O O . THR D 1 35 ? 31.521 59.657 -18.249 1.00 18.22 36 THR D O 1
ATOM 2710 N N . LEU D 1 36 ? 29.899 59.501 -16.663 1.00 16.69 37 LEU D N 1
ATOM 2711 C CA . LEU D 1 36 ? 30.735 60.054 -15.580 1.00 16.68 37 LEU D CA 1
ATOM 2712 C C . LEU D 1 36 ? 31.182 58.895 -14.688 1.00 17.37 37 LEU D C 1
ATOM 2713 O O . LEU D 1 36 ? 30.341 58.088 -14.216 1.00 16.96 37 LEU D O 1
ATOM 2718 N N . LEU D 1 37 ? 32.476 58.826 -14.425 1.00 17.75 38 LEU D N 1
ATOM 2719 C CA . LEU D 1 37 ? 33.019 57.744 -13.591 1.00 18.01 38 LEU D CA 1
ATOM 2720 C C . LEU D 1 37 ? 33.860 58.322 -12.458 1.00 19.32 38 LEU D C 1
ATOM 2721 O O . LEU D 1 37 ? 34.376 59.431 -12.564 1.00 19.47 38 LEU D O 1
ATOM 2726 N N . THR D 1 38 ? 33.984 57.546 -11.380 1.00 20.17 39 THR D N 1
ATOM 2727 C CA . THR D 1 38 ? 34.820 57.938 -10.243 1.00 21.83 39 THR D CA 1
ATOM 2728 C C . THR D 1 38 ? 35.805 56.813 -9.926 1.00 22.90 39 THR D C 1
ATOM 2729 O O . THR D 1 38 ? 35.643 55.682 -10.372 1.00 22.94 39 THR D O 1
ATOM 2733 N N . VAL D 1 39 ? 36.836 57.134 -9.159 1.00 24.03 40 VAL D N 1
ATOM 2734 C CA . VAL D 1 39 ? 37.752 56.095 -8.662 1.00 25.60 40 VAL D CA 1
ATOM 2735 C C . VAL D 1 39 ? 37.094 55.227 -7.572 1.00 26.65 40 VAL D C 1
ATOM 2736 O O . VAL D 1 39 ? 36.508 55.742 -6.612 1.00 26.72 40 VAL D O 1
ATOM 2740 N N . GLY D 1 40 ? 37.224 53.903 -7.713 1.00 28.36 41 GLY D N 1
ATOM 2741 C CA . GLY D 1 40 ? 36.630 52.939 -6.781 1.00 29.62 41 GLY D CA 1
ATOM 2742 C C . GLY D 1 40 ? 37.629 52.487 -5.714 1.00 30.97 41 GLY D C 1
ATOM 2743 O O . GLY D 1 40 ? 38.416 53.303 -5.204 1.00 30.76 41 GLY D O 1
ATOM 2744 N N . ALA D 1 41 ? 37.611 51.192 -5.391 1.00 32.04 42 ALA D N 1
ATOM 2745 C CA . ALA D 1 41 ? 38.396 50.636 -4.273 1.00 33.45 42 ALA D CA 1
ATOM 2746 C C . ALA D 1 41 ? 39.904 50.511 -4.554 1.00 34.51 42 ALA D C 1
ATOM 2747 O O . ALA D 1 41 ? 40.697 50.293 -3.613 1.00 35.15 42 ALA D O 1
ATOM 2749 N N . GLN D 1 42 ? 40.293 50.631 -5.828 1.00 34.95 43 GLN D N 1
ATOM 2750 C CA . GLN D 1 42 ? 41.710 50.606 -6.226 1.00 35.69 43 GLN D CA 1
ATOM 2751 C C . GLN D 1 42 ? 41.968 51.753 -7.211 1.00 35.46 43 GLN D C 1
ATOM 2752 O O . GLN D 1 42 ? 41.143 52.001 -8.100 1.00 34.08 43 GLN D O 1
ATOM 2758 N N . SER D 1 43 ? 43.127 52.406 -7.076 1.00 35.50 44 SER D N 1
ATOM 2759 C CA . SER D 1 43 ? 43.403 53.700 -7.745 1.00 36.08 44 SER D CA 1
ATOM 2760 C C . SER D 1 43 ? 43.266 53.717 -9.285 1.00 35.85 44 SER D C 1
ATOM 2761 O O . SER D 1 43 ? 43.083 54.788 -9.857 1.00 35.42 44 SER D O 1
ATOM 2764 N N . GLN D 1 44 ? 43.387 52.559 -9.944 1.00 36.11 45 GLN D N 1
ATOM 2765 C CA . GLN D 1 44 ? 43.204 52.485 -11.411 1.00 36.62 45 GLN D CA 1
ATOM 2766 C C . GLN D 1 44 ? 41.826 51.976 -11.834 1.00 36.51 45 GLN D C 1
ATOM 2767 O O . GLN D 1 44 ? 41.586 51.739 -13.033 1.00 37.64 45 GLN D O 1
ATOM 2773 N N . ILE D 1 45 ? 40.926 51.806 -10.865 1.00 35.28 46 ILE D N 1
ATOM 2774 C CA . ILE D 1 45 ? 39.599 51.294 -11.169 1.00 33.65 46 ILE D CA 1
ATOM 2775 C C . ILE D 1 45 ? 38.569 52.415 -11.202 1.00 32.04 46 ILE D C 1
ATOM 2776 O O . ILE D 1 45 ? 38.235 53.009 -10.170 1.00 32.76 46 ILE D O 1
ATOM 2781 N N . LEU D 1 46 ? 38.058 52.666 -12.399 1.00 29.98 47 LEU D N 1
ATOM 2782 C CA . LEU D 1 46 ? 36.951 53.593 -12.587 1.00 28.30 47 LEU D CA 1
ATOM 2783 C C . LEU D 1 46 ? 35.631 52.846 -12.477 1.00 28.15 47 LEU D C 1
ATOM 2784 O O . LEU D 1 46 ? 35.501 51.726 -12.984 1.00 29.14 47 LEU D O 1
ATOM 2789 N N . GLU D 1 47 ? 34.671 53.453 -11.789 1.00 26.27 48 GLU D N 1
ATOM 2790 C CA . GLU D 1 47 ? 33.334 52.883 -11.626 1.00 25.96 48 GLU D CA 1
ATOM 2791 C C . GLU D 1 47 ? 32.289 53.886 -12.119 1.00 25.07 48 GLU D C 1
ATOM 2792 O O . GLU D 1 47 ? 32.322 55.041 -11.722 1.00 23.95 48 GLU D O 1
ATOM 2798 N N . PRO D 1 48 ? 31.357 53.442 -12.984 1.00 24.80 49 PRO D N 1
ATOM 2799 C CA . PRO D 1 48 ? 30.409 54.383 -13.605 1.00 24.06 49 PRO D CA 1
ATOM 2800 C C . PRO D 1 48 ? 29.431 54.896 -12.578 1.00 23.67 49 PRO D C 1
ATOM 2801 O O . PRO D 1 48 ? 29.021 54.132 -11.662 1.00 24.69 49 PRO D O 1
ATOM 2805 N N . LEU D 1 49 ? 29.097 56.186 -12.674 1.00 22.45 50 LEU D N 1
ATOM 2806 C CA . LEU D 1 49 ? 28.193 56.814 -11.736 1.00 22.14 50 LEU D CA 1
ATOM 2807 C C . LEU D 1 49 ? 26.916 57.220 -12.443 1.00 21.51 50 LEU D C 1
ATOM 2808 O O . LEU D 1 49 ? 25.838 56.956 -11.931 1.00 21.77 50 LEU D O 1
ATOM 2813 N N . LEU D 1 50 ? 27.055 57.909 -13.579 1.00 19.59 51 LEU D N 1
ATOM 2814 C CA . LEU D 1 50 ? 25.882 58.435 -14.318 1.00 19.74 51 LEU D CA 1
ATOM 2815 C C . LEU D 1 50 ? 26.157 58.352 -15.791 1.00 19.64 51 LEU D C 1
ATOM 2816 O O . LEU D 1 50 ? 27.298 58.508 -16.204 1.00 20.07 51 LEU D O 1
ATOM 2821 N N . SER D 1 51 ? 25.107 58.173 -16.595 1.00 20.87 52 SER D N 1
ATOM 2822 C CA . SER D 1 51 ? 25.235 58.243 -18.055 1.00 21.27 52 SER D CA 1
ATOM 2823 C C . SER D 1 51 ? 24.118 59.079 -18.621 1.00 20.84 52 SER D C 1
ATOM 2824 O O . SER D 1 51 ? 22.983 59.096 -18.088 1.00 21.35 52 SER D O 1
ATOM 2827 N N . TRP D 1 52 ? 24.436 59.755 -19.725 1.00 19.92 53 TRP D N 1
ATOM 2828 C CA . TRP D 1 52 ? 23.463 60.617 -20.414 1.00 19.83 53 TRP D CA 1
ATOM 2829 C C . TRP D 1 52 ? 23.469 60.259 -21.879 1.00 19.81 53 TRP D C 1
ATOM 2830 O O . TRP D 1 52 ? 24.419 60.584 -22.575 1.00 19.14 53 TRP D O 1
ATOM 2841 N N . PRO D 1 53 ? 22.424 59.562 -22.352 1.00 20.55 54 PRO D N 1
ATOM 2842 C CA . PRO D 1 53 ? 22.320 59.344 -23.797 1.00 21.19 54 PRO D CA 1
ATOM 2843 C C . PRO D 1 53 ? 22.292 60.678 -24.545 1.00 21.15 54 PRO D C 1
ATOM 2844 O O . PRO D 1 53 ? 21.693 61.655 -24.090 1.00 22.66 54 PRO D O 1
ATOM 2848 N N . TYR D 1 54 ? 22.917 60.719 -25.706 1.00 21.70 55 TYR D N 1
ATOM 2849 C CA . TYR D 1 54 ? 22.961 61.938 -26.496 1.00 22.38 55 TYR D CA 1
ATOM 2850 C C . TYR D 1 54 ? 21.536 62.378 -26.869 1.00 23.23 55 TYR D C 1
ATOM 2851 O O . TYR D 1 54 ? 21.247 63.567 -26.924 1.00 22.87 55 TYR D O 1
ATOM 2860 N N . THR D 1 55 ? 20.659 61.396 -27.070 1.00 24.73 56 THR D N 1
ATOM 2861 C CA . THR D 1 55 ? 19.234 61.663 -27.416 1.00 26.29 56 THR D CA 1
ATOM 2862 C C . THR D 1 55 ? 18.496 62.527 -26.373 1.00 27.00 56 THR D C 1
ATOM 2863 O O . THR D 1 55 ? 17.521 63.258 -26.710 1.00 28.73 56 THR D O 1
ATOM 2867 N N . LEU D 1 56 ? 18.967 62.462 -25.119 1.00 27.08 57 LEU D N 1
ATOM 2868 C CA . LEU D 1 56 ? 18.304 63.126 -23.981 1.00 27.42 57 LEU D CA 1
ATOM 2869 C C . LEU D 1 56 ? 18.993 64.420 -23.537 1.00 27.09 57 LEU D C 1
ATOM 2870 O O . LEU D 1 56 ? 18.559 65.078 -22.553 1.00 27.79 57 LEU D O 1
ATOM 2875 N N . LEU D 1 57 ? 20.042 64.800 -24.267 1.00 26.00 58 LEU D N 1
ATOM 2876 C CA . LEU D 1 57 ? 20.724 66.071 -24.037 1.00 26.00 58 LEU D CA 1
ATOM 2877 C C . LEU D 1 57 ? 20.068 67.217 -24.801 1.00 25.29 58 LEU D C 1
ATOM 2878 O O . LEU D 1 57 ? 19.857 67.135 -26.032 1.00 27.66 58 LEU D O 1
ATOM 2883 N N . ARG D 1 58 ? 19.776 68.298 -24.103 1.00 23.59 59 ARG D N 1
ATOM 2884 C CA . ARG D 1 58 ? 19.148 69.474 -24.724 1.00 22.89 59 ARG D CA 1
ATOM 2885 C C . ARG D 1 58 ? 20.148 70.388 -25.473 1.00 22.63 59 ARG D C 1
ATOM 2886 O O . ARG D 1 58 ? 19.831 70.991 -26.530 1.00 22.58 59 ARG D O 1
ATOM 2894 N N . ARG D 1 59 ? 21.353 70.505 -24.910 1.00 20.79 60 ARG D N 1
ATOM 2895 C CA . ARG D 1 59 ? 22.421 71.299 -25.515 1.00 21.19 60 ARG D CA 1
ATOM 2896 C C . ARG D 1 59 ? 23.743 71.010 -24.827 1.00 18.95 60 ARG D C 1
ATOM 2897 O O . ARG D 1 59 ? 23.767 70.417 -23.744 1.00 18.54 60 ARG D O 1
ATOM 2905 N N . TYR D 1 60 ? 24.826 71.414 -25.479 1.00 16.65 61 TYR D N 1
ATOM 2906 C CA . TYR D 1 60 ? 26.157 71.306 -24.867 1.00 16.91 61 TYR D CA 1
ATOM 2907 C C . TYR D 1 60 ? 27.084 72.350 -25.465 1.00 16.52 61 TYR D C 1
ATOM 2908 O O . TYR D 1 60 ? 26.806 72.905 -26.557 1.00 16.94 61 TYR D O 1
ATOM 2917 N N . GLY D 1 61 ? 28.155 72.689 -24.741 1.00 14.84 62 GLY D N 1
ATOM 2918 C CA . GLY D 1 61 ? 29.054 73.734 -25.205 1.00 14.80 62 GLY D CA 1
ATOM 2919 C C . GLY D 1 61 ? 30.307 73.756 -24.333 1.00 14.54 62 GLY D C 1
ATOM 2920 O O . GLY D 1 61 ? 30.457 72.936 -23.449 1.00 14.40 62 GLY D O 1
ATOM 2921 N N . ARG D 1 62 ? 31.223 74.655 -24.668 1.00 14.85 63 ARG D N 1
ATOM 2922 C CA . ARG D 1 62 ? 32.502 74.727 -23.958 1.00 13.76 63 ARG D CA 1
ATOM 2923 C C . ARG D 1 62 ? 33.119 76.091 -24.070 1.00 13.58 63 ARG D C 1
ATOM 2924 O O . ARG D 1 62 ? 32.744 76.900 -24.955 1.00 14.17 63 ARG D O 1
ATOM 2932 N N . ASP D 1 63 ? 34.075 76.341 -23.173 1.00 13.10 64 ASP D N 1
ATOM 2933 C CA . ASP D 1 63 ? 34.995 77.458 -23.377 1.00 13.52 64 ASP D CA 1
ATOM 2934 C C . ASP D 1 63 ? 36.397 77.004 -22.986 1.00 12.62 64 ASP D C 1
ATOM 2935 O O . ASP D 1 63 ? 36.596 75.790 -22.857 1.00 13.44 64 ASP D O 1
ATOM 2940 N N . LYS D 1 64 ? 37.353 77.932 -22.831 1.00 12.66 65 LYS D N 1
ATOM 2941 C CA . LYS D 1 64 ? 38.742 77.531 -22.500 1.00 12.93 65 LYS D CA 1
ATOM 2942 C C . LYS D 1 64 ? 38.901 77.023 -21.079 1.00 12.61 65 LYS D C 1
ATOM 2943 O O . LYS D 1 64 ? 40.002 76.525 -20.718 1.00 13.09 65 LYS D O 1
ATOM 2949 N N . VAL D 1 65 ? 37.816 77.109 -20.304 1.00 12.51 66 VAL D N 1
ATOM 2950 C CA . VAL D 1 65 ? 37.909 76.687 -18.892 1.00 13.22 66 VAL D CA 1
ATOM 2951 C C . VAL D 1 65 ? 36.886 75.662 -18.460 1.00 13.31 66 VAL D C 1
ATOM 2952 O O . VAL D 1 65 ? 37.031 75.080 -17.384 1.00 12.56 66 VAL D O 1
ATOM 2956 N N . MET D 1 66 ? 35.878 75.397 -19.296 1.00 13.15 67 MET D N 1
ATOM 2957 C CA . MET D 1 66 ? 34.899 74.366 -18.941 1.00 13.99 67 MET D CA 1
ATOM 2958 C C . MET D 1 66 ? 34.221 73.669 -20.157 1.00 13.57 67 MET D C 1
ATOM 2959 O O . MET D 1 66 ? 34.391 74.082 -21.341 1.00 13.23 67 MET D O 1
ATOM 2964 N N . PHE D 1 67 ? 33.503 72.605 -19.832 1.00 13.00 68 PHE D N 1
ATOM 2965 C CA . PHE D 1 67 ? 32.579 71.924 -20.733 1.00 12.91 68 PHE D CA 1
ATOM 2966 C C . PHE D 1 67 ? 31.259 71.827 -19.995 1.00 14.29 68 PHE D C 1
ATOM 2967 O O . PHE D 1 67 ? 31.238 71.538 -18.811 1.00 15.19 68 PHE D O 1
ATOM 2975 N N . SER D 1 68 ? 30.147 72.039 -20.681 1.00 14.70 69 SER D N 1
ATOM 2976 C CA . SER D 1 68 ? 28.819 72.038 -20.022 1.00 14.43 69 SER D CA 1
ATOM 2977 C C . SER D 1 68 ? 27.781 71.408 -20.929 1.00 15.26 69 SER D C 1
ATOM 2978 O O . SER D 1 68 ? 27.841 71.553 -22.145 1.00 14.50 69 SER D O 1
ATOM 2981 N N . PHE D 1 69 ? 26.817 70.734 -20.322 1.00 15.10 70 PHE D N 1
ATOM 2982 C CA . PHE D 1 69 ? 25.663 70.212 -21.112 1.00 15.42 70 PHE D CA 1
ATOM 2983 C C . PHE D 1 69 ? 24.399 70.284 -20.309 1.00 16.89 70 PHE D C 1
ATOM 2984 O O . PHE D 1 69 ? 24.450 70.378 -19.094 1.00 16.60 70 PHE D O 1
ATOM 2992 N N . GLU D 1 70 ? 23.251 70.181 -20.967 1.00 17.57 71 GLU D N 1
ATOM 2993 C CA . GLU D 1 70 ? 22.016 70.239 -20.212 1.00 17.45 71 GLU D CA 1
ATOM 2994 C C . GLU D 1 70 ? 21.295 68.942 -20.451 1.00 18.74 71 GLU D C 1
ATOM 2995 O O . GLU D 1 70 ? 21.152 68.531 -21.589 1.00 19.65 71 GLU D O 1
ATOM 3001 N N . ALA D 1 71 ? 20.886 68.292 -19.360 1.00 18.78 72 ALA D N 1
ATOM 3002 C CA . ALA D 1 71 ? 20.183 67.017 -19.429 1.00 19.47 72 ALA D CA 1
ATOM 3003 C C . ALA D 1 71 ? 18.661 67.198 -19.435 1.00 20.04 72 ALA D C 1
ATOM 3004 O O . ALA D 1 71 ? 18.121 68.059 -18.728 1.00 17.93 72 ALA D O 1
ATOM 3006 N N . GLY D 1 72 ? 17.997 66.343 -20.223 1.00 20.62 73 GLY D N 1
ATOM 3007 C CA . GLY D 1 72 ? 16.528 66.279 -20.289 1.00 21.97 73 GLY D CA 1
ATOM 3008 C C . GLY D 1 72 ? 15.978 65.566 -19.067 1.00 23.47 73 GLY D C 1
ATOM 3009 O O . GLY D 1 72 ? 16.724 64.949 -18.298 1.00 23.31 73 GLY D O 1
ATOM 3010 N N . ARG D 1 73 ? 14.657 65.603 -18.900 1.00 24.51 74 ARG D N 1
ATOM 3011 C CA . ARG D 1 73 ? 14.021 64.991 -17.747 1.00 27.06 74 ARG D CA 1
ATOM 3012 C C . ARG D 1 73 ? 14.192 63.466 -17.601 1.00 27.98 74 ARG D C 1
ATOM 3013 O O . ARG D 1 73 ? 14.198 62.934 -16.459 1.00 29.59 74 ARG D O 1
ATOM 3021 N N . ARG D 1 74 ? 14.329 62.764 -18.722 1.00 27.84 75 ARG D N 1
ATOM 3022 C CA . ARG D 1 74 ? 14.393 61.308 -18.720 1.00 28.76 75 ARG D CA 1
ATOM 3023 C C . ARG D 1 74 ? 15.790 60.753 -18.453 1.00 28.67 75 ARG D C 1
ATOM 3024 O O . ARG D 1 74 ? 15.987 59.548 -18.455 1.00 29.49 75 ARG D O 1
ATOM 3032 N N . CYS D 1 75 ? 16.762 61.640 -18.241 1.00 29.22 76 CYS D N 1
ATOM 3033 C CA . CYS D 1 75 ? 18.077 61.214 -17.743 1.00 28.88 76 CYS D CA 1
ATOM 3034 C C . CYS D 1 75 ? 17.984 60.656 -16.317 1.00 28.64 76 CYS D C 1
ATOM 3035 O O . CYS D 1 75 ? 17.251 61.200 -15.482 1.00 28.17 76 CYS D O 1
ATOM 3038 N N . PRO D 1 76 ? 18.700 59.540 -16.044 1.00 29.21 77 PRO D N 1
ATOM 3039 C CA . PRO D 1 76 ? 18.789 59.013 -14.674 1.00 28.54 77 PRO D CA 1
ATOM 3040 C C . PRO D 1 76 ? 19.178 60.066 -13.604 1.00 27.49 77 PRO D C 1
ATOM 3041 O O . PRO D 1 76 ? 18.754 59.960 -12.445 1.00 28.22 77 PRO D O 1
ATOM 3045 N N . SER D 1 77 ? 19.931 61.094 -14.006 1.00 25.13 78 SER D N 1
ATOM 3046 C CA . SER D 1 77 ? 20.324 62.196 -13.128 1.00 23.06 78 SER D CA 1
ATOM 3047 C C . SER D 1 77 ? 19.198 63.180 -12.864 1.00 22.85 78 SER D C 1
ATOM 3048 O O . SER D 1 77 ? 19.304 64.032 -11.976 1.00 22.49 78 SER D O 1
ATOM 3051 N N . GLY D 1 78 ? 18.128 63.077 -13.651 1.00 21.82 79 GLY D N 1
ATOM 3052 C CA . GLY D 1 78 ? 17.161 64.163 -13.747 1.00 21.24 79 GLY D CA 1
ATOM 3053 C C . GLY D 1 78 ? 17.664 65.347 -14.574 1.00 20.62 79 GLY D C 1
ATOM 3054 O O . GLY D 1 78 ? 18.830 65.371 -14.977 1.00 20.72 79 GLY D O 1
ATOM 3055 N N . PRO D 1 79 ? 16.800 66.345 -14.816 1.00 20.38 80 PRO D N 1
ATOM 3056 C CA . PRO D 1 79 ? 17.122 67.448 -15.737 1.00 19.76 80 PRO D CA 1
ATOM 3057 C C . PRO D 1 79 ? 18.048 68.531 -15.142 1.00 19.85 80 PRO D C 1
ATOM 3058 O O . PRO D 1 79 ? 18.172 68.671 -13.903 1.00 19.96 80 PRO D O 1
ATOM 3062 N N . GLY D 1 80 ? 18.688 69.288 -16.030 1.00 18.45 81 GLY D N 1
ATOM 3063 C CA . GLY D 1 80 ? 19.438 70.438 -15.631 1.00 18.57 81 GLY D CA 1
ATOM 3064 C C . GLY D 1 80 ? 20.858 70.449 -16.168 1.00 18.52 81 GLY D C 1
ATOM 3065 O O . GLY D 1 80 ? 21.249 69.632 -16.996 1.00 18.90 81 GLY D O 1
ATOM 3066 N N . THR D 1 81 ? 21.609 71.420 -15.682 1.00 17.67 82 THR D N 1
ATOM 3067 C CA . THR D 1 81 ? 22.891 71.774 -16.256 1.00 16.39 82 THR D CA 1
ATOM 3068 C C . THR D 1 81 ? 23.982 71.051 -15.478 1.00 15.36 82 THR D C 1
ATOM 3069 O O . THR D 1 81 ? 23.930 70.978 -14.223 1.00 16.01 82 THR D O 1
ATOM 3073 N N . PHE D 1 82 ? 24.907 70.447 -16.211 1.00 14.48 83 PHE D N 1
ATOM 3074 C CA . PHE D 1 82 ? 26.134 69.873 -15.615 1.00 14.80 83 PHE D CA 1
ATOM 3075 C C . PHE D 1 82 ? 27.310 70.584 -16.234 1.00 14.45 83 PHE D C 1
ATOM 3076 O O . PHE D 1 82 ? 27.415 70.644 -17.470 1.00 15.36 83 PHE D O 1
ATOM 3084 N N . THR D 1 83 ? 28.204 71.112 -15.398 1.00 13.55 84 THR D N 1
ATOM 3085 C CA . THR D 1 83 ? 29.318 71.923 -15.894 1.00 12.99 84 THR D CA 1
ATOM 3086 C C . THR D 1 83 ? 30.558 71.430 -15.188 1.00 13.44 84 THR D C 1
ATOM 3087 O O . THR D 1 83 ? 30.524 71.237 -13.962 1.00 12.79 84 THR D O 1
ATOM 3091 N N . PHE D 1 84 ? 31.616 71.219 -15.979 1.00 13.83 85 PHE D N 1
ATOM 3092 C CA . PHE D 1 84 ? 32.872 70.647 -15.485 1.00 13.59 85 PHE D CA 1
ATOM 3093 C C . PHE D 1 84 ? 34.030 71.531 -15.911 1.00 14.88 85 PHE D C 1
ATOM 3094 O O . PHE D 1 84 ? 34.135 71.915 -17.111 1.00 13.91 85 PHE D O 1
ATOM 3102 N N . GLN D 1 85 ? 34.925 71.813 -14.959 1.00 13.90 86 GLN D N 1
ATOM 3103 C CA . GLN D 1 85 ? 36.164 72.571 -15.229 1.00 13.97 86 GLN D CA 1
ATOM 3104 C C . GLN D 1 85 ? 37.186 71.674 -15.895 1.00 13.43 86 GLN D C 1
ATOM 3105 O O . GLN D 1 85 ? 37.402 70.534 -15.478 1.00 13.58 86 GLN D O 1
ATOM 3111 N N . THR D 1 86 ? 37.768 72.211 -16.976 1.00 12.21 87 THR D N 1
ATOM 3112 C CA . THR D 1 86 ? 38.702 71.478 -17.821 1.00 12.30 87 THR D CA 1
ATOM 3113 C C . THR D 1 86 ? 39.278 72.439 -18.835 1.00 13.12 87 THR D C 1
ATOM 3114 O O . THR D 1 86 ? 38.581 73.358 -19.302 1.00 13.55 87 THR D O 1
ATOM 3118 N N . ALA D 1 87 ? 40.564 72.247 -19.131 1.00 13.02 88 ALA D N 1
ATOM 3119 C CA . ALA D 1 87 ? 41.238 72.987 -20.196 1.00 12.67 88 ALA D CA 1
ATOM 3120 C C . ALA D 1 87 ? 41.095 72.228 -21.536 1.00 12.97 88 ALA D C 1
ATOM 3121 O O . ALA D 1 87 ? 41.616 72.686 -22.578 1.00 14.04 88 ALA D O 1
ATOM 3123 N N . GLN D 1 88 ? 40.427 71.080 -21.487 1.00 12.60 89 GLN D N 1
ATOM 3124 C CA . GLN D 1 88 ? 40.174 70.224 -22.669 1.00 13.34 89 GLN D CA 1
ATOM 3125 C C . GLN D 1 88 ? 38.766 70.317 -23.228 1.00 13.36 89 GLN D C 1
ATOM 3126 O O . GLN D 1 88 ? 38.309 69.392 -23.920 1.00 14.61 89 GLN D O 1
ATOM 3132 N N . GLY D 1 89 ? 38.053 71.395 -22.905 1.00 14.36 90 GLY D N 1
ATOM 3133 C CA . GLY D 1 89 ? 36.645 71.532 -23.311 1.00 14.21 90 GLY D CA 1
ATOM 3134 C C . GLY D 1 89 ? 36.424 71.466 -24.817 1.00 15.04 90 GLY D C 1
ATOM 3135 O O . GLY D 1 89 ? 35.437 70.850 -25.236 1.00 15.72 90 GLY D O 1
ATOM 3136 N N . ASN D 1 90 ? 37.333 72.030 -25.620 1.00 16.10 91 ASN D N 1
ATOM 3137 C CA . ASN D 1 90 ? 37.184 71.902 -27.082 1.00 17.88 91 ASN D CA 1
ATOM 3138 C C . ASN D 1 90 ? 37.370 70.457 -27.545 1.00 18.13 91 ASN D C 1
ATOM 3139 O O . ASN D 1 90 ? 36.651 69.999 -28.426 1.00 17.28 91 ASN D O 1
ATOM 3144 N N . ASP D 1 91 ? 38.326 69.731 -26.950 1.00 17.25 92 ASP D N 1
ATOM 3145 C CA . ASP D 1 91 ? 38.483 68.294 -27.240 1.00 17.97 92 ASP D CA 1
ATOM 3146 C C . ASP D 1 91 ? 37.240 67.464 -26.899 1.00 17.07 92 ASP D C 1
ATOM 3147 O O . ASP D 1 91 ? 36.799 66.608 -27.674 1.00 18.15 92 ASP D O 1
ATOM 3152 N N . ILE D 1 92 ? 36.663 67.720 -25.733 1.00 15.38 93 ILE D N 1
ATOM 3153 C CA . ILE D 1 92 ? 35.445 67.011 -25.331 1.00 15.60 93 ILE D CA 1
ATOM 3154 C C . ILE D 1 92 ? 34.322 67.360 -26.324 1.00 15.70 93 ILE D C 1
ATOM 3155 O O . ILE D 1 92 ? 33.619 66.481 -26.809 1.00 16.94 93 ILE D O 1
ATOM 3160 N N . PHE D 1 93 ? 34.171 68.647 -26.602 1.00 16.46 94 PHE D N 1
ATOM 3161 C CA . PHE D 1 93 ? 33.122 69.142 -27.470 1.00 16.84 94 PHE D CA 1
ATOM 3162 C C . PHE D 1 93 ? 33.188 68.509 -28.874 1.00 18.20 94 PHE D C 1
ATOM 3163 O O . PHE D 1 93 ? 32.152 68.054 -29.436 1.00 20.00 94 PHE D O 1
ATOM 3171 N N . GLN D 1 94 ? 34.393 68.490 -29.436 1.00 18.22 95 GLN D N 1
ATOM 3172 C CA . GLN D 1 94 ? 34.577 67.891 -30.768 1.00 19.60 95 GLN D CA 1
ATOM 3173 C C . GLN D 1 94 ? 34.278 66.387 -30.736 1.00 18.99 95 GLN D C 1
ATOM 3174 O O . GLN D 1 94 ? 33.586 65.826 -31.649 1.00 20.69 95 GLN D O 1
ATOM 3180 N N . ALA D 1 95 ? 34.735 65.713 -29.691 1.00 19.76 96 ALA D N 1
ATOM 3181 C CA . ALA D 1 95 ? 34.486 64.274 -29.541 1.00 19.41 96 ALA D CA 1
ATOM 3182 C C . ALA D 1 95 ? 32.989 63.987 -29.487 1.00 19.84 96 ALA D C 1
ATOM 3183 O O . ALA D 1 95 ? 32.530 63.035 -30.128 1.00 19.74 96 ALA D O 1
ATOM 3185 N N . VAL D 1 96 ? 32.231 64.794 -28.740 1.00 19.11 97 VAL D N 1
ATOM 3186 C CA . VAL D 1 96 ? 30.766 64.566 -28.625 1.00 20.14 97 VAL D CA 1
ATOM 3187 C C . VAL D 1 96 ? 30.068 64.866 -29.968 1.00 22.00 97 VAL D C 1
ATOM 3188 O O . VAL D 1 96 ? 29.153 64.152 -30.349 1.00 21.91 97 VAL D O 1
ATOM 3192 N N . GLU D 1 97 ? 30.507 65.921 -30.647 1.00 22.33 98 GLU D N 1
ATOM 3193 C CA A GLU D 1 97 ? 29.916 66.299 -31.926 0.50 23.80 98 GLU D CA 1
ATOM 3194 C CA B GLU D 1 97 ? 29.966 66.311 -31.947 0.50 23.92 98 GLU D CA 1
ATOM 3195 C C . GLU D 1 97 ? 30.124 65.170 -32.926 1.00 24.45 98 GLU D C 1
ATOM 3196 O O . GLU D 1 97 ? 29.199 64.801 -33.635 1.00 25.07 98 GLU D O 1
ATOM 3207 N N . THR D 1 98 ? 31.334 64.624 -32.961 1.00 24.94 99 THR D N 1
ATOM 3208 C CA . THR D 1 98 ? 31.648 63.503 -33.840 1.00 26.21 99 THR D CA 1
ATOM 3209 C C . THR D 1 98 ? 30.817 62.268 -33.487 1.00 26.41 99 THR D C 1
ATOM 3210 O O . THR D 1 98 ? 30.256 61.635 -34.386 1.00 26.62 99 THR D O 1
ATOM 3214 N N . ALA D 1 99 ? 30.750 61.927 -32.197 1.00 26.20 100 ALA D N 1
ATOM 3215 C CA . ALA D 1 99 ? 29.930 60.806 -31.737 1.00 25.55 100 ALA D CA 1
ATOM 3216 C C . ALA D 1 99 ? 28.484 60.972 -32.208 1.00 26.03 100 ALA D C 1
ATOM 3217 O O . ALA D 1 99 ? 27.891 60.021 -32.738 1.00 26.00 100 ALA D O 1
ATOM 3219 N N . ILE D 1 100 ? 27.944 62.183 -32.048 1.00 25.43 101 ILE D N 1
ATOM 3220 C CA . ILE D 1 100 ? 26.530 62.465 -32.357 1.00 26.55 101 ILE D CA 1
ATOM 3221 C C . ILE D 1 100 ? 26.293 62.361 -33.862 1.00 27.86 101 ILE D C 1
ATOM 3222 O O . ILE D 1 100 ? 25.275 61.801 -34.297 1.00 27.91 101 ILE D O 1
ATOM 3227 N N . HIS D 1 101 ? 27.226 62.907 -34.640 1.00 28.80 102 HIS D N 1
ATOM 3228 C CA . HIS D 1 101 ? 27.142 62.821 -36.096 1.00 30.76 102 HIS D CA 1
ATOM 3229 C C . HIS D 1 101 ? 27.108 61.350 -36.500 1.00 31.85 102 HIS D C 1
ATOM 3230 O O . HIS D 1 101 ? 26.238 60.912 -37.284 1.00 31.60 102 HIS D O 1
ATOM 3237 N N . ARG D 1 102 ? 28.102 60.634 -35.986 1.00 33.18 103 ARG D N 1
ATOM 3238 C CA . ARG D 1 102 ? 28.150 59.186 -35.763 1.00 34.73 103 ARG D CA 1
ATOM 3239 C C . ARG D 1 102 ? 29.363 58.528 -36.370 1.00 35.57 103 ARG D C 1
ATOM 3240 O O . ARG D 1 102 ? 30.457 59.104 -36.354 1.00 36.68 103 ARG D O 1
#

B-factor: mean 21.56, std 7.83, range [10.91, 62.16]

Organism: Homo sapiens (NCBI:txid9606)

Solvent-accessible surface area: 21735 Å² total; per-residue (Å²): 90,68,14,58,84,23,69,3,38,18,65,199,26,145,1,0,81,119,38,49,5,114,38,35,15,6,0,18,5,8,13,3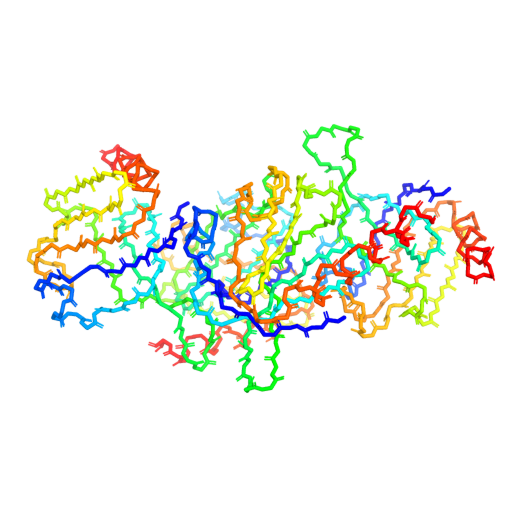0,44,0,1,0,3,39,91,66,161,58,83,89,86,31,20,0,41,11,111,36,25,98,151,52,24,88,68,191,88,49,0,21,3,37,0,11,192,196,6,106,7,15,47,18,54,0,13,0,54,7,60,36,1,76,80,0,28,86,23,0,77,52,11,61,161,107,114,89,66,22,67,3,45,19,64,203,31,143,1,1,108,119,40,50,19,140,36,37,7,4,0,15,16,40,77,102,92,0,2,0,2,37,70,7,92,148,20,82,32,12,54,50,85,31,27,0,31,11,107,37,23,117,160,59,23,99,76,192,92,47,0,18,3,41,0,9,192,196,5,113,6,14,51,20,58,0,7,0,59,8,55,34,1,76,75,0,27,83,30,0,77,56,14,23,135,178,64,172,117,85,92,23,142,4,61,18,79,206,27,120,1,1,44,62,28,13,6,86,36,70,15,5,0,78,14,44,63,57,86,0,6,0,4,37,66,12,74,93,112,150,58,42,86,87,64,31,36,0,41,12,108,54,26,90,154,56,22,100,69,189,86,49,0,22,3,35,0,1,154,194,6,114,7,15,54,20,56,0,12,0,76,14,98,82,1,66,68,0,34,98,21,0,78,82,13,24,124,178,54,171,104,96,92,23,140,4,60,18,64,198,29,124,1,1,20,62,25,12,6,71,40,66,16,5,0,73,14,38,82,136,68,0,2,0,4,38,65,26,113,88,82,141,83,58,80,96,84,31,25,0,44,22,124,36,24,110,153,49,23,96,68,191,91,50,0,22,3,38,0,10,182,181,6,104,6,15,35,20,56,0,12,0,60,16,100,81,0,79,84,0,26,86,31,0,69,89,17,59,148,224

CATH classification: 2.30.29.30

Secondary structure (DSSP, 8-state):
---EEEEEEE---HHHHHTT--SEEEEEE-SSEEEEEEE--EEEEEEEEGGGEEEEEE-SSEEEEEE-TTSTT-SEEEEEE-S-HHHHHHHHHHHHHH-/-EEEEEEPP-HHHHHTT--SEEEEEE-SSEEEEEEE-TTT-SEEEEEEEEGGGEEEEEE-SSEEEEEE-TTSTT-SEEEEEE-S-HHHHHHHHHHHHHHHH-/-EEEEEEPP-HHHHHTT--SEEEEEE-SSEEEEEEE-SSTT-EEEEEEEEGGGEEEEEE-SSEEEEEE-TTSTT-SEEEEEE-S-HHHHHHHHHHHHHHHH-/-EEEEEEPP-HHHHHTT--SEEEEEE-SSEEEEEEE-SSTT-EEEEEEEEGGGEEEEEE-SSEEEEEE-TTSTT-SEEEEEE-S-HHHHHHHHHHHHH-

Radius of gyration: 23.71 Å; Cα contacts (8 Å, |Δi|>4): 964; chains: 4; bounding box: 45×51×66 Å

Nearest PDB structures (foldseek):
  2v76-assembly4_D  TM=1.007E+00  e=9.585E-19  Homo sapiens
  2v76-assembly1_A  TM=1.007E+00  e=1.423E-17  Homo sapiens
  1uef-assembly3_B  TM=9.727E-01  e=2.954E-17  Mus musculus
  1j0w-assembly1_A  TM=8.697E-01  e=1.363E-08  Homo sapiens
  5u1m-assembly1_A  TM=8.345E-01  e=6.962E-07  Homo sapiens

InterPro domains:
  IPR001849 Pleckstrin homology domain [PF00169] (5-116)
  IPR001849 Pleckstrin homology domain [SM00233] (4-121)
  IPR002404 IRS-type PTB domain [PF02174] (159-252)
  IPR002404 IRS-type PTB domain [PS51064] (151-259)
  IPR002404 IRS-type PTB domain [SM00310] (152-254)
  IPR011993 PH-like domain superfamily [G3DSA:2.30.29.30] (4-119)
  IPR011993 PH-like domain superfamily [G3DSA:2.30.29.30] (149-257)
  IPR037751 Dok1/2/3, PTB domain [cd01203] (151-253)
  IPR050996 Docking Protein Family (DOK) [PTHR21258] (7-455)

Sequence (402 aa):
PLGSQFWVTVQRRTEAAERCGLHGSSYVLRVEAERLTLLTVGILEPLLSWPYTLLRRYGRDKVMFSFEAGRRCPSGPGTFTFQTAQGNDIFQAVETAIHRQQSQFWVTVQQRTEAAERCGLHGSYVLRVEAERLTLLTVGAQSQILEPLLSWPYTLLRRYGRDKVMFSFEAGRRCPSGPGTFTFQTAQGNDIFQAVETAIHRQKASQFWVTVQRTEAAERCGLHGSYVLRVEAERLTLLTVGAQSQILEPLLSWPYTLLRRYGRDKVMFSFEAGRRCPSGPGTFTFQTAQGNDIFQAVETAIHRQKASQFWVTVQRTEAAEERCGLHGSYVLRVEAERLTLLTVGAQSQILEPLLSWPYTLLRRYGRDKVMFSFEAGRRCPSGPGTFTFQTAQGNDIFQAVEETAIHR

GO terms:
  GO:0005634 nucleus (C, IDA)
  GO:0005515 protein binding (F, IPI)
  GO:0007165 signal transduction (P, TAS)
  GO:0007166 cell surface receptor signaling pathway (P, TAS)
  GO:0007169 cell surface receptor protein tyrosine kinase signaling pathway (P, TAS)
  GO:0005829 cytosol (C, TAS)
  GO:0005829 cytosol (C, IDA)